Protein 3H9X (pdb70)

Solvent-accessible surface area: 24892 Å² total

Organism: Pseudomonas syringae pv. tomato (strain ATCC BAA-871 / DC3000) (NCBI:txid223283)

Structure (mmCIF, N/CA/C/O backbone):
data_3H9X
#
_entry.id   3H9X
#
_cell.length_a   44.302
_cell.length_b   48.546
_cell.length_c   68.047
_cell.angle_alpha   87.070
_cell.angle_beta   92.400
_cell.angle_gamma   93.570
#
_symmetry.space_group_name_H-M   'P 1'
#
loop_
_entity.id
_entity.type
_entity.pdbx_description
1 polymer 'uncharacterized protein PSPTO_3016'
2 water water
#
loop_
_atom_site.group_PDB
_atom_site.id
_atom_site.type_symbol
_atom_site.label_atom_id
_atom_site.label_alt_id
_atom_site.label_comp_id
_atom_site.label_asym_id
_atom_site.label_entity_id
_atom_site.label_seq_id
_atom_site.pdbx_PDB_ins_code
_atom_site.Cartn_x
_atom_site.Cartn_y
_atom_site.Cartn_z
_atom_site.occupancy
_atom_site.B_iso_or_equiv
_atom_site.auth_seq_id
_atom_site.auth_comp_id
_atom_site.auth_asym_id
_atom_site.auth_atom_id
_atom_site.pdbx_PDB_model_num
ATOM 9 N N . ASN A 1 2 ? 15.916 50.660 63.520 1.00 58.21 2 ASN A N 1
ATOM 10 C CA . ASN A 1 2 ? 14.778 49.823 63.149 1.00 56.89 2 ASN A CA 1
ATOM 11 C C . ASN A 1 2 ? 13.641 50.614 62.541 1.00 53.09 2 ASN A C 1
ATOM 12 O O . ASN A 1 2 ? 13.654 51.842 62.553 1.00 51.05 2 ASN A O 1
ATOM 17 N N . ARG A 1 3 ? 12.655 49.874 62.039 1.00 46.04 3 ARG A N 1
ATOM 18 C CA . ARG A 1 3 ? 11.464 50.417 61.404 1.00 42.30 3 ARG A CA 1
ATOM 19 C C . ARG A 1 3 ? 10.851 51.579 62.182 1.00 46.09 3 ARG A C 1
ATOM 20 O O . ARG A 1 3 ? 10.543 52.622 61.608 1.00 46.04 3 ARG A O 1
ATOM 28 N N . GLN A 1 4 ? 10.677 51.393 63.487 1.00 53.41 4 GLN A N 1
ATOM 29 C CA . GLN A 1 4 ? 10.096 52.415 64.363 1.00 50.27 4 GLN A CA 1
ATOM 30 C C . GLN A 1 4 ? 10.927 53.698 64.412 1.00 48.27 4 GLN A C 1
ATOM 31 O O . GLN A 1 4 ? 10.432 54.769 64.092 1.00 41.40 4 GLN A O 1
ATOM 37 N N . GLN A 1 5 ? 12.189 53.577 64.820 1.00 47.86 5 GLN A N 1
ATOM 38 C CA . GLN A 1 5 ? 13.082 54.729 64.937 1.00 46.39 5 GLN A CA 1
ATOM 39 C C . GLN A 1 5 ? 13.190 55.517 63.647 1.00 49.67 5 GLN A C 1
ATOM 40 O O . GLN A 1 5 ? 13.417 56.731 63.664 1.00 50.45 5 GLN A O 1
ATOM 46 N N . PHE A 1 6 ? 13.041 54.815 62.528 1.00 49.55 6 PHE A N 1
ATOM 47 C CA . PHE A 1 6 ? 13.108 55.434 61.219 1.00 34.01 6 PHE A CA 1
ATOM 48 C C . PHE A 1 6 ? 11.903 56.317 60.947 1.00 36.44 6 PHE A C 1
ATOM 49 O O . PHE A 1 6 ? 12.076 57.501 60.708 1.00 44.72 6 PHE A O 1
ATOM 57 N N . ILE A 1 7 ? 10.687 55.766 60.991 1.00 39.58 7 ILE A N 1
ATOM 58 C CA . ILE A 1 7 ? 9.501 56.587 60.709 1.00 47.52 7 ILE A CA 1
ATOM 59 C C . ILE A 1 7 ? 9.421 57.790 61.650 1.00 50.70 7 ILE A C 1
ATOM 60 O O . ILE A 1 7 ? 8.858 58.833 61.302 1.00 57.17 7 ILE A O 1
ATOM 65 N N . ASP A 1 8 ? 9.989 57.646 62.841 1.00 52.25 8 ASP A N 1
ATOM 66 C CA . ASP A 1 8 ? 9.984 58.733 63.805 1.00 54.06 8 ASP A CA 1
ATOM 67 C C . ASP A 1 8 ? 10.974 59.803 63.365 1.00 54.67 8 ASP A C 1
ATOM 68 O O . ASP A 1 8 ? 10.647 60.990 63.351 1.00 59.50 8 ASP A O 1
ATOM 73 N N . TYR A 1 9 ? 12.183 59.400 62.993 1.00 45.45 9 TYR A N 1
ATOM 74 C CA . TYR A 1 9 ? 13.161 60.386 62.564 1.00 45.08 9 TYR A CA 1
ATOM 75 C C . TYR A 1 9 ? 12.628 61.233 61.406 1.00 45.96 9 TYR A C 1
ATOM 76 O O . TYR A 1 9 ? 12.833 62.439 61.375 1.00 41.57 9 TYR A O 1
ATOM 85 N N . ALA A 1 10 ? 11.927 60.600 60.472 1.00 47.98 10 ALA A N 1
ATOM 86 C CA . ALA A 1 10 ? 11.372 61.301 59.317 1.00 55.08 10 ALA A CA 1
ATOM 87 C C . ALA A 1 10 ? 10.325 62.324 59.726 1.00 57.24 10 ALA A C 1
ATOM 88 O O . ALA A 1 10 ? 10.283 63.428 59.182 1.00 57.31 10 ALA A O 1
ATOM 90 N N . GLN A 1 11 ? 9.476 61.943 60.678 1.00 60.68 11 GLN A N 1
ATOM 91 C CA . GLN A 1 11 ? 8.412 62.808 61.181 1.00 63.27 11 GLN A CA 1
ATOM 92 C C . GLN A 1 11 ? 8.976 64.066 61.853 1.00 69.20 11 GLN A C 1
ATOM 93 O O . GLN A 1 11 ? 8.424 65.161 61.710 1.00 71.66 11 GLN A O 1
ATOM 99 N N . LYS A 1 12 ? 10.084 63.914 62.572 1.00 66.89 12 LYS A N 1
ATOM 100 C CA . LYS A 1 12 ? 10.687 65.049 63.253 1.00 63.83 12 LYS A CA 1
ATOM 101 C C . LYS A 1 12 ? 11.606 65.879 62.359 1.00 62.63 12 LYS A C 1
ATOM 102 O O . LYS A 1 12 ? 11.436 67.087 62.254 1.00 61.79 12 LYS A O 1
ATOM 108 N N . LYS A 1 13 ? 12.573 65.232 61.717 1.00 63.45 13 LYS A N 1
ATOM 109 C CA . LYS A 1 13 ? 13.520 65.940 60.863 1.00 63.62 13 LYS A CA 1
ATOM 110 C C . LYS A 1 13 ? 12.955 66.455 59.562 1.00 63.11 13 LYS A C 1
ATOM 111 O O . LYS A 1 13 ? 13.601 67.252 58.891 1.00 69.26 13 LYS A O 1
ATOM 117 N N . TYR A 1 14 ? 11.765 66.008 59.187 1.00 58.46 14 TYR A N 1
ATOM 118 C CA . TYR A 1 14 ? 11.193 66.460 57.927 1.00 49.63 14 TYR A CA 1
ATOM 119 C C . TYR A 1 14 ? 9.714 66.747 58.044 1.00 53.94 14 TYR A C 1
ATOM 120 O O . TYR A 1 14 ? 9.112 67.282 57.121 1.00 49.27 14 TYR A O 1
ATOM 129 N N . ASP A 1 15 ? 9.123 66.390 59.178 1.00 61.22 15 ASP A N 1
ATOM 130 C CA . ASP A 1 15 ? 7.701 66.631 59.382 1.00 67.90 15 ASP A CA 1
ATOM 131 C C . ASP A 1 15 ? 6.872 65.983 58.265 1.00 68.02 15 ASP A C 1
ATOM 132 O O . ASP A 1 15 ? 5.915 66.565 57.764 1.00 60.66 15 ASP A O 1
ATOM 137 N N . THR A 1 16 ? 7.250 64.764 57.896 1.00 74.69 16 THR A N 1
ATOM 138 C CA . THR A 1 16 ? 6.575 64.005 56.845 1.00 72.21 16 THR A CA 1
ATOM 139 C C . THR A 1 16 ? 5.774 62.855 57.443 1.00 71.21 16 THR A C 1
ATOM 140 O O . THR A 1 16 ? 6.270 62.139 58.315 1.00 75.78 16 THR A O 1
ATOM 144 N N . LYS A 1 17 ? 4.541 62.677 56.971 1.00 70.06 17 LYS A N 1
ATOM 145 C CA . LYS A 1 17 ? 3.690 61.587 57.449 1.00 66.39 17 LYS A CA 1
ATOM 146 C C . LYS A 1 17 ? 3.815 60.417 56.471 1.00 59.71 17 LYS A C 1
ATOM 147 O O . LYS A 1 17 ? 3.697 60.597 55.261 1.00 50.43 17 LYS A O 1
ATOM 153 N N . PRO A 1 18 ? 4.080 59.204 56.986 1.00 59.08 18 PRO A N 1
ATOM 154 C CA . PRO A 1 18 ? 4.223 58.023 56.131 1.00 54.83 18 PRO A CA 1
ATOM 155 C C . PRO A 1 18 ? 2.961 57.690 55.350 1.00 56.35 18 PRO A C 1
ATOM 156 O O . PRO A 1 18 ? 1.853 57.732 55.888 1.00 55.76 18 PRO A O 1
ATOM 160 N N . ASP A 1 19 ? 3.145 57.365 54.073 1.00 58.22 19 ASP A N 1
ATOM 161 C CA . ASP A 1 19 ? 2.042 57.013 53.190 1.00 57.23 19 ASP A CA 1
ATOM 162 C C . ASP A 1 19 ? 2.058 55.527 52.869 1.00 58.60 19 ASP A C 1
ATOM 163 O O . ASP A 1 19 ? 3.113 54.897 52.880 1.00 62.31 19 ASP A O 1
ATOM 168 N N . HIS A 1 20 ? 0.892 54.963 52.578 1.00 50.99 20 HIS A N 1
ATOM 169 C CA . HIS A 1 20 ? 0.806 53.542 52.274 1.00 45.69 20 HIS A CA 1
ATOM 170 C C . HIS A 1 20 ? -0.001 53.371 51.012 1.00 46.61 20 HIS A C 1
ATOM 171 O O . HIS A 1 20 ? -1.209 53.141 51.061 1.00 48.04 20 HIS A O 1
ATOM 178 N N . PRO A 1 21 ? 0.661 53.485 49.855 1.00 44.54 21 PRO A N 1
ATOM 179 C CA . PRO A 1 21 ? 0.032 53.354 48.543 1.00 40.97 21 PRO A CA 1
ATOM 180 C C . PRO A 1 21 ? -0.549 51.991 48.238 1.00 36.92 21 PRO A C 1
ATOM 181 O O . PRO A 1 21 ? -1.597 51.896 47.611 1.00 39.20 21 PRO A O 1
ATOM 185 N N . TRP A 1 22 ? 0.151 50.944 48.665 1.00 40.62 22 TRP A N 1
ATOM 186 C CA . TRP A 1 22 ? -0.259 49.561 48.416 1.00 45.10 22 TRP A CA 1
ATOM 187 C C . TRP A 1 22 ? -1.207 48.996 49.451 1.00 47.51 22 TRP A C 1
ATOM 188 O O . TRP A 1 22 ? -0.877 48.895 50.625 1.00 54.32 22 TRP A O 1
ATOM 199 N N . GLU A 1 23 ? -2.384 48.605 48.995 1.00 53.68 23 GLU A N 1
ATOM 200 C CA . GLU A 1 23 ? -3.394 48.039 49.866 1.00 53.83 23 GLU A CA 1
ATOM 201 C C . GLU A 1 23 ? -2.962 46.646 50.283 1.00 53.37 23 GLU A C 1
ATOM 202 O O . GLU A 1 23 ? -3.137 46.242 51.428 1.00 56.40 23 GLU A O 1
ATOM 208 N N . LYS A 1 24 ? -2.389 45.922 49.330 1.00 54.95 24 LYS A N 1
ATOM 209 C CA . LYS A 1 24 ? -1.924 44.555 49.540 1.00 55.04 24 LYS A CA 1
ATOM 210 C C . LYS A 1 24 ? -0.791 44.467 50.557 1.00 49.11 24 LYS A C 1
ATOM 211 O O . LYS A 1 24 ? -0.642 43.454 51.239 1.00 42.43 24 LYS A O 1
ATOM 217 N N . PHE A 1 25 ? 0.003 45.530 50.656 1.00 41.38 25 PHE A N 1
ATOM 218 C CA . PHE A 1 25 ? 1.122 45.561 51.590 1.00 47.77 25 PHE A CA 1
ATOM 219 C C . PHE A 1 25 ? 1.020 46.712 52.584 1.00 47.29 25 PHE A C 1
ATOM 220 O O . PHE A 1 25 ? 1.543 47.796 52.337 1.00 49.62 25 PHE A O 1
ATOM 228 N N . PRO A 1 26 ? 0.356 46.483 53.731 1.00 40.64 26 PRO A N 1
ATOM 229 C CA . PRO A 1 26 ? 0.177 47.496 54.772 1.00 41.07 26 PRO A CA 1
ATOM 230 C C . PRO A 1 26 ? 1.490 48.045 55.314 1.00 46.35 26 PRO A C 1
ATOM 231 O O . PRO A 1 26 ? 1.543 49.171 55.791 1.00 42.18 26 PRO A O 1
ATOM 235 N N . ASP A 1 27 ? 2.543 47.240 55.242 1.00 49.15 27 ASP A N 1
ATOM 236 C CA . ASP A 1 27 ? 3.851 47.636 55.748 1.00 54.02 27 ASP A CA 1
ATOM 237 C C . ASP A 1 27 ? 4.623 48.583 54.885 1.00 51.76 27 ASP A C 1
ATOM 238 O O . ASP A 1 27 ? 5.263 49.510 55.389 1.00 56.81 27 ASP A O 1
ATOM 243 N N . TYR A 1 28 ? 4.609 48.329 53.585 1.00 45.48 28 TYR A N 1
ATOM 244 C CA . TYR A 1 28 ? 5.321 49.193 52.667 1.00 37.06 28 TYR A CA 1
ATOM 245 C C . TYR A 1 28 ? 4.839 50.621 52.898 1.00 33.51 28 TYR A C 1
ATOM 246 O O . TYR A 1 28 ? 3.644 50.882 52.880 1.00 38.14 28 TYR A O 1
ATOM 255 N N . ALA A 1 29 ? 5.772 51.537 53.138 1.00 33.89 29 ALA A N 1
ATOM 256 C CA . ALA A 1 29 ? 5.436 52.932 53.379 1.00 28.21 29 ALA A CA 1
ATOM 257 C C . ALA A 1 29 ? 6.388 53.832 52.614 1.00 32.15 29 ALA A C 1
ATOM 258 O O . ALA A 1 29 ? 7.592 53.607 52.625 1.00 39.90 29 ALA A O 1
ATOM 260 N N . VAL A 1 30 ? 5.854 54.847 51.938 1.00 33.62 30 VAL A N 1
ATOM 261 C CA . VAL A 1 30 ? 6.704 55.775 51.192 1.00 39.92 30 VAL A CA 1
ATOM 262 C C . VAL A 1 30 ? 6.750 57.137 51.878 1.00 38.07 30 VAL A C 1
ATOM 263 O O . VAL A 1 30 ? 5.842 57.501 52.619 1.00 34.91 30 VAL A O 1
ATOM 267 N N . PHE A 1 31 ? 7.833 57.868 51.653 1.00 43.00 31 PHE A N 1
ATOM 268 C CA . PHE A 1 31 ? 7.991 59.190 52.235 1.00 47.54 31 PHE A CA 1
ATOM 269 C C . PHE A 1 31 ? 8.264 60.157 51.101 1.00 49.05 31 PHE A C 1
ATOM 270 O O . PHE A 1 31 ? 9.256 60.013 50.385 1.00 51.86 31 PHE A O 1
ATOM 278 N N . ARG A 1 32 ? 7.382 61.133 50.920 1.00 50.57 32 ARG A N 1
ATOM 279 C CA . ARG A 1 32 ? 7.571 62.101 49.851 1.00 51.78 32 ARG A CA 1
ATOM 280 C C . ARG A 1 32 ? 7.387 63.534 50.319 1.00 47.87 32 ARG A C 1
ATOM 281 O O . ARG A 1 32 ? 7.040 63.786 51.473 1.00 40.83 32 ARG A O 1
ATOM 289 N N . HIS A 1 33 ? 7.651 64.468 49.410 1.00 53.39 33 HIS A N 1
ATOM 290 C CA . HIS A 1 33 ? 7.507 65.893 49.691 1.00 54.88 33 HIS A CA 1
ATOM 291 C C . HIS A 1 33 ? 6.071 66.308 49.423 1.00 59.48 33 HIS A C 1
ATOM 292 O O . HIS A 1 33 ? 5.394 65.714 48.582 1.00 59.09 33 HIS A O 1
ATOM 299 N N . SER A 1 34 ? 5.612 67.339 50.122 1.00 62.69 34 SER A N 1
ATOM 300 C CA . SER A 1 34 ? 4.253 67.817 49.942 1.00 64.29 34 SER A CA 1
ATOM 301 C C . SER A 1 34 ? 4.182 68.629 48.651 1.00 67.00 34 SER A C 1
ATOM 302 O O . SER A 1 34 ? 3.109 68.803 48.066 1.00 67.53 34 SER A O 1
ATOM 305 N N . ASP A 1 35 ? 5.350 69.098 48.214 1.00 68.90 35 ASP A N 1
ATOM 306 C CA . ASP A 1 35 ? 5.520 69.896 46.996 1.00 69.04 35 ASP A CA 1
ATOM 307 C C . ASP A 1 35 ? 5.231 69.083 45.738 1.00 67.84 35 ASP A C 1
ATOM 308 O O . ASP A 1 35 ? 4.108 69.067 45.238 1.00 67.36 35 ASP A O 1
ATOM 313 N N . ASN A 1 36 ? 6.267 68.412 45.239 1.00 63.62 36 ASN A N 1
ATOM 314 C CA . ASN A 1 36 ? 6.175 67.599 44.032 1.00 61.70 36 ASN A CA 1
ATOM 315 C C . ASN A 1 36 ? 5.732 66.153 44.235 1.00 58.64 36 ASN A C 1
ATOM 316 O O . ASN A 1 36 ? 5.664 65.381 43.278 1.00 59.63 36 ASN A O 1
ATOM 321 N N . ASP A 1 37 ? 5.437 65.777 45.470 1.00 61.26 37 ASP A N 1
ATOM 322 C CA . ASP A 1 37 ? 5.005 64.415 45.747 1.00 61.82 37 ASP A CA 1
ATOM 323 C C . ASP A 1 37 ? 6.072 63.390 45.330 1.00 58.10 37 ASP A C 1
ATOM 324 O O . ASP A 1 37 ? 5.754 62.240 45.010 1.00 55.40 37 ASP A O 1
ATOM 329 N N . LYS A 1 38 ? 7.337 63.801 45.334 1.00 46.81 38 LYS A N 1
ATOM 330 C CA . LYS A 1 38 ? 8.412 62.889 44.963 1.00 45.81 38 LYS A CA 1
ATOM 331 C C . LYS A 1 38 ? 8.885 62.054 46.151 1.00 45.73 38 LYS A C 1
ATOM 332 O O . LYS A 1 38 ? 9.170 62.583 47.231 1.00 46.30 38 LYS A O 1
ATOM 338 N N . TRP A 1 39 ? 8.956 60.742 45.936 1.00 40.55 39 TRP A N 1
ATOM 339 C CA . TRP A 1 39 ? 9.385 59.792 46.956 1.00 36.30 39 TRP A CA 1
ATOM 340 C C . TRP A 1 39 ? 10.861 59.973 47.213 1.00 36.45 39 TRP A C 1
ATOM 341 O O . TRP A 1 39 ? 11.632 60.108 46.269 1.00 41.41 39 TRP A O 1
ATOM 352 N N . TYR A 1 40 ? 11.260 59.967 48.481 1.00 30.34 40 TYR A N 1
ATOM 353 C CA . TYR A 1 40 ? 12.670 60.103 48.818 1.00 29.19 40 TYR A CA 1
ATOM 354 C C . TYR A 1 40 ? 13.079 58.995 49.784 1.00 24.17 40 TYR A C 1
ATOM 355 O O . TYR A 1 40 ? 14.225 58.907 50.190 1.00 26.00 40 TYR A O 1
ATOM 364 N N . ALA A 1 41 ? 12.117 58.138 50.110 1.00 28.57 41 ALA A N 1
ATOM 365 C CA . ALA A 1 41 ? 12.310 57.029 51.034 1.00 31.83 41 ALA A CA 1
ATOM 366 C C . ALA A 1 41 ? 11.200 55.976 50.874 1.00 33.98 41 ALA A C 1
ATOM 367 O O . ALA A 1 41 ? 10.011 56.310 50.870 1.00 20.54 41 ALA A O 1
ATOM 369 N N . LEU A 1 42 ? 11.601 54.710 50.743 1.00 38.04 42 LEU A N 1
ATOM 370 C CA . LEU A 1 42 ? 10.670 53.589 50.588 1.00 38.58 42 LEU A CA 1
ATOM 371 C C . LEU A 1 42 ? 10.948 52.541 51.672 1.00 43.44 42 LEU A C 1
ATOM 372 O O . LEU A 1 42 ? 11.957 51.829 51.629 1.00 50.11 42 LEU A O 1
ATOM 377 N N . LEU A 1 43 ? 10.041 52.449 52.634 1.00 38.67 43 LEU A N 1
ATOM 378 C CA . LEU A 1 43 ? 10.165 51.506 53.728 1.00 33.35 43 LEU A CA 1
ATOM 379 C C . LEU A 1 43 ? 9.417 50.244 53.344 1.00 33.94 43 LEU A C 1
ATOM 380 O O . LEU A 1 43 ? 8.268 50.319 52.928 1.00 34.18 43 LEU A O 1
ATOM 393 N N . ASP A 1 45 ? 9.016 45.709 54.191 1.00 41.38 45 ASP A N 1
ATOM 394 C CA . ASP A 1 45 ? 9.286 44.506 54.957 1.00 39.09 45 ASP A CA 1
ATOM 395 C C . ASP A 1 45 ? 9.331 43.409 53.898 1.00 40.04 45 ASP A C 1
ATOM 396 O O . ASP A 1 45 ? 8.294 43.061 53.340 1.00 41.33 45 ASP A O 1
ATOM 401 N N . ILE A 1 46 ? 10.513 42.867 53.618 1.00 38.70 46 ILE A N 1
ATOM 402 C CA . ILE A 1 46 ? 10.635 41.847 52.573 1.00 38.96 46 ILE A CA 1
ATOM 403 C C . ILE A 1 46 ? 11.373 40.575 52.971 1.00 39.40 46 ILE A C 1
ATOM 404 O O . ILE A 1 46 ? 12.057 40.531 53.997 1.00 38.13 46 ILE A O 1
ATOM 409 N N . PRO A 1 47 ? 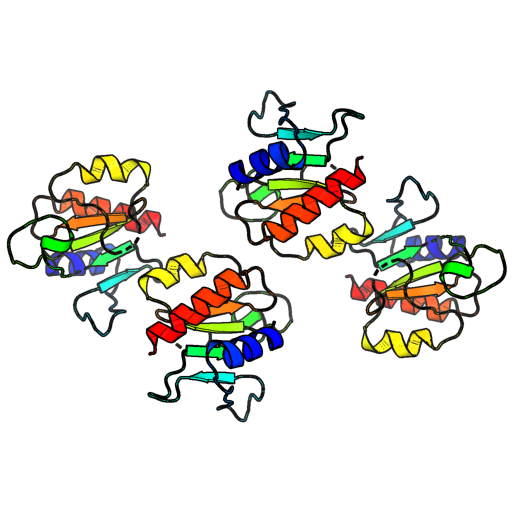11.230 39.510 52.158 1.00 40.00 47 PRO A N 1
ATOM 410 C CA . PRO A 1 47 ? 11.902 38.238 52.431 1.00 38.22 47 PRO A CA 1
ATOM 411 C C . PRO A 1 47 ? 13.414 38.441 52.237 1.00 42.94 47 PRO A C 1
ATOM 412 O O . PRO A 1 47 ? 13.847 38.929 51.199 1.00 50.12 47 PRO A O 1
ATOM 416 N N . ALA A 1 48 ? 14.210 38.077 53.235 1.00 43.69 48 ALA A N 1
ATOM 417 C CA . ALA A 1 48 ? 15.650 38.245 53.152 1.00 43.85 48 ALA A CA 1
ATOM 418 C C . ALA A 1 48 ? 16.211 37.843 51.783 1.00 51.55 48 ALA A C 1
ATOM 419 O O . ALA A 1 48 ? 17.062 38.549 51.219 1.00 60.08 48 ALA A O 1
ATOM 421 N N . GLU A 1 49 ? 15.712 36.728 51.243 1.00 55.59 49 GLU A N 1
ATOM 422 C CA . GLU A 1 49 ? 16.159 36.194 49.944 1.00 59.66 49 GLU A CA 1
ATOM 423 C C . GLU A 1 49 ? 16.131 37.211 48.785 1.00 59.79 49 GLU A C 1
ATOM 424 O O . GLU A 1 49 ? 17.096 37.298 48.030 1.00 60.47 49 GLU A O 1
ATOM 430 N N . LYS A 1 50 ? 15.035 37.965 48.654 1.00 54.35 50 LYS A N 1
ATOM 431 C CA . LYS A 1 50 ? 14.882 38.982 47.605 1.00 50.89 50 LYS A CA 1
ATOM 432 C C . LYS A 1 50 ? 16.087 39.941 47.424 1.00 51.11 50 LYS A C 1
ATOM 433 O O . LYS A 1 50 ? 16.206 40.590 46.370 1.00 40.67 50 LYS A O 1
ATOM 439 N N . ILE A 1 51 ? 16.955 40.069 48.436 1.00 50.56 51 ILE A N 1
ATOM 440 C CA . ILE A 1 51 ? 18.140 40.935 48.297 1.00 53.97 51 ILE A CA 1
ATOM 441 C C . ILE A 1 51 ? 19.446 40.200 48.582 1.00 58.16 51 ILE A C 1
ATOM 442 O O . ILE A 1 51 ? 20.429 40.802 49.051 1.00 63.46 51 ILE A O 1
ATOM 447 N N . GLY A 1 52 ? 19.453 38.899 48.309 1.00 54.86 52 GLY A N 1
ATOM 448 C CA . GLY A 1 52 ? 20.667 38.124 48.487 1.00 55.97 52 GLY A CA 1
ATOM 449 C C . GLY A 1 52 ? 20.971 37.545 49.852 1.00 51.81 52 GLY A C 1
ATOM 450 O O . GLY A 1 52 ? 21.645 36.515 49.955 1.00 48.53 52 GLY A O 1
ATOM 451 N N . ILE A 1 53 ? 20.521 38.189 50.915 1.00 54.60 53 ILE A N 1
ATOM 452 C CA . ILE A 1 53 ? 20.808 37.610 52.206 1.00 57.59 53 ILE A CA 1
ATOM 453 C C . ILE A 1 53 ? 19.934 36.349 52.337 1.00 61.95 53 ILE A C 1
ATOM 454 O O . ILE A 1 53 ? 18.739 36.345 51.993 1.00 62.10 53 ILE A O 1
ATOM 459 N N . ASN A 1 54 ? 20.570 35.267 52.789 1.00 68.32 54 ASN A N 1
ATOM 460 C CA . ASN A 1 54 ? 19.938 33.950 52.960 1.00 72.02 54 ASN A CA 1
ATOM 461 C C . ASN A 1 54 ? 19.068 33.814 54.231 1.00 74.19 54 ASN A C 1
ATOM 462 O O . ASN A 1 54 ? 18.588 34.818 54.765 1.00 84.46 54 ASN A O 1
ATOM 467 N N . GLY A 1 55 ? 18.864 32.585 54.714 1.00 69.63 55 GLY A N 1
ATOM 468 C CA . GLY A 1 55 ? 18.026 32.375 55.892 1.00 67.77 55 GLY A CA 1
ATOM 469 C C . GLY A 1 55 ? 16.558 32.620 55.554 1.00 69.17 55 GLY A C 1
ATOM 470 O O . GLY A 1 55 ? 16.230 33.650 54.952 1.00 70.58 55 GLY A O 1
ATOM 471 N N . ASP A 1 56 ? 15.667 31.692 55.916 1.00 67.12 56 ASP A N 1
ATOM 472 C CA . ASP A 1 56 ? 14.228 31.861 55.614 1.00 67.30 56 ASP A CA 1
ATOM 473 C C . ASP A 1 56 ? 13.633 32.851 56.631 1.00 60.93 56 ASP A C 1
ATOM 474 O O . ASP A 1 56 ? 12.809 32.499 57.487 1.00 56.11 56 ASP A O 1
ATOM 479 N N . LYS A 1 57 ? 14.065 34.101 56.506 1.00 55.47 57 LYS A N 1
ATOM 480 C CA . LYS A 1 57 ? 13.637 35.158 57.394 1.00 47.39 57 LYS A CA 1
ATOM 481 C C . LYS A 1 57 ? 13.250 36.417 56.626 1.00 41.25 57 LYS A C 1
ATOM 482 O O . LYS A 1 57 ? 13.644 36.577 55.479 1.00 40.41 57 LYS A O 1
ATOM 488 N N . ARG A 1 58 ? 12.484 37.307 57.259 1.00 39.70 58 ARG A N 1
ATOM 489 C CA . ARG A 1 58 ? 12.105 38.571 56.629 1.00 36.53 58 ARG A CA 1
ATOM 490 C C . ARG A 1 58 ? 13.110 39.644 57.116 1.00 35.50 58 ARG A C 1
ATOM 491 O O . ARG A 1 58 ? 13.849 39.431 58.095 1.00 24.09 58 ARG A O 1
ATOM 499 N N . VAL A 1 59 ? 13.116 40.794 56.436 1.00 36.05 59 VAL A N 1
ATOM 500 C CA . VAL A 1 59 ? 13.976 41.938 56.794 1.00 34.79 59 VAL A CA 1
ATOM 501 C C . VAL A 1 59 ? 13.254 43.281 56.521 1.00 37.42 59 VAL A C 1
ATOM 502 O O . VAL A 1 59 ? 12.364 43.359 55.668 1.00 36.41 59 VAL A O 1
ATOM 506 N N . ASP A 1 60 ? 13.610 44.326 57.259 1.00 35.85 60 ASP A N 1
ATOM 507 C CA . ASP A 1 60 ? 13.016 45.635 57.021 1.00 39.83 60 ASP A CA 1
ATOM 508 C C . ASP A 1 60 ? 14.093 46.483 56.379 1.00 39.30 60 ASP A C 1
ATOM 509 O O . ASP A 1 60 ? 15.175 46.640 56.940 1.00 37.68 60 ASP A O 1
ATOM 514 N N . VAL A 1 61 ? 13.789 47.028 55.204 1.00 32.02 61 VAL A N 1
ATOM 515 C CA . VAL A 1 61 ? 14.743 47.837 54.449 1.00 27.23 61 VAL A CA 1
ATOM 516 C C . VAL A 1 61 ? 14.136 49.172 54.007 1.00 29.40 61 VAL A C 1
ATOM 517 O O . VAL A 1 61 ? 12.922 49.318 53.953 1.00 26.42 61 VAL A O 1
ATOM 521 N N . ILE A 1 62 ? 14.989 50.152 53.727 1.00 28.59 62 ILE A N 1
ATOM 522 C CA . ILE A 1 62 ? 14.515 51.432 53.228 1.00 30.82 62 ILE A CA 1
ATOM 523 C C . ILE A 1 62 ? 15.281 51.719 51.953 1.00 31.53 62 ILE A C 1
ATOM 524 O O . ILE A 1 62 ? 16.481 51.442 51.852 1.00 25.27 62 ILE A O 1
ATOM 529 N N . ASP A 1 63 ? 14.572 52.259 50.968 1.00 35.31 63 ASP A N 1
ATOM 530 C CA . ASP A 1 63 ? 15.174 52.611 49.696 1.00 34.25 63 ASP A CA 1
ATOM 531 C C . ASP A 1 63 ? 15.353 54.106 49.681 1.00 29.29 63 ASP A C 1
ATOM 532 O O . ASP A 1 63 ? 14.436 54.858 50.018 1.00 32.85 63 ASP A O 1
ATOM 537 N N . LEU A 1 64 ? 16.556 54.516 49.298 1.00 22.25 64 LEU A N 1
ATOM 538 C CA . LEU A 1 64 ? 16.949 55.916 49.251 1.00 31.35 64 LEU A CA 1
ATOM 539 C C . LEU A 1 64 ? 17.536 56.255 47.893 1.00 30.30 64 LEU A C 1
ATOM 540 O O . LEU A 1 64 ? 18.129 55.404 47.246 1.00 33.98 64 LEU A O 1
ATOM 545 N N . LYS A 1 65 ? 17.373 57.495 47.452 1.00 39.73 65 LYS A N 1
ATOM 546 C CA . LYS A 1 65 ? 17.904 57.902 46.151 1.00 41.26 65 LYS A CA 1
ATOM 547 C C . LYS A 1 65 ? 19.294 58.490 46.314 1.00 38.41 65 LYS A C 1
ATOM 548 O O . LYS A 1 65 ? 19.556 59.250 47.240 1.00 36.67 65 LYS A O 1
ATOM 554 N N . VAL A 1 66 ? 20.196 58.131 45.418 1.00 39.31 66 VAL A N 1
ATOM 555 C CA . VAL A 1 66 ? 21.546 58.650 45.501 1.00 35.37 66 VAL A CA 1
ATOM 556 C C . VAL A 1 66 ? 22.010 59.044 44.117 1.00 40.87 66 VAL A C 1
ATOM 557 O O . VAL A 1 66 ? 21.306 58.819 43.130 1.00 44.60 66 VAL A O 1
ATOM 561 N N . GLN A 1 67 ? 23.183 59.658 44.045 1.00 44.37 67 GLN A N 1
ATOM 562 C CA . GLN A 1 67 ? 23.740 60.056 42.764 1.00 45.08 67 GLN A CA 1
ATOM 563 C C . GLN A 1 67 ? 24.330 58.820 42.093 1.00 45.84 67 GLN A C 1
ATOM 564 O O . GLN A 1 67 ? 25.105 58.078 42.695 1.00 44.18 67 GLN A O 1
ATOM 570 N N . PRO A 1 68 ? 23.970 58.590 40.825 1.00 48.65 68 PRO A N 1
ATOM 571 C CA . PRO A 1 68 ? 24.452 57.438 40.060 1.00 48.01 68 PRO A CA 1
ATOM 572 C C . PRO A 1 68 ? 25.950 57.101 40.181 1.00 51.77 68 PRO A C 1
ATOM 573 O O . PRO A 1 68 ? 26.329 55.936 40.050 1.00 55.04 68 PRO A O 1
ATOM 577 N N . GLU A 1 69 ? 26.810 58.088 40.433 1.00 54.31 69 GLU A N 1
ATOM 578 C CA . GLU A 1 69 ? 28.240 57.781 40.557 1.00 52.18 69 GLU A CA 1
ATOM 579 C C . GLU A 1 69 ? 28.606 57.257 41.947 1.00 48.60 69 GLU A C 1
ATOM 580 O O . GLU A 1 69 ? 29.753 56.892 42.195 1.00 47.20 69 GLU A O 1
ATOM 586 N N . LEU A 1 70 ? 27.629 57.214 42.851 1.00 48.36 70 LEU A N 1
ATOM 587 C CA . LEU A 1 70 ? 27.871 56.721 44.204 1.00 45.72 70 LEU A CA 1
ATOM 588 C C . LEU A 1 70 ? 27.254 55.350 44.462 1.00 43.96 70 LEU A C 1
ATOM 589 O O . LEU A 1 70 ? 27.588 54.692 45.443 1.00 40.90 70 LEU A O 1
ATOM 594 N N . VAL A 1 71 ? 26.360 54.916 43.579 1.00 45.68 71 VAL A N 1
ATOM 595 C CA . VAL A 1 71 ? 25.706 53.622 43.749 1.00 43.15 71 VAL A CA 1
ATOM 596 C C . VAL A 1 71 ? 26.695 52.465 43.800 1.00 42.45 71 VAL A C 1
ATOM 597 O O . VAL A 1 71 ? 26.530 51.533 44.589 1.00 42.77 71 VAL A O 1
ATOM 601 N N . GLY A 1 72 ? 27.716 52.528 42.952 1.00 45.92 72 GLY A N 1
ATOM 602 C CA . GLY A 1 72 ? 28.718 51.482 42.915 1.00 42.74 72 GLY A CA 1
ATOM 603 C C . GLY A 1 72 ? 29.504 51.367 44.207 1.00 48.74 72 GLY A C 1
ATOM 604 O O . GLY A 1 72 ? 29.689 50.261 44.717 1.00 52.08 72 GLY A O 1
ATOM 605 N N . SER A 1 73 ? 29.963 52.505 44.734 1.00 47.78 73 SER A N 1
ATOM 606 C CA . SER A 1 73 ? 30.741 52.560 45.976 1.00 47.39 73 SER A CA 1
ATOM 607 C C . SER A 1 73 ? 29.918 52.266 47.239 1.00 44.80 73 SER A C 1
ATOM 608 O O . SER A 1 73 ? 30.364 51.545 48.133 1.00 42.11 73 SER A O 1
ATOM 611 N N . LEU A 1 74 ? 28.721 52.835 47.316 1.00 45.94 74 LEU A N 1
ATOM 612 C CA . LEU A 1 74 ? 27.849 52.597 48.456 1.00 41.45 74 LEU A CA 1
ATOM 613 C C . LEU A 1 74 ? 27.534 51.112 48.568 1.00 44.55 74 LEU A C 1
ATOM 614 O O . LEU A 1 74 ? 27.720 50.526 49.625 1.00 49.45 74 LEU A O 1
ATOM 619 N N . ARG A 1 75 ? 27.065 50.506 47.476 1.00 40.72 75 ARG A N 1
ATOM 620 C CA . ARG A 1 75 ? 26.716 49.081 47.456 1.00 42.67 75 ARG A CA 1
ATOM 621 C C . ARG A 1 75 ? 27.808 48.165 47.962 1.00 44.72 75 ARG A C 1
ATOM 622 O O . ARG A 1 75 ? 27.540 47.015 48.286 1.00 49.66 75 ARG A O 1
ATOM 630 N N . LYS A 1 76 ? 29.033 48.681 48.019 1.00 50.75 76 LYS A N 1
ATOM 631 C CA . LYS A 1 76 ? 30.190 47.920 48.485 1.00 53.48 76 LYS A CA 1
ATOM 632 C C . LYS A 1 76 ? 30.225 47.884 50.011 1.00 56.08 76 LYS A C 1
ATOM 633 O O . LYS A 1 76 ? 30.881 47.026 50.610 1.00 50.68 76 LYS A O 1
ATOM 639 N N . LYS A 1 77 ? 29.528 48.821 50.645 1.00 57.32 77 LYS A N 1
ATOM 640 C CA . LYS A 1 77 ? 29.502 48.831 52.097 1.00 58.60 77 LYS A CA 1
ATOM 641 C C . LYS A 1 77 ? 28.626 47.692 52.594 1.00 58.96 77 LYS A C 1
ATOM 642 O O . LYS A 1 77 ? 27.783 47.162 51.855 1.00 48.29 77 LYS A O 1
ATOM 648 N N . PRO A 1 78 ? 28.853 47.270 53.846 1.00 58.43 78 PRO A N 1
ATOM 649 C CA . PRO A 1 78 ? 28.063 46.193 54.427 1.00 59.32 78 PRO A CA 1
ATOM 650 C C . PRO A 1 78 ? 26.747 46.784 54.894 1.00 58.67 78 PRO A C 1
ATOM 651 O O . PRO A 1 78 ? 26.723 47.830 55.552 1.00 60.32 78 PRO A O 1
ATOM 655 N N . GLY A 1 79 ? 25.653 46.123 54.527 1.00 56.79 79 GLY A N 1
ATOM 656 C CA . GLY A 1 79 ? 24.335 46.599 54.920 1.00 61.06 79 GLY A CA 1
ATOM 657 C C . GLY A 1 79 ? 23.591 47.336 53.817 1.00 52.69 79 GLY A C 1
ATOM 658 O O . GLY A 1 79 ? 22.396 47.613 53.951 1.00 49.80 79 GLY A O 1
ATOM 659 N N . ILE A 1 80 ? 24.305 47.657 52.739 1.00 47.19 80 ILE A N 1
ATOM 660 C CA . ILE A 1 80 ? 23.743 48.357 51.592 1.00 38.58 80 ILE A CA 1
ATOM 661 C C . ILE A 1 80 ? 23.730 47.367 50.439 1.00 39.64 80 ILE A C 1
ATOM 662 O O . ILE A 1 80 ? 24.742 46.743 50.134 1.00 40.07 80 ILE A O 1
ATOM 667 N N . TYR A 1 81 ? 22.562 47.214 49.823 1.00 41.25 81 TYR A N 1
ATOM 668 C CA . TYR A 1 81 ? 22.375 46.291 48.713 1.00 41.73 81 TYR A CA 1
ATOM 669 C C . TYR A 1 81 ? 21.806 47.040 47.509 1.00 42.55 81 TYR A C 1
ATOM 670 O O . TYR A 1 81 ? 21.500 48.223 47.603 1.00 41.68 81 TYR A O 1
ATOM 679 N N . PRO A 1 82 ? 21.685 46.359 46.356 1.00 43.04 82 PRO A N 1
ATOM 680 C CA . PRO A 1 82 ? 21.144 46.946 45.126 1.00 45.78 82 PRO A CA 1
ATOM 681 C C . PRO A 1 82 ? 19.667 47.306 45.320 1.00 49.02 82 PRO A C 1
ATOM 682 O O . PRO A 1 82 ? 18.941 46.607 46.022 1.00 45.59 82 PRO A O 1
ATOM 686 N N . ALA A 1 83 ? 19.222 48.388 44.694 1.00 46.14 83 ALA A N 1
ATOM 687 C CA . ALA A 1 83 ? 17.838 48.819 44.838 1.00 47.95 83 ALA A CA 1
ATOM 688 C C . ALA A 1 83 ? 16.827 47.714 44.555 1.00 46.65 83 ALA A C 1
ATOM 689 O O . ALA A 1 83 ? 16.888 47.047 43.528 1.00 51.56 83 ALA A O 1
ATOM 691 N N . TYR A 1 84 ? 15.892 47.539 45.480 1.00 39.46 84 TYR A N 1
ATOM 692 C CA . TYR A 1 84 ? 14.850 46.541 45.343 1.00 35.76 84 TYR A CA 1
ATOM 693 C C . TYR A 1 84 ? 13.542 47.245 45.001 1.00 37.66 84 TYR A C 1
ATOM 694 O O . TYR A 1 84 ? 13.107 48.129 45.732 1.00 35.68 84 TYR A O 1
ATOM 703 N N . HIS A 1 85 ? 12.919 46.833 43.899 1.00 38.43 85 HIS A N 1
ATOM 704 C CA . HIS A 1 85 ? 11.662 47.410 43.414 1.00 43.53 85 HIS A CA 1
ATOM 705 C C . HIS A 1 85 ? 11.812 48.856 42.946 1.00 44.02 85 HIS A C 1
ATOM 706 O O . HIS A 1 85 ? 10.820 49.550 42.721 1.00 45.94 85 HIS A O 1
ATOM 721 N N . ASN A 1 87 ? 14.670 51.687 40.633 1.00 38.86 87 ASN A N 1
ATOM 722 C CA . ASN A 1 87 ? 15.712 51.749 39.614 1.00 42.90 87 ASN A CA 1
ATOM 723 C C . ASN A 1 87 ? 17.095 51.579 40.228 1.00 42.79 87 ASN A C 1
ATOM 724 O O . ASN A 1 87 ? 17.513 52.372 41.076 1.00 45.97 87 ASN A O 1
ATOM 729 N N . LYS A 1 88 ? 17.825 50.565 39.780 1.00 39.88 88 LYS A N 1
ATOM 730 C CA . LYS A 1 88 ? 19.130 50.296 40.362 1.00 41.82 88 LYS A CA 1
ATOM 731 C C . LYS A 1 88 ? 20.245 51.330 40.138 1.00 44.35 88 LYS A C 1
ATOM 732 O O . LYS A 1 88 ? 21.193 51.402 40.928 1.00 45.63 88 LYS A O 1
ATOM 738 N N . GLU A 1 89 ? 20.139 52.136 39.085 1.00 39.79 89 GLU A N 1
ATOM 739 C CA . GLU A 1 89 ? 21.167 53.134 38.810 1.00 45.84 89 GLU A CA 1
ATOM 740 C C . GLU A 1 89 ? 20.974 54.420 39.609 1.00 44.28 89 GLU A C 1
ATOM 741 O O . GLU A 1 89 ? 21.862 55.275 39.664 1.00 46.39 89 GLU A O 1
ATOM 747 N N . HIS A 1 90 ? 19.812 54.553 40.240 1.00 42.67 90 HIS A N 1
ATOM 748 C CA . HIS A 1 90 ? 19.512 55.743 41.024 1.00 38.54 90 HIS A CA 1
ATOM 749 C C . HIS A 1 90 ? 19.124 55.465 42.473 1.00 40.25 90 HIS A C 1
ATOM 750 O O . HIS A 1 90 ? 19.174 56.377 43.319 1.00 37.87 90 HIS A O 1
ATOM 757 N N . TRP A 1 91 ? 18.740 54.221 42.763 1.00 31.10 91 TRP A N 1
ATOM 758 C CA . TRP A 1 91 ? 18.338 53.879 44.120 1.00 34.97 91 TRP A CA 1
ATOM 759 C C . TRP A 1 91 ? 19.240 52.864 44.806 1.00 36.25 91 TRP A C 1
ATOM 760 O O . TRP A 1 91 ? 19.988 52.125 44.166 1.00 34.64 91 TRP A O 1
ATOM 771 N N . ILE A 1 92 ? 19.148 52.868 46.133 1.00 31.68 92 ILE A N 1
ATOM 772 C CA . ILE A 1 92 ? 19.925 52.034 47.033 1.00 25.90 92 ILE A CA 1
ATOM 773 C C . ILE A 1 92 ? 18.988 51.450 48.063 1.00 28.66 92 ILE A C 1
ATOM 774 O O . ILE A 1 92 ? 18.015 52.088 48.441 1.00 24.26 92 ILE A O 1
ATOM 779 N N . THR A 1 93 ? 19.267 50.231 48.507 1.00 30.27 93 THR A N 1
ATOM 780 C CA . THR A 1 93 ? 18.423 49.593 49.515 1.00 34.61 93 THR A CA 1
ATOM 781 C C . THR A 1 93 ? 19.265 49.410 50.768 1.00 31.59 93 THR A C 1
ATOM 782 O O . THR A 1 93 ? 20.250 48.685 50.744 1.00 32.96 93 THR A O 1
ATOM 786 N N . VAL A 1 94 ? 18.891 50.078 51.855 1.00 32.69 94 VAL A N 1
ATOM 787 C CA . VAL A 1 94 ? 19.642 49.957 53.102 1.00 33.87 94 VAL A CA 1
ATOM 788 C C . VAL A 1 94 ? 18.900 49.032 54.052 1.00 29.27 94 VAL A C 1
ATOM 789 O O . VAL A 1 94 ? 17.704 49.178 54.297 1.00 32.92 94 VAL A O 1
ATOM 793 N N . LEU A 1 95 ? 19.631 48.069 54.585 1.00 34.58 95 LEU A N 1
ATOM 794 C CA . LEU A 1 95 ? 19.048 47.106 55.493 1.00 38.71 95 LEU A CA 1
ATOM 795 C C . LEU A 1 95 ? 18.947 47.658 56.923 1.00 40.57 95 LEU A C 1
ATOM 796 O O . LEU A 1 95 ? 19.963 48.027 57.517 1.00 35.87 95 LEU A O 1
ATOM 801 N N . LEU A 1 96 ? 17.714 47.741 57.445 1.00 39.51 96 LEU A N 1
ATOM 802 C CA . LEU A 1 96 ? 17.459 48.229 58.804 1.00 37.17 96 LEU A CA 1
ATOM 803 C C . LEU A 1 96 ? 17.722 47.105 59.789 1.00 37.03 96 LEU A C 1
ATOM 804 O O . LEU A 1 96 ? 17.541 45.937 59.459 1.00 36.37 96 LEU A O 1
ATOM 809 N N . ASN A 1 97 ? 18.111 47.472 61.007 1.00 40.89 97 ASN A N 1
ATOM 810 C CA . ASN A 1 97 ? 18.454 46.511 62.053 1.00 45.18 97 ASN A CA 1
ATOM 811 C C . ASN A 1 97 ? 19.684 45.823 61.486 1.00 44.15 97 ASN A C 1
ATOM 812 O O . ASN A 1 97 ? 19.906 44.629 61.707 1.00 40.08 97 ASN A O 1
ATOM 817 N N . GLY A 1 98 ? 20.472 46.604 60.745 1.00 41.59 98 GLY A N 1
ATOM 818 C CA . GLY A 1 98 ? 21.679 46.097 60.114 1.00 41.55 98 GLY A CA 1
ATOM 819 C C . GLY A 1 98 ? 22.967 46.783 60.538 1.00 46.55 98 GLY A C 1
ATOM 820 O O . GLY A 1 98 ? 22.962 47.627 61.429 1.00 47.90 98 GLY A O 1
ATOM 821 N N . PRO A 1 99 ? 24.101 46.434 59.907 1.00 49.70 99 PRO A N 1
ATOM 822 C CA . PRO A 1 99 ? 25.425 46.999 60.201 1.00 49.35 99 PRO A CA 1
ATOM 823 C C . PRO A 1 99 ? 25.651 48.475 59.882 1.00 47.75 99 PRO A C 1
ATOM 824 O O . PRO A 1 99 ? 26.655 49.060 60.301 1.00 40.29 99 PRO A O 1
ATOM 828 N N . LEU A 1 100 ? 24.738 49.074 59.130 1.00 48.69 100 LEU A N 1
ATOM 829 C CA . LEU A 1 100 ? 24.899 50.472 58.756 1.00 47.17 100 LEU A CA 1
ATOM 830 C C . LEU A 1 100 ? 24.534 51.369 59.945 1.00 47.21 100 LEU A C 1
ATOM 831 O O . LEU A 1 100 ? 23.510 51.164 60.611 1.00 42.92 100 LEU A O 1
ATOM 836 N N . GLY A 1 101 ? 25.392 52.349 60.217 1.00 44.19 101 GLY A N 1
ATOM 837 C CA . GLY A 1 101 ? 25.157 53.236 61.338 1.00 50.13 101 GLY A CA 1
ATOM 838 C C . GLY A 1 101 ? 24.044 54.249 61.143 1.00 57.31 101 GLY A C 1
ATOM 839 O O . GLY A 1 101 ? 23.870 54.805 60.039 1.00 60.32 101 GLY A O 1
ATOM 840 N N . ALA A 1 102 ? 23.282 54.490 62.216 1.00 54.64 102 ALA A N 1
ATOM 841 C CA . ALA A 1 102 ? 22.191 55.466 62.185 1.00 52.63 102 ALA A CA 1
ATOM 842 C C . ALA A 1 102 ? 22.717 56.808 61.663 1.00 58.24 102 ALA A C 1
ATOM 843 O O . ALA A 1 102 ? 22.027 57.484 60.893 1.00 61.61 102 ALA A O 1
ATOM 845 N N . LYS A 1 103 ? 23.935 57.201 62.055 1.00 58.41 103 LYS A N 1
ATOM 846 C CA . LYS A 1 103 ? 24.465 58.481 61.571 1.00 53.11 103 LYS A CA 1
ATOM 847 C C . LYS A 1 103 ? 24.604 58.446 60.056 1.00 50.89 103 LYS A C 1
ATOM 848 O O . LYS A 1 103 ? 24.104 59.340 59.368 1.00 57.14 103 LYS A O 1
ATOM 854 N N . GLU A 1 104 ? 25.286 57.416 59.546 1.00 45.81 104 GLU A N 1
ATOM 855 C CA . GLU A 1 104 ? 25.494 57.247 58.101 1.00 45.32 104 GLU A CA 1
ATOM 856 C C . GLU A 1 104 ? 24.137 57.150 57.396 1.00 48.37 104 GLU A C 1
ATOM 857 O O . GLU A 1 104 ? 23.971 57.638 56.281 1.00 45.56 104 GLU A O 1
ATOM 863 N N . ILE A 1 105 ? 23.169 56.516 58.054 1.00 46.36 105 ILE A N 1
ATOM 864 C CA . ILE A 1 105 ? 21.840 56.409 57.487 1.00 42.44 105 ILE A CA 1
ATOM 865 C C . ILE A 1 105 ? 21.156 57.777 57.456 1.00 48.77 105 ILE A C 1
ATOM 866 O O . ILE A 1 105 ? 20.521 58.120 56.466 1.00 56.70 105 ILE A O 1
ATOM 871 N N . HIS A 1 106 ? 21.269 58.560 58.528 1.00 54.20 106 HIS A N 1
ATOM 872 C CA . HIS A 1 106 ? 20.625 59.881 58.561 1.00 52.70 106 HIS A CA 1
ATOM 873 C C . HIS A 1 106 ? 21.084 60.766 57.423 1.00 56.07 106 HIS A C 1
ATOM 874 O O . HIS A 1 106 ? 20.278 61.493 56.839 1.00 57.46 106 HIS A O 1
ATOM 881 N N . SER A 1 107 ? 22.378 60.709 57.113 1.00 54.68 107 SER A N 1
ATOM 882 C CA . SER A 1 107 ? 22.929 61.521 56.038 1.00 50.77 107 SER A CA 1
ATOM 883 C C . SER A 1 107 ? 22.389 61.049 54.691 1.00 49.07 107 SER A C 1
ATOM 884 O O . SER A 1 107 ? 22.057 61.876 53.833 1.00 53.06 107 SER A O 1
ATOM 887 N N . LEU A 1 108 ? 22.288 59.729 54.510 1.00 43.56 108 LEU A N 1
ATOM 888 C CA . LEU A 1 108 ? 21.755 59.150 53.270 1.00 41.34 108 LEU A CA 1
ATOM 889 C C . LEU A 1 108 ? 20.280 59.560 53.110 1.00 39.04 108 LEU A C 1
ATOM 890 O O . LEU A 1 108 ? 19.834 59.894 52.003 1.00 32.76 108 LEU A O 1
ATOM 895 N N . ILE A 1 109 ? 19.538 59.547 54.223 1.00 38.76 109 ILE A N 1
ATOM 896 C CA . ILE A 1 109 ? 18.136 59.976 54.226 1.00 43.58 109 ILE A CA 1
ATOM 897 C C . ILE A 1 109 ? 18.109 61.447 53.751 1.00 44.96 109 ILE A C 1
ATOM 898 O O . ILE A 1 109 ? 17.198 61.847 53.031 1.00 44.40 109 ILE A O 1
ATOM 903 N N . GLU A 1 110 ? 19.094 62.243 54.181 1.00 46.82 110 GLU A N 1
ATOM 904 C CA . GLU A 1 110 ? 19.182 63.654 53.800 1.00 46.88 110 GLU A CA 1
ATOM 905 C C . GLU A 1 110 ? 19.505 63.788 52.318 1.00 45.00 110 GLU A C 1
ATOM 906 O O . GLU A 1 110 ? 18.870 64.554 51.599 1.00 45.29 110 GLU A O 1
ATOM 912 N N . ASP A 1 111 ? 20.496 63.036 51.864 1.00 40.95 111 ASP A N 1
ATOM 913 C CA . ASP A 1 111 ? 20.886 63.065 50.467 1.00 43.60 111 ASP A CA 1
ATOM 914 C C . ASP A 1 111 ? 19.706 62.748 49.541 1.00 47.47 111 ASP A C 1
ATOM 915 O O . ASP A 1 111 ? 19.508 63.431 48.540 1.00 53.14 111 ASP A O 1
ATOM 920 N N . SER A 1 112 ? 18.924 61.719 49.876 1.00 43.07 112 SER A N 1
ATOM 921 C CA . SER A 1 112 ? 17.756 61.318 49.079 1.00 28.54 112 SER A CA 1
ATOM 922 C C . SER A 1 112 ? 16.703 62.419 49.116 1.00 36.54 112 SER A C 1
ATOM 923 O O . SER A 1 112 ? 16.003 62.654 48.131 1.00 43.59 112 SER A O 1
ATOM 926 N N . PHE A 1 113 ? 16.599 63.095 50.258 1.00 38.96 113 PHE A N 1
ATOM 927 C CA . PHE A 1 113 ? 15.643 64.187 50.442 1.00 42.60 113 PHE A CA 1
ATOM 928 C C . PHE A 1 113 ? 15.988 65.363 49.515 1.00 44.42 113 PHE A C 1
ATOM 929 O O . PHE A 1 113 ? 15.132 65.838 48.779 1.00 46.76 113 PHE A O 1
ATOM 937 N N . GLN A 1 114 ? 17.243 65.817 49.560 1.00 40.99 114 GLN A N 1
ATOM 938 C CA . GLN A 1 114 ? 17.717 66.916 48.725 1.00 41.13 114 GLN A CA 1
ATOM 939 C C . GLN A 1 114 ? 17.744 66.576 47.242 1.00 41.38 114 GLN A C 1
ATOM 940 O O . GLN A 1 114 ? 17.601 67.450 46.406 1.00 47.43 114 GLN A O 1
ATOM 946 N N . LEU A 1 115 ? 17.958 65.308 46.922 1.00 45.70 115 LEU A N 1
ATOM 947 C CA . LEU A 1 115 ? 18.030 64.852 45.535 1.00 41.67 115 LEU A CA 1
ATOM 948 C C . LEU A 1 115 ? 16.650 64.878 44.884 1.00 42.20 115 LEU A C 1
ATOM 949 O O . LEU A 1 115 ? 16.522 64.817 43.661 1.00 39.47 115 LEU A O 1
ATOM 954 N N . THR A 1 116 ? 15.624 64.982 45.720 1.00 40.44 116 THR A N 1
ATOM 955 C CA . THR A 1 116 ? 14.242 64.977 45.259 1.00 45.49 116 THR A CA 1
ATOM 956 C C . THR A 1 116 ? 13.459 66.219 45.673 1.00 47.47 116 THR A C 1
ATOM 957 O O . THR A 1 116 ? 12.233 66.247 45.591 1.00 47.09 116 THR A O 1
ATOM 961 N N . ARG A 1 117 ? 14.190 67.239 46.111 1.00 53.39 117 ARG A N 1
ATOM 962 C CA . ARG A 1 117 ? 13.620 68.510 46.566 1.00 65.37 117 ARG A CA 1
ATOM 963 C C . ARG A 1 117 ? 12.936 69.237 45.399 1.00 68.29 117 ARG A C 1
ATOM 964 O O . ARG A 1 117 ? 13.202 68.854 44.240 1.00 66.28 117 ARG A O 1
ATOM 980 N N . ASN B 1 2 ? 39.941 51.564 61.916 1.00 52.54 2 ASN B N 1
ATOM 981 C CA . ASN B 1 2 ? 41.081 50.906 61.295 1.00 50.81 2 ASN B CA 1
ATOM 982 C C . ASN B 1 2 ? 42.226 50.673 62.267 1.00 50.74 2 ASN B C 1
ATOM 983 O O . ASN B 1 2 ? 42.209 51.158 63.401 1.00 45.51 2 ASN B O 1
ATOM 988 N N . ARG B 1 3 ? 43.229 49.947 61.782 1.00 45.48 3 ARG B N 1
ATOM 989 C CA . ARG B 1 3 ? 44.421 49.599 62.544 1.00 42.87 3 ARG B CA 1
ATOM 990 C C . ARG B 1 3 ? 45.013 50.782 63.303 1.00 42.23 3 ARG B C 1
ATOM 991 O O . ARG B 1 3 ? 45.324 50.673 64.485 1.00 41.59 3 ARG B O 1
ATOM 999 N N . GLN B 1 4 ? 45.169 51.908 62.616 1.00 48.45 4 GLN B N 1
ATOM 1000 C CA . GLN B 1 4 ? 45.732 53.118 63.215 1.00 49.78 4 GLN B CA 1
ATOM 1001 C C . GLN B 1 4 ? 44.899 53.653 64.378 1.00 47.33 4 GLN B C 1
ATOM 1002 O O . GLN B 1 4 ? 45.392 53.783 65.495 1.00 40.15 4 GLN B O 1
ATOM 1008 N N . GLN B 1 5 ? 43.634 53.966 64.107 1.00 45.60 5 GLN B N 1
ATOM 1009 C CA . GLN B 1 5 ? 42.733 54.515 65.122 1.00 43.48 5 GLN B CA 1
ATOM 1010 C C . GLN B 1 5 ? 42.647 53.643 66.352 1.00 44.84 5 GLN B C 1
ATOM 1011 O O . GLN B 1 5 ? 42.436 54.136 67.465 1.00 49.32 5 GLN B O 1
ATOM 1017 N N . PHE B 1 6 ? 42.800 52.340 66.140 1.00 44.93 6 PHE B N 1
ATOM 1018 C CA . PHE B 1 6 ? 42.750 51.376 67.223 1.00 39.02 6 PHE B CA 1
ATOM 1019 C C . PHE B 1 6 ? 43.955 51.489 68.154 1.00 43.10 6 PHE B C 1
ATOM 1020 O O . PHE B 1 6 ? 43.781 51.740 69.347 1.00 45.39 6 PHE B O 1
ATOM 1028 N N . ILE B 1 7 ? 45.173 51.319 67.633 1.00 41.21 7 ILE B N 1
ATOM 1029 C CA . ILE B 1 7 ? 46.351 51.398 68.506 1.00 52.94 7 ILE B CA 1
ATOM 1030 C C . ILE B 1 7 ? 46.408 52.740 69.237 1.00 55.38 7 ILE B C 1
ATOM 1031 O O . ILE B 1 7 ? 46.964 52.837 70.333 1.00 60.45 7 ILE B O 1
ATOM 1036 N N . ASP B 1 8 ? 45.826 53.766 68.628 1.00 53.65 8 ASP B N 1
ATOM 1037 C CA . ASP B 1 8 ? 45.802 55.080 69.236 1.00 56.92 8 ASP B CA 1
ATOM 1038 C C . ASP B 1 8 ? 44.813 55.085 70.395 1.00 54.26 8 ASP B C 1
ATOM 1039 O O . ASP B 1 8 ? 45.126 55.555 71.484 1.00 63.50 8 ASP B O 1
ATOM 1044 N N . TYR B 1 9 ? 43.617 54.563 70.174 1.00 46.18 9 TYR B N 1
ATOM 1045 C CA . TYR B 1 9 ? 42.644 54.548 71.249 1.00 46.85 9 TYR B CA 1
ATOM 1046 C C . TYR B 1 9 ? 43.184 53.822 72.482 1.00 49.87 9 TYR B C 1
ATOM 1047 O O . TYR B 1 9 ? 42.970 54.263 73.604 1.00 57.12 9 TYR B O 1
ATOM 1056 N N . ALA B 1 10 ? 43.904 52.727 72.271 1.00 50.48 10 ALA B N 1
ATOM 1057 C CA . ALA B 1 10 ? 44.464 51.954 73.376 1.00 53.32 10 ALA B CA 1
ATOM 1058 C C . ALA B 1 10 ? 45.503 52.740 74.162 1.00 57.55 10 ALA B C 1
ATOM 1059 O O . ALA B 1 10 ? 45.564 52.657 75.386 1.00 56.08 10 ALA B O 1
ATOM 1061 N N . GLN B 1 11 ? 46.326 53.491 73.442 1.00 65.99 11 GLN B N 1
ATOM 1062 C CA . GLN B 1 11 ? 47.379 54.310 74.041 1.00 68.20 11 GLN B CA 1
ATOM 1063 C C . GLN B 1 11 ? 46.799 55.412 74.927 1.00 71.81 11 GLN B C 1
ATOM 1064 O O . GLN B 1 11 ? 47.351 55.727 75.981 1.00 73.11 11 GLN B O 1
ATOM 1070 N N . LYS B 1 12 ? 45.680 55.988 74.503 1.00 67.29 12 LYS B N 1
ATOM 1071 C CA . LYS B 1 12 ? 45.058 57.059 75.268 1.00 68.51 12 LYS B CA 1
ATOM 1072 C C . LYS B 1 12 ? 44.145 56.558 76.380 1.00 68.68 12 LYS B C 1
ATOM 1073 O O . LYS B 1 12 ? 44.300 56.957 77.532 1.00 69.00 12 LYS B O 1
ATOM 1079 N N . LYS B 1 13 ? 43.195 55.690 76.038 1.00 65.35 13 LYS B N 1
ATOM 1080 C CA . LYS B 1 13 ? 42.251 55.164 77.024 1.00 59.21 13 LYS B CA 1
ATOM 1081 C C . LYS B 1 13 ? 42.821 54.173 78.016 1.00 57.38 13 LYS B C 1
ATOM 1082 O O . LYS B 1 13 ? 42.173 53.864 79.010 1.00 53.77 13 LYS B O 1
ATOM 1088 N N . TYR B 1 14 ? 44.021 53.670 77.759 1.00 55.61 14 TYR B N 1
ATOM 1089 C CA . TYR B 1 14 ? 44.615 52.701 78.666 1.00 51.49 14 TYR B CA 1
ATOM 1090 C C . TYR B 1 14 ? 46.090 52.956 78.895 1.00 55.21 14 TYR B C 1
ATOM 1091 O O . TYR B 1 14 ? 46.690 52.352 79.772 1.00 51.15 14 TYR B O 1
ATOM 1100 N N . ASP B 1 15 ? 46.678 53.845 78.103 1.00 65.17 15 ASP B N 1
ATOM 1101 C CA . ASP B 1 15 ? 48.094 54.162 78.247 1.00 72.08 15 ASP B CA 1
ATOM 1102 C C . ASP B 1 15 ? 48.936 52.894 78.083 1.00 70.75 15 ASP B C 1
ATOM 1103 O O . ASP B 1 15 ? 49.896 52.665 78.820 1.00 67.15 15 ASP B O 1
ATOM 1108 N N . THR B 1 16 ? 48.565 52.079 77.100 1.00 74.28 16 THR B N 1
ATOM 1109 C CA . THR B 1 16 ? 49.258 50.826 76.810 1.00 72.23 16 THR B CA 1
ATOM 1110 C C . THR B 1 16 ? 50.060 50.932 75.517 1.00 69.41 16 THR B C 1
ATOM 1111 O O . THR B 1 16 ? 49.556 51.432 74.508 1.00 54.48 16 THR B O 1
ATOM 1115 N N . LYS B 1 17 ? 51.303 50.459 75.551 1.00 71.88 17 LYS B N 1
ATOM 1116 C CA . LYS B 1 17 ? 52.161 50.472 74.366 1.00 72.36 17 LYS B CA 1
ATOM 1117 C C . LYS B 1 17 ? 52.051 49.104 73.674 1.00 65.04 17 LYS B C 1
ATOM 1118 O O . LYS B 1 17 ? 52.169 48.057 74.318 1.00 64.74 17 LYS B O 1
ATOM 1124 N N . PRO B 1 18 ? 51.796 49.099 72.356 1.00 56.07 18 PRO B N 1
ATOM 1125 C CA . PRO B 1 18 ? 51.667 47.849 71.612 1.00 51.96 18 PRO B CA 1
ATOM 1126 C C . PRO B 1 18 ? 52.935 47.018 71.623 1.00 56.68 18 PRO B C 1
ATOM 1127 O O . PRO B 1 18 ? 54.031 47.549 71.463 1.00 58.12 18 PRO B O 1
ATOM 1131 N N . ASP B 1 19 ? 52.772 45.710 71.816 1.00 61.52 19 ASP B N 1
ATOM 1132 C CA . ASP B 1 19 ? 53.896 44.778 71.846 1.00 60.04 19 ASP B CA 1
ATOM 1133 C C . ASP B 1 19 ? 53.896 43.900 70.610 1.00 58.11 19 ASP B C 1
ATOM 1134 O O . ASP B 1 19 ? 52.844 43.641 70.030 1.00 54.69 19 ASP B O 1
ATOM 1139 N N . HIS B 1 20 ? 55.072 43.429 70.215 1.00 51.14 20 HIS B N 1
ATOM 1140 C CA . HIS B 1 20 ? 55.177 42.587 69.033 1.00 48.79 20 HIS B CA 1
ATOM 1141 C C . HIS B 1 20 ? 56.001 41.364 69.364 1.00 50.46 20 HIS B C 1
ATOM 1142 O O . HIS B 1 20 ? 57.212 41.330 69.113 1.00 48.71 20 HIS B O 1
ATOM 1149 N N . PRO B 1 21 ? 55.353 40.339 69.933 1.00 45.55 21 PRO B N 1
ATOM 1150 C CA . PRO B 1 21 ? 55.989 39.083 70.323 1.00 40.57 21 PRO B CA 1
ATOM 1151 C C . PRO B 1 21 ? 56.583 38.280 69.188 1.00 39.64 21 PRO B C 1
ATOM 1152 O O . PRO B 1 21 ? 57.640 37.682 69.347 1.00 39.16 21 PRO B O 1
ATOM 1156 N N . TRP B 1 22 ? 55.884 38.256 68.054 1.00 41.62 22 TRP B N 1
ATOM 1157 C CA . TRP B 1 22 ? 56.306 37.490 66.879 1.00 43.56 22 TRP B CA 1
ATOM 1158 C C . TRP B 1 22 ? 57.246 38.231 65.951 1.00 45.94 22 TRP B C 1
ATOM 1159 O O . TRP B 1 22 ? 56.899 39.261 65.395 1.00 48.96 22 TRP B O 1
ATOM 1170 N N . GLU B 1 23 ? 58.432 37.676 65.772 1.00 46.72 23 GLU B N 1
ATOM 1171 C CA . GLU B 1 23 ? 59.436 38.265 64.916 1.00 45.82 23 GLU B CA 1
ATOM 1172 C C . GLU B 1 23 ? 59.019 38.087 63.471 1.00 46.31 23 GLU B C 1
ATOM 1173 O O . GLU B 1 23 ? 59.198 38.974 62.641 1.00 46.96 23 GLU B O 1
ATOM 1179 N N . LYS B 1 24 ? 58.457 36.922 63.187 1.00 46.48 24 LYS B N 1
ATOM 1180 C CA . LYS B 1 24 ? 58.001 36.567 61.851 1.00 55.08 24 LYS B CA 1
ATOM 1181 C C . LYS B 1 24 ? 56.858 37.454 61.362 1.00 48.12 24 LYS B C 1
ATOM 1182 O O . LYS B 1 24 ? 56.723 37.688 60.161 1.00 39.77 24 LYS B O 1
ATOM 1188 N N . PHE B 1 25 ? 56.044 37.944 62.293 1.00 41.49 25 PHE B N 1
ATOM 1189 C CA . PHE B 1 25 ? 54.917 38.805 61.951 1.00 45.47 25 PHE B CA 1
ATOM 1190 C C . PHE B 1 25 ? 54.997 40.176 62.620 1.00 43.51 25 PHE B C 1
ATOM 1191 O O . PHE B 1 25 ? 54.460 40.363 63.709 1.00 44.47 25 PHE B O 1
ATOM 1199 N N . PRO B 1 26 ? 55.656 41.153 61.965 1.00 34.02 26 PRO B N 1
ATOM 1200 C CA . PRO B 1 26 ? 55.814 42.512 62.486 1.00 33.86 26 PRO B CA 1
ATOM 1201 C C . PRO B 1 26 ? 54.491 43.200 62.764 1.00 38.80 26 PRO B C 1
ATOM 1202 O O . PRO B 1 26 ? 54.423 44.081 63.607 1.00 36.12 26 PRO B O 1
ATOM 1206 N N . ASP B 1 27 ? 53.446 42.798 62.048 1.00 43.84 27 ASP B N 1
ATOM 1207 C CA . ASP B 1 27 ? 52.130 43.399 62.213 1.00 49.60 27 ASP B CA 1
ATOM 1208 C C . ASP B 1 27 ? 51.370 42.972 63.425 1.00 51.77 27 ASP B C 1
ATOM 1209 O O . ASP B 1 27 ? 50.736 43.795 64.088 1.00 59.20 27 ASP B O 1
ATOM 1214 N N . TYR B 1 28 ? 51.398 41.678 63.703 1.00 44.22 28 TYR B N 1
ATOM 1215 C CA . TYR B 1 28 ? 50.684 41.173 64.860 1.00 41.52 28 TYR B CA 1
ATOM 1216 C C . TYR B 1 28 ? 51.153 41.958 66.081 1.00 33.68 28 TYR B C 1
ATOM 1217 O O . TYR B 1 28 ? 52.340 42.072 66.323 1.00 38.59 28 TYR B O 1
ATOM 1226 N N . ALA B 1 29 ? 50.213 42.521 66.825 1.00 33.10 29 ALA B N 1
ATOM 1227 C CA . ALA B 1 29 ? 50.528 43.294 68.015 1.00 30.49 29 ALA B CA 1
ATOM 1228 C C . ALA B 1 29 ? 49.574 42.932 69.149 1.00 37.99 29 ALA B C 1
ATOM 1229 O O . ALA B 1 29 ? 48.360 42.842 68.945 1.00 41.21 29 ALA B O 1
ATOM 1231 N N . VAL B 1 30 ? 50.116 42.710 70.344 1.00 42.96 30 VAL B N 1
ATOM 1232 C CA . VAL B 1 30 ? 49.265 42.380 71.486 1.00 46.50 30 VAL B CA 1
ATOM 1233 C C . VAL B 1 30 ? 49.213 43.553 72.474 1.00 47.86 30 VAL B C 1
ATOM 1234 O O . VAL B 1 30 ? 50.125 44.392 72.531 1.00 42.96 30 VAL B O 1
ATOM 1238 N N . PHE B 1 31 ? 48.123 43.623 73.232 1.00 46.86 31 PHE B N 1
ATOM 1239 C CA . PHE B 1 31 ? 47.946 44.673 74.226 1.00 47.11 31 PHE B CA 1
ATOM 1240 C C . PHE B 1 31 ? 47.681 44.000 75.556 1.00 50.28 31 PHE B C 1
ATOM 1241 O O . PHE B 1 31 ? 46.706 43.261 75.703 1.00 52.27 31 PHE B O 1
ATOM 1249 N N . ARG B 1 32 ? 48.557 44.239 76.524 1.00 48.95 32 ARG B N 1
ATOM 1250 C CA . ARG B 1 32 ? 48.379 43.632 77.829 1.00 53.15 32 ARG B CA 1
ATOM 1251 C C . ARG B 1 32 ? 48.542 44.630 78.952 1.00 47.02 32 ARG B C 1
ATOM 1252 O O . ARG B 1 32 ? 48.867 45.788 78.713 1.00 38.13 32 ARG B O 1
ATOM 1260 N N . HIS B 1 33 ? 48.289 44.162 80.173 1.00 50.35 33 HIS B N 1
ATOM 1261 C CA . HIS B 1 33 ? 48.415 44.978 81.373 1.00 56.77 33 HIS B CA 1
ATOM 1262 C C . HIS B 1 33 ? 49.852 44.904 81.856 1.00 66.76 33 HIS B C 1
ATOM 1263 O O . HIS B 1 33 ? 50.545 43.902 81.627 1.00 66.43 33 HIS B O 1
ATOM 1270 N N . SER B 1 34 ? 50.300 45.958 82.531 1.00 70.69 34 SER B N 1
ATOM 1271 C CA . SER B 1 34 ? 51.663 46.001 83.048 1.00 70.80 34 SER B CA 1
ATOM 1272 C C . SER B 1 34 ? 51.746 45.135 84.316 1.00 71.18 34 SER B C 1
ATOM 1273 O O . SER B 1 34 ? 52.828 44.689 84.715 1.00 63.32 34 SER B O 1
ATOM 1276 N N . ASP B 1 35 ? 50.577 44.896 84.913 1.00 71.20 35 ASP B N 1
ATOM 1277 C CA . ASP B 1 35 ? 50.416 44.096 86.120 1.00 69.92 35 ASP B CA 1
ATOM 1278 C C . ASP B 1 35 ? 50.725 42.625 85.868 1.00 70.84 35 ASP B C 1
ATOM 1279 O O . ASP B 1 35 ? 51.857 42.177 86.051 1.00 69.14 35 ASP B O 1
ATOM 1284 N N . ASN B 1 36 ? 49.702 41.886 85.441 1.00 67.33 36 ASN B N 1
ATOM 1285 C CA . ASN B 1 36 ? 49.814 40.451 85.174 1.00 66.23 36 ASN B CA 1
ATOM 1286 C C . ASN B 1 36 ? 50.269 40.074 83.766 1.00 63.22 36 ASN B C 1
ATOM 1287 O O . ASN B 1 36 ? 50.355 38.886 83.439 1.00 58.44 36 ASN B O 1
ATOM 1292 N N . ASP B 1 37 ? 50.551 41.071 82.934 1.00 60.94 37 ASP B N 1
ATOM 1293 C CA . ASP B 1 37 ? 50.989 40.808 81.575 1.00 60.31 37 ASP B CA 1
ATOM 1294 C C . ASP B 1 37 ? 49.929 40.008 80.798 1.00 57.77 37 ASP B C 1
ATOM 1295 O O . ASP B 1 37 ? 50.258 39.267 79.868 1.00 61.22 37 ASP B O 1
ATOM 1300 N N . LYS B 1 38 ? 48.660 40.150 81.173 1.00 49.81 38 LYS B N 1
ATOM 1301 C CA . LYS B 1 38 ? 47.596 39.427 80.478 1.00 46.05 38 LYS B CA 1
ATOM 1302 C C . LYS B 1 38 ? 47.111 40.180 79.245 1.00 45.07 38 LYS B C 1
ATOM 1303 O O . LYS B 1 38 ? 46.789 41.362 79.310 1.00 46.51 38 LYS B O 1
ATOM 1309 N N . TRP B 1 39 ? 47.077 39.476 78.120 1.00 40.89 39 TRP B N 1
ATOM 1310 C CA . TRP B 1 39 ? 46.634 40.035 76.850 1.00 33.87 39 TRP B CA 1
ATOM 1311 C C . TRP B 1 39 ? 45.147 40.322 76.912 1.00 41.16 39 TRP B C 1
ATOM 1312 O O . TRP B 1 39 ? 44.382 39.493 77.412 1.00 50.68 39 TRP B O 1
ATOM 1323 N N . TYR B 1 40 ? 44.729 41.478 76.403 1.00 34.70 40 TYR B N 1
ATOM 1324 C CA . TYR B 1 40 ? 43.313 41.817 76.396 1.00 30.94 40 TYR B CA 1
ATOM 1325 C C . TYR B 1 40 ? 42.895 42.266 74.995 1.00 27.75 40 TYR B C 1
ATOM 1326 O O . TYR B 1 40 ? 41.742 42.586 74.755 1.00 28.79 40 TYR B O 1
ATOM 1335 N N . ALA B 1 41 ? 43.855 42.240 74.076 1.00 28.98 41 ALA B N 1
ATOM 1336 C CA . ALA B 1 41 ? 43.649 42.647 72.694 1.00 30.87 41 ALA B CA 1
ATOM 1337 C C . ALA B 1 41 ? 44.767 42.101 71.788 1.00 31.91 41 ALA B C 1
ATOM 1338 O O . ALA B 1 41 ? 45.950 42.247 72.094 1.00 28.72 41 ALA B O 1
ATOM 1340 N N . LEU B 1 42 ? 44.380 41.477 70.674 1.00 39.75 42 LEU B N 1
ATOM 1341 C CA . LEU B 1 42 ? 45.325 40.905 69.707 1.00 33.10 42 LEU B CA 1
ATOM 1342 C C . LEU B 1 42 ? 45.047 41.491 68.321 1.00 35.87 42 LEU B C 1
ATOM 1343 O O . LEU B 1 42 ? 44.044 41.171 67.685 1.00 39.40 42 LEU B O 1
ATOM 1348 N N . LEU B 1 43 ? 45.949 42.346 67.860 1.00 35.18 43 LEU B N 1
ATOM 1349 C CA . LEU B 1 43 ? 45.824 42.985 66.565 1.00 24.71 43 LEU B CA 1
ATOM 1350 C C . LEU B 1 43 ? 46.574 42.150 65.542 1.00 33.36 43 LEU B C 1
ATOM 1351 O O . LEU B 1 43 ? 47.731 41.818 65.753 1.00 28.68 43 LEU B O 1
ATOM 1364 N N . ASP B 1 45 ? 46.997 41.132 61.053 1.00 40.08 45 ASP B N 1
ATOM 1365 C CA . ASP B 1 45 ? 46.730 41.362 59.645 1.00 41.16 45 ASP B CA 1
ATOM 1366 C C . ASP B 1 45 ? 46.703 39.954 59.055 1.00 38.57 45 ASP B C 1
ATOM 1367 O O . ASP B 1 45 ? 47.744 39.318 58.968 1.00 43.35 45 ASP B O 1
ATOM 1372 N N . ILE B 1 46 ? 45.531 39.468 58.657 1.00 33.82 46 ILE B N 1
ATOM 1373 C CA . ILE B 1 46 ? 45.423 38.114 58.133 1.00 32.93 46 ILE B CA 1
ATOM 1374 C C . ILE B 1 46 ? 44.689 37.971 56.808 1.00 37.82 46 ILE B C 1
ATOM 1375 O O . ILE B 1 46 ? 43.982 38.871 56.368 1.00 39.53 46 ILE B O 1
ATOM 1380 N N . PRO B 1 47 ? 44.859 36.817 56.144 1.00 41.20 47 PRO B N 1
ATOM 1381 C CA . PRO B 1 47 ? 44.187 36.567 54.867 1.00 38.55 47 PRO B CA 1
ATOM 1382 C C . PRO B 1 47 ? 42.679 36.448 55.134 1.00 41.89 47 PRO B C 1
ATOM 1383 O O . PRO B 1 47 ? 42.255 35.686 55.997 1.00 49.27 47 PRO B O 1
ATOM 1387 N N . ALA B 1 48 ? 41.871 37.200 54.401 1.00 43.80 48 ALA B N 1
ATOM 1388 C CA . ALA B 1 48 ? 40.432 37.161 54.600 1.00 45.59 48 ALA B CA 1
ATOM 1389 C C . ALA B 1 48 ? 39.888 35.732 54.766 1.00 51.74 48 ALA B C 1
ATOM 1390 O O . ALA B 1 48 ? 39.030 35.481 55.626 1.00 54.81 48 ALA B O 1
ATOM 1392 N N . GLU B 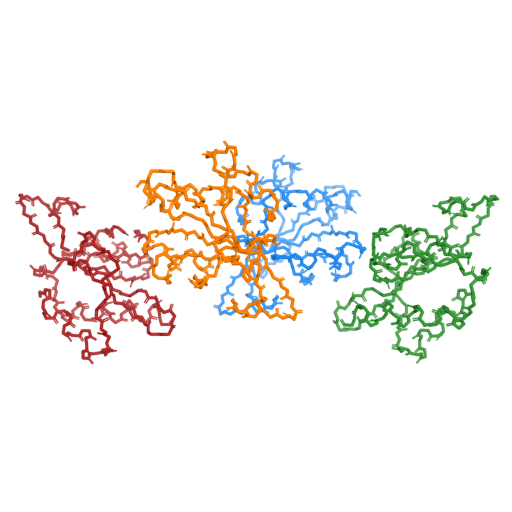1 49 ? 40.399 34.802 53.955 1.00 56.66 49 GLU B N 1
ATOM 1393 C CA . GLU B 1 49 ? 39.966 33.396 53.974 1.00 57.98 49 GLU B CA 1
ATOM 1394 C C . GLU B 1 49 ? 40.004 32.735 55.374 1.00 57.28 49 GLU B C 1
ATOM 1395 O O . GLU B 1 49 ? 39.037 32.076 55.766 1.00 57.91 49 GLU B O 1
ATOM 1401 N N . LYS B 1 50 ? 41.103 32.913 56.113 1.00 46.65 50 LYS B N 1
ATOM 1402 C CA . LYS B 1 50 ? 41.255 32.348 57.460 1.00 45.94 50 LYS B CA 1
ATOM 1403 C C . LYS B 1 50 ? 40.042 32.526 58.413 1.00 48.86 50 LYS B C 1
ATOM 1404 O O . LYS B 1 50 ? 39.933 31.808 59.419 1.00 39.43 50 LYS B O 1
ATOM 1410 N N . ILE B 1 51 ? 39.154 33.490 58.135 1.00 53.73 51 ILE B N 1
ATOM 1411 C CA . ILE B 1 51 ? 37.970 33.695 58.987 1.00 52.78 51 ILE B CA 1
ATOM 1412 C C . ILE B 1 51 ? 36.665 33.636 58.207 1.00 55.06 51 ILE B C 1
ATOM 1413 O O . ILE B 1 51 ? 35.664 34.253 58.596 1.00 59.99 51 ILE B O 1
ATOM 1418 N N . GLY B 1 52 ? 36.681 32.902 57.099 1.00 54.62 52 GLY B N 1
ATOM 1419 C CA . GLY B 1 52 ? 35.473 32.740 56.310 1.00 56.15 52 GLY B CA 1
ATOM 1420 C C . GLY B 1 52 ? 35.145 33.768 55.244 1.00 53.26 52 GLY B C 1
ATOM 1421 O O . GLY B 1 52 ? 34.459 33.445 54.260 1.00 51.27 52 GLY B O 1
ATOM 1422 N N . ILE B 1 53 ? 35.584 35.007 55.417 1.00 55.28 53 ILE B N 1
ATOM 1423 C CA . ILE B 1 53 ? 35.288 35.968 54.373 1.00 55.40 53 ILE B CA 1
ATOM 1424 C C . ILE B 1 53 ? 36.165 35.611 53.162 1.00 58.45 53 ILE B C 1
ATOM 1425 O O . ILE B 1 53 ? 37.358 35.316 53.297 1.00 58.63 53 ILE B O 1
ATOM 1430 N N . ASN B 1 54 ? 35.531 35.587 51.991 1.00 67.52 54 ASN B N 1
ATOM 1431 C CA . ASN B 1 54 ? 36.171 35.234 50.715 1.00 73.18 54 ASN B CA 1
ATOM 1432 C C . ASN B 1 54 ? 37.027 36.362 50.100 1.00 75.09 54 ASN B C 1
ATOM 1433 O O . ASN B 1 54 ? 37.505 37.245 50.827 1.00 79.57 54 ASN B O 1
ATOM 1438 N N . GLY B 1 55 ? 37.221 36.339 48.776 1.00 71.49 55 GLY B N 1
ATOM 1439 C CA . GLY B 1 55 ? 38.050 37.355 48.125 1.00 68.43 55 GLY B CA 1
ATOM 1440 C C . GLY B 1 55 ? 39.521 37.158 48.480 1.00 67.21 55 GLY B C 1
ATOM 1441 O O . GLY B 1 55 ? 39.847 36.990 49.659 1.00 68.07 55 GLY B O 1
ATOM 1442 N N . ASP B 1 56 ? 40.415 37.157 47.485 1.00 66.36 56 ASP B N 1
ATOM 1443 C CA . ASP B 1 56 ? 41.857 36.948 47.755 1.00 65.15 56 ASP B CA 1
ATOM 1444 C C . ASP B 1 56 ? 42.442 38.267 48.276 1.00 61.63 56 ASP B C 1
ATOM 1445 O O . ASP B 1 56 ? 43.270 38.924 47.626 1.00 63.46 56 ASP B O 1
ATOM 1450 N N . LYS B 1 57 ? 41.999 38.632 49.471 1.00 53.06 57 LYS B N 1
ATOM 1451 C CA . LYS B 1 57 ? 42.407 39.869 50.091 1.00 47.44 57 LYS B CA 1
ATOM 1452 C C . LYS B 1 57 ? 42.801 39.669 51.542 1.00 43.42 57 LYS B C 1
ATOM 1453 O O . LYS B 1 57 ? 42.436 38.660 52.140 1.00 42.75 57 LYS B O 1
ATOM 1459 N N . ARG B 1 58 ? 43.537 40.626 52.113 1.00 41.45 58 ARG B N 1
ATOM 1460 C CA . ARG B 1 58 ? 43.923 40.545 53.531 1.00 37.83 58 ARG B CA 1
ATOM 1461 C C . ARG B 1 58 ? 42.910 41.405 54.327 1.00 35.19 58 ARG B C 1
ATOM 1462 O O . ARG B 1 58 ? 42.171 42.212 53.745 1.00 26.35 58 ARG B O 1
ATOM 1470 N N . VAL B 1 59 ? 42.896 41.226 55.650 1.00 33.76 59 VAL B N 1
ATOM 1471 C CA . VAL B 1 59 ? 42.029 41.981 56.571 1.00 33.87 59 VAL B CA 1
ATOM 1472 C C . VAL B 1 59 ? 42.733 42.259 57.922 1.00 36.19 59 VAL B C 1
ATOM 1473 O O . VAL B 1 59 ? 43.602 41.510 58.344 1.00 31.20 59 VAL B O 1
ATOM 1477 N N . ASP B 1 60 ? 42.377 43.351 58.588 1.00 38.70 60 ASP B N 1
ATOM 1478 C CA . ASP B 1 60 ? 42.960 43.655 59.889 1.00 40.23 60 ASP B CA 1
ATOM 1479 C C . ASP B 1 60 ? 41.870 43.382 60.910 1.00 40.86 60 ASP B C 1
ATOM 1480 O O . ASP B 1 60 ? 40.775 43.939 60.830 1.00 39.39 60 ASP B O 1
ATOM 1485 N N . VAL B 1 61 ? 42.175 42.518 61.869 1.00 32.23 61 VAL B N 1
ATOM 1486 C CA . VAL B 1 61 ? 41.225 42.132 62.902 1.00 27.92 61 VAL B CA 1
ATOM 1487 C C . VAL B 1 61 ? 41.830 42.254 64.311 1.00 29.46 61 VAL B C 1
ATOM 1488 O O . VAL B 1 61 ? 43.049 42.272 64.489 1.00 30.45 61 VAL B O 1
ATOM 1492 N N . ILE B 1 62 ? 40.974 42.379 65.315 1.00 26.48 62 ILE B N 1
ATOM 1493 C CA . ILE B 1 62 ? 41.456 42.425 66.686 1.00 30.98 62 ILE B CA 1
ATOM 1494 C C . ILE B 1 62 ? 40.715 41.356 67.456 1.00 27.44 62 ILE B C 1
ATOM 1495 O O . ILE B 1 62 ? 39.523 41.138 67.247 1.00 24.04 62 ILE B O 1
ATOM 1500 N N . ASP B 1 63 ? 41.436 40.682 68.340 1.00 28.52 63 ASP B N 1
ATOM 1501 C CA . ASP B 1 63 ? 40.852 39.647 69.160 1.00 34.83 63 ASP B CA 1
ATOM 1502 C C . ASP B 1 63 ? 40.663 40.209 70.541 1.00 33.77 63 ASP B C 1
ATOM 1503 O O . ASP B 1 63 ? 41.574 40.814 71.107 1.00 39.18 63 ASP B O 1
ATOM 1508 N N . LEU B 1 64 ? 39.457 40.011 71.059 1.00 26.21 64 LEU B N 1
ATOM 1509 C CA . LEU B 1 64 ? 39.054 40.508 72.367 1.00 35.63 64 LEU B CA 1
ATOM 1510 C C . LEU B 1 64 ? 38.484 39.377 73.220 1.00 32.67 64 LEU B C 1
ATOM 1511 O O . LEU B 1 64 ? 37.908 38.434 72.692 1.00 40.96 64 LEU B O 1
ATOM 1516 N N . LYS B 1 65 ? 38.643 39.464 74.536 1.00 37.16 65 LYS B N 1
ATOM 1517 C CA . LYS B 1 65 ? 38.126 38.421 75.420 1.00 37.04 65 LYS B CA 1
ATOM 1518 C C . LYS B 1 65 ? 36.731 38.785 75.903 1.00 36.94 65 LYS B C 1
ATOM 1519 O O . LYS B 1 65 ? 36.457 39.935 76.247 1.00 40.00 65 LYS B O 1
ATOM 1525 N N . VAL B 1 66 ? 35.840 37.806 75.920 1.00 31.52 66 VAL B N 1
ATOM 1526 C CA . VAL B 1 66 ? 34.485 38.063 76.365 1.00 25.57 66 VAL B CA 1
ATOM 1527 C C . VAL B 1 66 ? 34.037 36.937 77.268 1.00 33.05 66 VAL B C 1
ATOM 1528 O O . VAL B 1 66 ? 34.751 35.959 77.458 1.00 41.64 66 VAL B O 1
ATOM 1532 N N . GLN B 1 67 ? 32.862 37.091 77.854 1.00 38.94 67 GLN B N 1
ATOM 1533 C CA . GLN B 1 67 ? 32.324 36.065 78.722 1.00 40.01 67 GLN B CA 1
ATOM 1534 C C . GLN B 1 67 ? 31.744 34.962 77.847 1.00 41.40 67 GLN B C 1
ATOM 1535 O O . GLN B 1 67 ? 30.967 35.218 76.931 1.00 35.49 67 GLN B O 1
ATOM 1541 N N . PRO B 1 68 ? 32.113 33.709 78.132 1.00 44.18 68 PRO B N 1
ATOM 1542 C CA . PRO B 1 68 ? 31.648 32.546 77.378 1.00 39.60 68 PRO B CA 1
ATOM 1543 C C . PRO B 1 68 ? 30.153 32.504 77.021 1.00 42.58 68 PRO B C 1
ATOM 1544 O O . PRO B 1 68 ? 29.785 31.932 76.000 1.00 46.47 68 PRO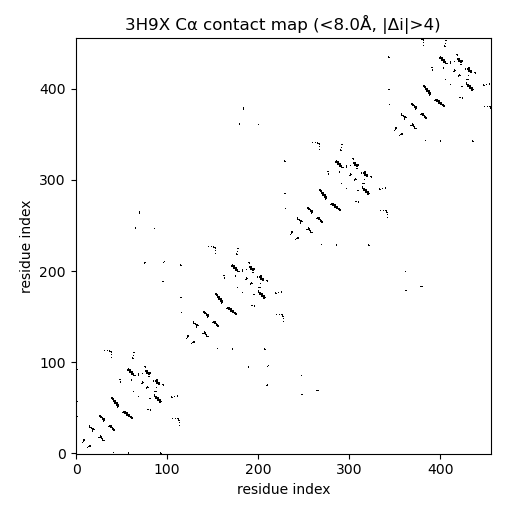 B O 1
ATOM 1548 N N . GLU B 1 69 ? 29.284 33.101 77.832 1.00 47.25 69 GLU B N 1
ATOM 1549 C CA . GLU B 1 69 ? 27.858 33.080 77.500 1.00 47.97 69 GLU B CA 1
ATOM 1550 C C . GLU B 1 69 ? 27.476 34.148 76.467 1.00 48.99 69 GLU B C 1
ATOM 1551 O O . GLU B 1 69 ? 26.325 34.215 76.032 1.00 50.96 69 GLU B O 1
ATOM 1557 N N . LEU B 1 70 ? 28.442 34.979 76.074 1.00 51.66 70 LEU B N 1
ATOM 1558 C CA . LEU B 1 70 ? 28.191 36.026 75.082 1.00 50.71 70 LEU B CA 1
ATOM 1559 C C . LEU B 1 70 ? 28.820 35.734 73.720 1.00 47.75 70 LEU B C 1
ATOM 1560 O O . LEU B 1 70 ? 28.489 36.378 72.730 1.00 47.08 70 LEU B O 1
ATOM 1565 N N . VAL B 1 71 ? 29.721 34.759 73.669 1.00 48.63 71 VAL B N 1
ATOM 1566 C CA . VAL B 1 71 ? 30.383 34.419 72.417 1.00 46.93 71 VAL B CA 1
ATOM 1567 C C . VAL B 1 71 ? 29.397 33.999 71.340 1.00 46.78 71 VAL B C 1
ATOM 1568 O O . VAL B 1 71 ? 29.552 34.362 70.171 1.00 47.32 71 VAL B O 1
ATOM 1572 N N . GLY B 1 72 ? 28.385 33.232 71.736 1.00 47.15 72 GLY B N 1
ATOM 1573 C CA . GLY B 1 72 ? 27.390 32.770 70.786 1.00 46.48 72 GLY B CA 1
ATOM 1574 C C . GLY B 1 72 ? 26.588 33.899 70.159 1.00 49.62 72 GLY B C 1
ATOM 1575 O O . GLY B 1 72 ? 26.401 33.925 68.939 1.00 50.70 72 GLY B O 1
ATOM 1576 N N . SER B 1 73 ? 26.121 34.829 70.994 1.00 48.08 73 SER B N 1
ATOM 1577 C CA . SER B 1 73 ? 25.326 35.980 70.553 1.00 46.35 73 SER B CA 1
ATOM 1578 C C . SER B 1 73 ? 26.140 37.035 69.793 1.00 43.41 73 SER B C 1
ATOM 1579 O O . SER B 1 73 ? 25.690 37.582 68.781 1.00 42.63 73 SER B O 1
ATOM 1582 N N . LEU B 1 74 ? 27.335 37.329 70.286 1.00 44.40 74 LEU B N 1
ATOM 1583 C CA . LEU B 1 74 ? 28.193 38.301 69.626 1.00 43.60 74 LEU B CA 1
ATOM 1584 C C . LEU B 1 74 ? 28.516 37.829 68.212 1.00 44.51 74 LEU B C 1
ATOM 1585 O O . LEU B 1 74 ? 28.317 38.568 67.255 1.00 47.24 74 LEU B O 1
ATOM 1590 N N . ARG B 1 75 ? 29.004 36.596 68.083 1.00 41.44 75 ARG B N 1
ATOM 1591 C CA . ARG B 1 75 ? 29.361 36.035 66.779 1.00 41.32 75 ARG B CA 1
ATOM 1592 C C . ARG B 1 75 ? 28.256 36.136 65.731 1.00 44.72 75 ARG B C 1
ATOM 1593 O O . ARG B 1 75 ? 28.518 36.007 64.539 1.00 49.58 75 ARG B O 1
ATOM 1601 N N . LYS B 1 76 ? 27.027 36.357 66.187 1.00 47.92 76 LYS B N 1
ATOM 1602 C CA . LYS B 1 76 ? 25.873 36.468 65.308 1.00 50.78 76 LYS B CA 1
ATOM 1603 C C . LYS B 1 76 ? 25.820 37.851 64.674 1.00 52.26 76 LYS B C 1
ATOM 1604 O O . LYS B 1 76 ? 25.156 38.057 63.654 1.00 46.33 76 LYS B O 1
ATOM 1610 N N . LYS B 1 77 ? 26.504 38.811 65.281 1.00 57.84 77 LYS B N 1
ATOM 1611 C CA . LYS B 1 77 ? 26.509 40.153 64.721 1.00 58.79 77 LYS B CA 1
ATOM 1612 C C . LYS B 1 77 ? 27.388 40.180 63.484 1.00 60.70 77 LYS B C 1
ATOM 1613 O O . LYS B 1 77 ? 28.243 39.305 63.282 1.00 49.68 77 LYS B O 1
ATOM 1619 N N . PRO B 1 78 ? 27.149 41.166 62.610 1.00 64.06 78 PRO B N 1
ATOM 1620 C CA . PRO B 1 78 ? 27.944 41.295 61.394 1.00 61.65 78 PRO B CA 1
ATOM 1621 C C . PRO B 1 78 ? 29.254 41.975 61.753 1.00 58.32 78 PRO B C 1
ATOM 1622 O O . PRO B 1 78 ? 29.269 42.996 62.450 1.00 54.27 78 PRO B O 1
ATOM 1626 N N . GLY B 1 79 ? 30.353 41.383 61.296 1.00 58.53 79 GLY B N 1
ATOM 1627 C CA . GLY B 1 79 ? 31.666 41.939 61.576 1.00 60.97 79 GLY B CA 1
ATOM 1628 C C . GLY B 1 79 ? 32.422 41.215 62.675 1.00 54.13 79 GLY B C 1
ATOM 1629 O O . GLY B 1 79 ? 33.619 41.427 62.863 1.00 51.54 79 GLY B O 1
ATOM 1630 N N . ILE B 1 80 ? 31.711 40.365 63.407 1.00 53.41 80 ILE B N 1
ATOM 1631 C CA . ILE B 1 80 ? 32.288 39.588 64.497 1.00 44.20 80 ILE B CA 1
ATOM 1632 C C . ILE B 1 80 ? 32.318 38.136 64.043 1.00 48.44 80 ILE B C 1
ATOM 1633 O O . ILE B 1 80 ? 31.301 37.596 63.602 1.00 47.42 80 ILE B O 1
ATOM 1638 N N . TYR B 1 81 ? 33.497 37.523 64.138 1.00 42.08 81 TYR B N 1
ATOM 1639 C CA . TYR B 1 81 ? 33.703 36.144 63.728 1.00 36.52 81 TYR B CA 1
ATOM 1640 C C . TYR B 1 81 ? 34.275 35.342 64.896 1.00 42.87 81 TYR B C 1
ATOM 1641 O O . TYR B 1 81 ? 34.549 35.896 65.959 1.00 40.43 81 TYR B O 1
ATOM 1650 N N . PRO B 1 82 ? 34.426 34.012 64.720 1.00 50.06 82 PRO B N 1
ATOM 1651 C CA . PRO B 1 82 ? 34.976 33.118 65.748 1.00 49.19 82 PRO B CA 1
ATOM 1652 C C . PRO B 1 82 ? 36.449 33.456 66.006 1.00 48.24 82 PRO B C 1
ATOM 1653 O O . PRO B 1 82 ? 37.170 33.828 65.086 1.00 48.95 82 PRO B O 1
ATOM 1657 N N . ALA B 1 83 ? 36.894 33.316 67.248 1.00 41.94 83 ALA B N 1
ATOM 1658 C CA . ALA B 1 83 ? 38.270 33.639 67.584 1.00 40.43 83 ALA B CA 1
ATOM 1659 C C . ALA B 1 83 ? 39.281 32.964 66.676 1.00 43.95 83 ALA B C 1
ATOM 1660 O O . ALA B 1 83 ? 39.226 31.759 66.457 1.00 48.53 83 ALA B O 1
ATOM 1662 N N . TYR B 1 84 ? 40.211 33.755 66.155 1.00 40.42 84 TYR B N 1
ATOM 1663 C CA . TYR B 1 84 ? 41.258 33.246 65.291 1.00 38.28 84 TYR B CA 1
ATOM 1664 C C . TYR B 1 84 ? 42.560 33.232 66.082 1.00 42.03 84 TYR B C 1
ATOM 1665 O O . TYR B 1 84 ? 42.960 34.254 66.627 1.00 37.73 84 TYR B O 1
ATOM 1674 N N . HIS B 1 85 ? 43.219 32.074 66.119 1.00 43.44 85 HIS B N 1
ATOM 1675 C CA . HIS B 1 85 ? 44.477 31.874 66.853 1.00 46.41 85 HIS B CA 1
ATOM 1676 C C . HIS B 1 85 ? 44.324 32.000 68.368 1.00 47.83 85 HIS B C 1
ATOM 1677 O O . HIS B 1 85 ? 45.318 32.059 69.090 1.00 53.85 85 HIS B O 1
ATOM 1692 N N . ASN B 1 87 ? 41.469 30.958 71.885 1.00 38.85 87 ASN B N 1
ATOM 1693 C CA . ASN B 1 87 ? 40.438 30.027 72.328 1.00 38.05 87 ASN B CA 1
ATOM 1694 C C . ASN B 1 87 ? 39.043 30.512 71.930 1.00 42.03 87 ASN B C 1
ATOM 1695 O O . ASN B 1 87 ? 38.606 31.588 72.336 1.00 44.08 87 ASN B O 1
ATOM 1700 N N . LYS B 1 88 ? 38.328 29.701 71.161 1.00 42.56 88 LYS B N 1
ATOM 1701 C CA . LYS B 1 88 ? 37.015 30.099 70.695 1.00 37.18 88 LYS B CA 1
ATOM 1702 C C . LYS B 1 88 ? 35.893 30.275 71.737 1.00 43.88 88 LYS B C 1
ATOM 1703 O O . LYS B 1 88 ? 34.931 31.018 71.499 1.00 44.62 88 LYS B O 1
ATOM 1709 N N . GLU B 1 89 ? 35.998 29.617 72.886 1.00 39.71 89 GLU B N 1
ATOM 1710 C CA . GLU B 1 89 ? 34.968 29.742 73.915 1.00 37.32 89 GLU B CA 1
ATOM 1711 C C . GLU B 1 89 ? 35.164 30.981 74.787 1.00 39.78 89 GLU B C 1
ATOM 1712 O O . GLU B 1 89 ? 34.280 31.351 75.555 1.00 38.91 89 GLU B O 1
ATOM 1718 N N . HIS B 1 90 ? 36.315 31.634 74.654 1.00 33.91 90 HIS B N 1
ATOM 1719 C CA . HIS B 1 90 ? 36.591 32.827 75.440 1.00 31.41 90 HIS B CA 1
ATOM 1720 C C . HIS B 1 90 ? 36.959 34.056 74.624 1.00 32.59 90 HIS B C 1
ATOM 1721 O O . HIS B 1 90 ? 36.894 35.181 75.135 1.00 34.73 90 HIS B O 1
ATOM 1728 N N . TRP B 1 91 ? 37.348 33.849 73.368 1.00 26.21 91 TRP B N 1
ATOM 1729 C CA . TRP B 1 91 ? 37.731 34.972 72.526 1.00 25.27 91 TRP B CA 1
ATOM 1730 C C . TRP B 1 91 ? 36.821 35.192 71.324 1.00 27.87 91 TRP B C 1
ATOM 1731 O O . TRP B 1 91 ? 36.061 34.316 70.909 1.00 29.32 91 TRP B O 1
ATOM 1742 N N . ILE B 1 92 ? 36.917 36.402 70.791 1.00 30.69 92 ILE B N 1
ATOM 1743 C CA . ILE B 1 92 ? 36.132 36.883 69.668 1.00 21.83 92 ILE B CA 1
ATOM 1744 C C . ILE B 1 92 ? 37.068 37.611 68.723 1.00 24.66 92 ILE B C 1
ATOM 1745 O O . ILE B 1 92 ? 38.037 38.219 69.162 1.00 26.83 92 ILE B O 1
ATOM 1750 N N . THR B 1 93 ? 36.793 37.539 67.426 1.00 27.74 93 THR B N 1
ATOM 1751 C CA . THR B 1 93 ? 37.621 38.238 66.446 1.00 35.94 93 THR B CA 1
ATOM 1752 C C . THR B 1 93 ? 36.757 39.307 65.789 1.00 35.10 93 THR B C 1
ATOM 1753 O O . THR B 1 93 ? 35.763 38.983 65.147 1.00 33.98 93 THR B O 1
ATOM 1757 N N . VAL B 1 94 ? 37.115 40.576 65.968 1.00 35.37 94 VAL B N 1
ATOM 1758 C CA . VAL B 1 94 ? 36.340 41.659 65.373 1.00 26.54 94 VAL B CA 1
ATOM 1759 C C . VAL B 1 94 ? 37.085 42.175 64.163 1.00 26.17 94 VAL B C 1
ATOM 1760 O O . VAL B 1 94 ? 38.287 42.444 64.209 1.00 30.29 94 VAL B O 1
ATOM 1764 N N . LEU B 1 95 ? 36.355 42.299 63.067 1.00 31.15 95 LEU B N 1
ATOM 1765 C CA . LEU B 1 95 ? 36.941 42.757 61.824 1.00 35.55 95 LEU B CA 1
ATOM 1766 C C . LEU B 1 95 ? 37.021 44.286 61.769 1.00 35.19 95 LEU B C 1
ATOM 1767 O O . LEU B 1 95 ? 36.003 44.958 61.874 1.00 37.51 95 LEU B O 1
ATOM 1772 N N . LEU B 1 96 ? 38.241 44.814 61.636 1.00 31.24 96 LEU B N 1
ATOM 1773 C CA . LEU B 1 96 ? 38.474 46.255 61.551 1.00 33.40 96 LEU B CA 1
ATOM 1774 C C . LEU B 1 96 ? 38.218 46.711 60.132 1.00 35.97 96 LEU B C 1
ATOM 1775 O O . LEU B 1 96 ? 38.435 45.954 59.193 1.00 34.99 96 LEU B O 1
ATOM 1780 N N . ASN B 1 97 ? 37.810 47.971 59.985 1.00 44.11 97 ASN B N 1
ATOM 1781 C CA . ASN B 1 97 ? 37.458 48.554 58.687 1.00 46.36 97 ASN B CA 1
ATOM 1782 C C . ASN B 1 97 ? 36.228 47.755 58.264 1.00 47.44 97 ASN B C 1
ATOM 1783 O O . ASN B 1 97 ? 36.005 47.499 57.077 1.00 34.32 97 ASN B O 1
ATOM 1788 N N . GLY B 1 98 ? 35.439 47.369 59.270 1.00 48.54 98 GLY B N 1
ATOM 1789 C CA . GLY B 1 98 ? 34.241 46.579 59.041 1.00 47.72 98 GLY B CA 1
ATOM 1790 C C . GLY B 1 98 ? 32.947 47.211 59.517 1.00 49.23 98 GLY B C 1
ATOM 1791 O O . GLY B 1 98 ? 32.937 48.363 59.951 1.00 53.56 98 GLY B O 1
ATOM 1792 N N . PRO B 1 99 ? 31.830 46.470 59.446 1.00 53.26 99 PRO B N 1
ATOM 1793 C CA . PRO B 1 99 ? 30.498 46.935 59.861 1.00 53.09 99 PRO B CA 1
ATOM 1794 C C . PRO B 1 99 ? 30.266 47.214 61.345 1.00 46.90 99 PRO B C 1
ATOM 1795 O O . PRO B 1 99 ? 29.252 47.808 61.713 1.00 43.17 99 PRO B O 1
ATOM 1799 N N . LEU B 1 100 ? 31.183 46.776 62.194 1.00 47.25 100 LEU B N 1
ATOM 1800 C CA . LEU B 1 100 ? 31.021 46.979 63.627 1.00 46.10 100 LEU B CA 1
ATOM 1801 C C . LEU B 1 100 ? 31.364 48.427 63.985 1.00 46.29 100 LEU B C 1
ATOM 1802 O O . LEU B 1 100 ? 32.376 48.981 63.532 1.00 39.65 100 LEU B O 1
ATOM 1807 N N . GLY B 1 101 ? 30.500 49.046 64.784 1.00 45.31 101 GLY B N 1
ATOM 1808 C CA . GLY B 1 101 ? 30.717 50.432 65.152 1.00 52.25 101 GLY B CA 1
ATOM 1809 C C . GLY B 1 101 ? 31.817 50.685 66.161 1.00 55.21 101 GLY B C 1
ATOM 1810 O O . GLY B 1 101 ? 31.993 49.913 67.117 1.00 58.17 101 GLY B O 1
ATOM 1811 N N . ALA B 1 102 ? 32.561 51.772 65.948 1.00 56.27 102 ALA B N 1
ATOM 1812 C CA . ALA B 1 102 ? 33.646 52.152 66.861 1.00 60.59 102 ALA B CA 1
ATOM 1813 C C . ALA B 1 102 ? 33.132 52.204 68.311 1.00 60.85 102 ALA B C 1
ATOM 1814 O O . ALA B 1 102 ? 33.843 51.798 69.237 1.00 65.77 102 ALA B O 1
ATOM 1816 N N . LYS B 1 103 ? 31.904 52.688 68.522 1.00 59.34 103 LYS B N 1
ATOM 1817 C CA . LYS B 1 103 ? 31.371 52.740 69.889 1.00 58.08 103 LYS B CA 1
ATOM 1818 C C . LYS B 1 103 ? 31.257 51.321 70.444 1.00 57.73 103 LYS B C 1
ATOM 1819 O O . LYS B 1 103 ? 31.779 51.033 71.528 1.00 58.50 103 LYS B O 1
ATOM 1825 N N . GLU B 1 104 ? 30.573 50.445 69.698 1.00 55.14 104 GLU B N 1
ATOM 1826 C CA . GLU B 1 104 ? 30.390 49.047 70.105 1.00 53.08 104 GLU B CA 1
ATOM 1827 C C . GLU B 1 104 ? 31.766 48.393 70.303 1.00 55.21 104 GLU B C 1
ATOM 1828 O O . GLU B 1 104 ? 31.952 47.575 71.206 1.00 54.08 104 GLU B O 1
ATOM 1834 N N . ILE B 1 105 ? 32.727 48.757 69.458 1.00 49.04 105 ILE B N 1
ATOM 1835 C CA . ILE B 1 105 ? 34.058 48.212 69.582 1.00 39.26 105 ILE B CA 1
ATOM 1836 C C . ILE B 1 105 ? 34.731 48.727 70.839 1.00 43.39 105 ILE B C 1
ATOM 1837 O O . ILE B 1 105 ? 35.390 47.964 71.535 1.00 52.86 105 ILE B O 1
ATOM 1842 N N . HIS B 1 106 ? 34.574 50.012 71.149 1.00 48.40 106 HIS B N 1
ATOM 1843 C CA . HIS B 1 106 ? 35.215 50.575 72.347 1.00 52.07 106 HIS B CA 1
ATOM 1844 C C . HIS B 1 106 ? 34.773 49.876 73.609 1.00 55.80 106 HIS B C 1
ATOM 1845 O O . HIS B 1 106 ? 35.582 49.650 74.505 1.00 61.17 106 HIS B O 1
ATOM 1852 N N . SER B 1 107 ? 33.487 49.542 73.676 1.00 49.11 107 SER B N 1
ATOM 1853 C CA . SER B 1 107 ? 32.951 48.862 74.840 1.00 46.32 107 SER B CA 1
ATOM 1854 C C . SER B 1 107 ? 33.521 47.447 74.941 1.00 43.09 107 SER B C 1
ATOM 1855 O O . SER B 1 107 ? 33.872 46.992 76.030 1.00 46.06 107 SER B O 1
ATOM 1858 N N . LEU B 1 108 ? 33.622 46.761 73.806 1.00 40.58 108 LEU B N 1
ATOM 1859 C CA . LEU B 1 108 ? 34.175 45.404 73.763 1.00 40.82 108 LEU B CA 1
ATOM 1860 C C . LEU B 1 108 ? 35.645 45.436 74.198 1.00 36.36 108 LEU B C 1
ATOM 1861 O O . LEU B 1 108 ? 36.101 44.542 74.918 1.00 34.61 108 LEU B O 1
ATOM 1866 N N . ILE B 1 109 ? 36.372 46.471 73.765 1.00 32.39 109 ILE B N 1
ATOM 1867 C CA . ILE B 1 109 ? 37.775 46.653 74.155 1.00 39.50 109 ILE B CA 1
ATOM 1868 C C . ILE B 1 109 ? 37.796 46.786 75.693 1.00 46.71 109 ILE B C 1
ATOM 1869 O O . ILE B 1 109 ? 38.698 46.278 76.350 1.00 53.05 109 ILE B O 1
ATOM 1874 N N . GLU B 1 110 ? 36.804 47.486 76.252 1.00 50.62 110 GLU B N 1
ATOM 1875 C CA . GLU B 1 110 ? 36.705 47.691 77.702 1.00 50.55 110 GLU B CA 1
ATOM 1876 C C . GLU B 1 110 ? 36.401 46.372 78.409 1.00 50.81 110 GLU B C 1
ATOM 1877 O O . GLU B 1 110 ? 37.044 46.014 79.397 1.00 48.85 110 GLU B O 1
ATOM 1883 N N . ASP B 1 111 ? 35.423 45.647 77.889 1.00 47.94 111 ASP B N 1
ATOM 1884 C CA . ASP B 1 111 ? 35.051 44.369 78.464 1.00 48.32 111 ASP B CA 1
ATOM 1885 C C . ASP B 1 111 ? 36.249 43.419 78.528 1.00 54.87 111 ASP B C 1
ATOM 1886 O O . ASP B 1 111 ? 36.468 42.776 79.553 1.00 57.65 111 ASP B O 1
ATOM 1891 N N . SER B 1 112 ? 37.024 43.340 77.446 1.00 45.88 112 SER B N 1
ATOM 1892 C CA . SER B 1 112 ? 38.200 42.465 77.396 1.00 44.84 112 SER B CA 1
ATOM 1893 C C . SER B 1 112 ? 39.247 42.941 78.408 1.00 50.26 112 SER B C 1
ATOM 1894 O O . SER B 1 112 ? 39.943 42.132 79.033 1.00 49.36 112 SER B O 1
ATOM 1897 N N . PHE B 1 113 ? 39.339 44.258 78.576 1.00 48.20 113 PHE B N 1
ATOM 1898 C CA . PHE B 1 113 ? 40.289 44.855 79.514 1.00 49.05 113 PHE B CA 1
ATOM 1899 C C . PHE B 1 113 ? 39.954 44.448 80.953 1.00 47.32 113 PHE B C 1
ATOM 1900 O O . PHE B 1 113 ? 40.814 43.960 81.671 1.00 44.16 113 PHE B O 1
ATOM 1908 N N . GLN B 1 1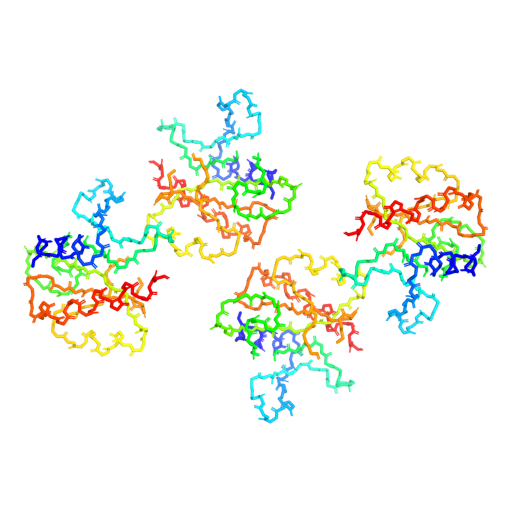14 ? 38.699 44.656 81.355 1.00 45.56 114 GLN B N 1
ATOM 1909 C CA . GLN B 1 114 ? 38.232 44.322 82.701 1.00 46.74 114 GLN B CA 1
ATOM 1910 C C . GLN B 1 114 ? 38.221 42.820 82.970 1.00 46.94 114 GLN B C 1
ATOM 1911 O O . GLN B 1 114 ? 38.372 42.392 84.107 1.00 45.71 114 GLN B O 1
ATOM 1917 N N . LEU B 1 115 ? 38.016 42.028 81.923 1.00 50.04 115 LEU B N 1
ATOM 1918 C CA . LEU B 1 115 ? 37.960 40.574 82.037 1.00 41.92 115 LEU B CA 1
ATOM 1919 C C . LEU B 1 115 ? 39.359 40.005 82.299 1.00 44.06 115 LEU B C 1
ATOM 1920 O O . LEU B 1 115 ? 39.509 38.844 82.696 1.00 46.43 115 LEU B O 1
ATOM 1925 N N . THR B 1 116 ? 40.375 40.834 82.084 1.00 39.63 116 THR B N 1
ATOM 1926 C CA . THR B 1 116 ? 41.755 40.427 82.266 1.00 42.60 116 THR B CA 1
ATOM 1927 C C . THR B 1 116 ? 42.528 41.307 83.259 1.00 47.19 116 THR B C 1
ATOM 1928 O O . THR B 1 116 ? 43.757 41.240 83.339 1.00 41.72 116 THR B O 1
ATOM 1932 N N . ARG B 1 117 ? 41.788 42.115 84.018 1.00 56.99 117 ARG B N 1
ATOM 1933 C CA . ARG B 1 117 ? 42.337 43.038 85.020 1.00 63.67 117 ARG B CA 1
ATOM 1934 C C . ARG B 1 117 ? 43.019 42.256 86.148 1.00 68.97 117 ARG B C 1
ATOM 1935 O O . ARG B 1 117 ? 42.771 41.036 86.237 1.00 65.82 117 ARG B O 1
ATOM 1951 N N . ASN C 1 2 ? 37.996 60.467 18.994 1.00 55.85 2 ASN C N 1
ATOM 1952 C CA . ASN C 1 2 ? 36.865 61.314 19.361 1.00 54.10 2 ASN C CA 1
ATOM 1953 C C . ASN C 1 2 ? 35.722 60.534 19.978 1.00 53.40 2 ASN C C 1
ATOM 1954 O O . ASN C 1 2 ? 35.724 59.297 19.977 1.00 53.66 2 ASN C O 1
ATOM 1959 N N . ARG C 1 3 ? 34.744 61.287 20.478 1.00 42.87 3 ARG C N 1
ATOM 1960 C CA . ARG C 1 3 ? 33.553 60.754 21.123 1.00 38.70 3 ARG C CA 1
ATOM 1961 C C . ARG C 1 3 ? 32.929 59.588 20.357 1.00 45.49 3 ARG C C 1
ATOM 1962 O O . ARG C 1 3 ? 32.614 58.554 20.938 1.00 47.49 3 ARG C O 1
ATOM 1970 N N . GLN C 1 4 ? 32.756 59.758 19.051 1.00 54.65 4 GLN C N 1
ATOM 1971 C CA . GLN C 1 4 ? 32.163 58.727 18.196 1.00 55.71 4 GLN C CA 1
ATOM 1972 C C . GLN C 1 4 ? 32.982 57.440 18.167 1.00 49.12 4 GLN C C 1
ATOM 1973 O O . GLN C 1 4 ? 32.485 56.385 18.519 1.00 45.70 4 GLN C O 1
ATOM 1979 N N . GLN C 1 5 ? 34.237 57.540 17.741 1.00 48.96 5 GLN C N 1
ATOM 1980 C CA . GLN C 1 5 ? 35.118 56.381 17.633 1.00 48.48 5 GLN C CA 1
ATOM 1981 C C . GLN C 1 5 ? 35.220 55.606 18.929 1.00 51.93 5 GLN C C 1
ATOM 1982 O O . GLN C 1 5 ? 35.420 54.386 18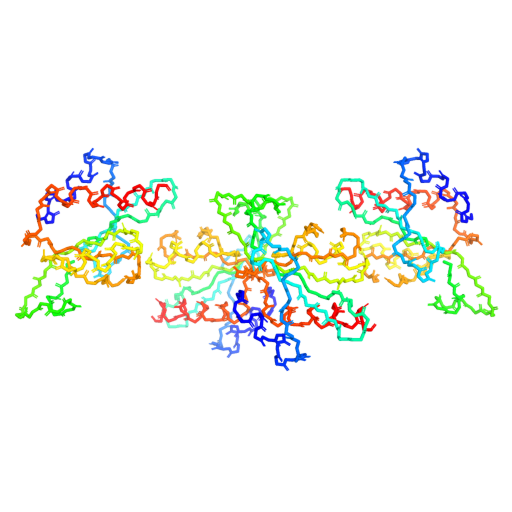.930 1.00 47.81 5 GLN C O 1
ATOM 1988 N N . PHE C 1 6 ? 35.091 56.329 20.035 1.00 54.17 6 PHE C N 1
ATOM 1989 C CA . PHE C 1 6 ? 35.153 55.728 21.354 1.00 45.89 6 PHE C CA 1
ATOM 1990 C C . PHE C 1 6 ? 33.947 54.850 21.663 1.00 45.29 6 PHE C C 1
ATOM 1991 O O . PHE C 1 6 ? 34.111 53.669 21.959 1.00 43.99 6 PHE C O 1
ATOM 1999 N N . ILE C 1 7 ? 32.737 55.409 21.600 1.00 44.81 7 ILE C N 1
ATOM 2000 C CA . ILE C 1 7 ? 31.546 54.605 21.903 1.00 54.75 7 ILE C CA 1
ATOM 2001 C C . ILE C 1 7 ? 31.447 53.390 20.972 1.00 57.04 7 ILE C C 1
ATOM 2002 O O . ILE C 1 7 ? 30.877 52.359 21.334 1.00 59.98 7 ILE C O 1
ATOM 2007 N N . ASP C 1 8 ? 32.010 53.516 19.778 1.00 56.57 8 ASP C N 1
ATOM 2008 C CA . ASP C 1 8 ? 32.002 52.424 18.825 1.00 56.07 8 ASP C CA 1
ATOM 2009 C C . ASP C 1 8 ? 32.985 51.353 19.269 1.00 53.70 8 ASP C C 1
ATOM 2010 O O . ASP C 1 8 ? 32.656 50.176 19.281 1.00 55.83 8 ASP C O 1
ATOM 2015 N N . TYR C 1 9 ? 34.195 51.750 19.637 1.00 48.69 9 TYR C N 1
ATOM 2016 C CA . TYR C 1 9 ? 35.165 50.761 20.072 1.00 49.71 9 TYR C CA 1
ATOM 2017 C C . TYR C 1 9 ? 34.633 49.938 21.245 1.00 51.71 9 TYR C C 1
ATOM 2018 O O . TYR C 1 9 ? 34.830 48.725 21.292 1.00 55.08 9 TYR C O 1
ATOM 2027 N N . ALA C 1 10 ? 33.941 50.590 22.175 1.00 52.18 10 ALA C N 1
ATOM 2028 C CA . ALA C 1 10 ? 33.384 49.901 23.343 1.00 55.36 10 ALA C CA 1
ATOM 2029 C C . ALA C 1 10 ? 32.327 48.874 22.955 1.00 56.41 10 ALA C C 1
ATOM 2030 O O . ALA C 1 10 ? 32.275 47.780 23.513 1.00 52.74 10 ALA C O 1
ATOM 2032 N N . GLN C 1 11 ? 31.483 49.246 21.998 1.00 62.88 11 GLN C N 1
ATOM 2033 C CA . GLN C 1 11 ? 30.416 48.384 21.506 1.00 62.93 11 GLN C CA 1
ATOM 2034 C C . GLN C 1 11 ? 30.973 47.117 20.850 1.00 66.53 11 GLN C C 1
ATOM 2035 O O . GLN C 1 11 ? 30.418 46.028 21.009 1.00 67.81 11 GLN C O 1
ATOM 2041 N N . LYS C 1 12 ? 32.078 47.253 20.127 1.00 60.37 12 LYS C N 1
ATOM 2042 C CA . LYS C 1 12 ? 32.669 46.107 19.452 1.00 62.31 12 LYS C CA 1
ATOM 2043 C C . LYS C 1 12 ? 33.590 45.289 20.346 1.00 63.08 12 LYS C C 1
ATOM 2044 O O . LYS C 1 12 ? 33.427 44.079 20.454 1.00 63.73 12 LYS C O 1
ATOM 2050 N N . LYS C 1 13 ? 34.558 45.942 20.983 1.00 59.11 13 LYS C N 1
ATOM 2051 C CA . LYS C 1 13 ? 35.506 45.239 21.841 1.00 56.30 13 LYS C CA 1
ATOM 2052 C C . LYS C 1 13 ? 34.946 44.748 23.155 1.00 57.50 13 LYS C C 1
ATOM 2053 O O . LYS C 1 13 ? 35.595 43.960 23.835 1.00 63.06 13 LYS C O 1
ATOM 2059 N N . TYR C 1 14 ? 33.759 45.205 23.531 1.00 52.77 14 TYR C N 1
ATOM 2060 C CA . TYR C 1 14 ? 33.191 44.771 24.797 1.00 49.17 14 TYR C CA 1
ATOM 2061 C C . TYR C 1 14 ? 31.712 44.478 24.688 1.00 55.70 14 TYR C C 1
ATOM 2062 O O . TYR C 1 14 ? 31.121 43.932 25.616 1.00 51.79 14 TYR C O 1
ATOM 2071 N N . ASP C 1 15 ? 31.110 44.838 23.558 1.00 62.92 15 ASP C N 1
ATOM 2072 C CA . ASP C 1 15 ? 29.685 44.599 23.357 1.00 66.78 15 ASP C CA 1
ATOM 2073 C C . ASP C 1 15 ? 28.866 45.268 24.471 1.00 67.13 15 ASP C C 1
ATOM 2074 O O . ASP C 1 15 ? 27.905 44.698 24.986 1.00 57.95 15 ASP C O 1
ATOM 2079 N N . THR C 1 16 ? 29.260 46.490 24.823 1.00 67.87 16 THR C N 1
ATOM 2080 C CA . THR C 1 16 ? 28.601 47.271 25.863 1.00 65.25 16 THR C CA 1
ATOM 2081 C C . THR C 1 16 ? 27.805 48.420 25.263 1.00 64.77 16 THR C C 1
ATOM 2082 O O . THR C 1 16 ? 28.304 49.133 24.395 1.00 65.03 16 THR C O 1
ATOM 2086 N N . LYS C 1 17 ? 26.571 48.598 25.727 1.00 68.49 17 LYS C N 1
ATOM 2087 C CA . LYS C 1 17 ? 25.725 49.693 25.245 1.00 70.35 17 LYS C CA 1
ATOM 2088 C C . LYS C 1 17 ? 25.859 50.881 26.208 1.00 63.65 17 LYS C C 1
ATOM 2089 O O . LYS C 1 17 ? 25.738 50.724 27.426 1.00 60.40 17 LYS C O 1
ATOM 2095 N N . PRO C 1 18 ? 26.132 52.082 25.674 1.00 57.32 18 PRO C N 1
ATOM 2096 C CA . PRO C 1 18 ? 26.282 53.271 26.511 1.00 56.50 18 PRO C CA 1
ATOM 2097 C C . PRO C 1 18 ? 25.024 53.623 27.294 1.00 60.19 18 PRO C C 1
ATOM 2098 O O . PRO C 1 18 ? 23.915 53.591 26.758 1.00 56.91 18 PRO C O 1
ATOM 2102 N N . ASP C 1 19 ? 25.218 53.963 28.567 1.00 60.69 19 ASP C N 1
ATOM 2103 C CA . ASP C 1 19 ? 24.127 54.338 29.456 1.00 59.77 19 ASP C CA 1
ATOM 2104 C C . ASP C 1 19 ? 24.157 55.832 29.765 1.00 61.28 19 ASP C C 1
ATOM 2105 O O . ASP C 1 19 ? 25.220 56.455 29.762 1.00 63.84 19 ASP C O 1
ATOM 2110 N N . HIS C 1 20 ? 22.992 56.407 30.041 1.00 52.84 20 HIS C N 1
ATOM 2111 C CA . HIS C 1 20 ? 22.911 57.827 30.337 1.00 45.38 20 HIS C CA 1
ATOM 2112 C C . HIS C 1 20 ? 22.114 58.016 31.605 1.00 47.75 20 HIS C C 1
ATOM 2113 O O . HIS C 1 20 ? 20.904 58.252 31.565 1.00 44.84 20 HIS C O 1
ATOM 2120 N N . PRO C 1 21 ? 22.785 57.915 32.757 1.00 46.51 21 PRO C N 1
ATOM 2121 C CA . PRO C 1 21 ? 22.161 58.067 34.070 1.00 41.60 21 PRO C CA 1
ATOM 2122 C C . PRO C 1 21 ? 21.597 59.444 34.354 1.00 41.62 21 PRO C C 1
ATOM 2123 O O . PRO C 1 21 ? 20.550 59.565 34.990 1.00 48.27 21 PRO C O 1
ATOM 2127 N N . TRP C 1 22 ? 22.301 60.474 33.894 1.00 39.55 22 TRP C N 1
ATOM 2128 C CA . TRP C 1 22 ? 21.906 61.857 34.131 1.00 42.11 22 TRP C CA 1
ATOM 2129 C C . TRP C 1 22 ? 20.961 62.423 33.099 1.00 50.86 22 TRP C C 1
ATOM 2130 O O . TRP C 1 22 ? 21.292 62.520 31.926 1.00 57.71 22 TRP C O 1
ATOM 2141 N N . GLU C 1 23 ? 19.786 62.817 33.559 1.00 53.09 23 GLU C N 1
ATOM 2142 C CA . GLU C 1 23 ? 18.776 63.381 32.693 1.00 53.59 23 GLU C CA 1
ATOM 2143 C C . GLU C 1 23 ? 19.219 64.769 32.257 1.00 52.47 23 GLU C C 1
ATOM 2144 O O . GLU C 1 23 ? 19.049 65.162 31.101 1.00 55.94 23 GLU C O 1
ATOM 2150 N N . LYS C 1 24 ? 19.802 65.499 33.202 1.00 50.92 24 LYS C N 1
ATOM 2151 C CA . LYS C 1 24 ? 20.271 66.859 32.975 1.00 52.85 24 LYS C CA 1
ATOM 2152 C C . LYS C 1 24 ? 21.396 66.933 31.952 1.00 48.38 24 LYS C C 1
ATOM 2153 O O . LYS C 1 24 ? 21.537 67.936 31.258 1.00 37.00 24 LYS C O 1
ATOM 2159 N N . PHE C 1 25 ? 22.185 65.865 31.861 1.00 44.68 25 PHE C N 1
ATOM 2160 C CA . PHE C 1 25 ? 23.304 65.814 30.923 1.00 47.53 25 PHE C CA 1
ATOM 2161 C C . PHE C 1 25 ? 23.193 64.654 29.944 1.00 46.45 25 PHE C C 1
ATOM 2162 O O . PHE C 1 25 ? 23.718 63.571 30.201 1.00 44.57 25 PHE C O 1
ATOM 2170 N N . PRO C 1 26 ? 22.522 64.878 28.796 1.00 41.95 26 PRO C N 1
ATOM 2171 C CA . PRO C 1 26 ? 22.334 63.852 27.768 1.00 38.97 26 PRO C CA 1
ATOM 2172 C C . PRO C 1 26 ? 23.640 63.285 27.230 1.00 42.18 26 PRO C C 1
ATOM 2173 O O . PRO C 1 26 ? 23.685 62.145 26.782 1.00 45.30 26 PRO C O 1
ATOM 2177 N N . ASP C 1 27 ? 24.696 64.089 27.270 1.00 44.57 27 ASP C N 1
ATOM 2178 C CA . ASP C 1 27 ? 25.993 63.665 26.761 1.00 52.52 27 ASP C CA 1
ATOM 2179 C C . ASP C 1 27 ? 26.763 62.721 27.634 1.00 53.76 27 ASP C C 1
ATOM 2180 O O . ASP C 1 27 ? 27.388 61.784 27.136 1.00 62.76 27 ASP C O 1
ATOM 2185 N N . TYR C 1 28 ? 26.757 62.991 28.932 1.00 44.43 28 TYR C N 1
ATOM 2186 C CA . TYR C 1 28 ? 27.463 62.135 29.858 1.00 39.21 28 TYR C CA 1
ATOM 2187 C C . TYR C 1 28 ? 26.971 60.707 29.639 1.00 35.07 28 TYR C C 1
ATOM 2188 O O . TYR C 1 28 ? 25.772 60.452 29.645 1.00 39.19 28 TYR C O 1
ATOM 2197 N N . ALA C 1 29 ? 27.901 59.786 29.416 1.00 32.31 29 ALA C N 1
ATOM 2198 C CA . ALA C 1 29 ? 27.560 58.388 29.195 1.00 30.45 29 ALA C CA 1
ATOM 2199 C C . ALA C 1 29 ? 28.507 57.490 29.972 1.00 33.78 29 ALA C C 1
ATOM 2200 O O . ALA C 1 29 ? 29.719 57.709 29.965 1.00 37.52 29 ALA C O 1
ATOM 2202 N N . VAL C 1 30 ? 27.962 56.486 30.656 1.00 34.10 30 VAL C N 1
ATOM 2203 C CA . VAL C 1 30 ? 28.808 55.565 31.413 1.00 41.59 30 VAL C CA 1
ATOM 2204 C C . VAL C 1 30 ? 28.840 54.196 30.746 1.00 38.17 30 VAL C C 1
ATOM 2205 O O . VAL C 1 30 ? 27.923 53.833 30.022 1.00 35.48 30 VAL C O 1
ATOM 2209 N N . PHE C 1 31 ? 29.918 53.460 30.973 1.00 39.65 31 PHE C N 1
ATOM 2210 C CA . PHE C 1 31 ? 30.060 52.127 30.414 1.00 47.33 31 PHE C CA 1
ATOM 2211 C C . PHE C 1 31 ? 30.333 51.171 31.556 1.00 49.43 31 PHE C C 1
ATOM 2212 O O . PHE C 1 31 ? 31.324 51.319 32.270 1.00 52.29 31 PHE C O 1
ATOM 2220 N N . ARG C 1 32 ? 29.445 50.201 31.745 1.00 53.12 32 ARG C N 1
ATOM 2221 C CA . ARG C 1 32 ? 29.629 49.246 32.821 1.00 54.05 32 ARG C CA 1
ATOM 2222 C C . ARG C 1 32 ? 29.443 47.815 32.372 1.00 47.72 32 ARG C C 1
ATOM 2223 O O . ARG C 1 32 ? 29.111 47.554 31.220 1.00 39.65 32 ARG C O 1
ATOM 2231 N N . HIS C 1 33 ? 29.687 46.893 33.300 1.00 53.08 33 HIS C N 1
ATOM 2232 C CA . HIS C 1 33 ? 29.540 45.466 33.037 1.00 58.32 33 HIS C CA 1
ATOM 2233 C C . HIS C 1 33 ? 28.103 45.076 33.322 1.00 59.80 33 HIS C C 1
ATOM 2234 O O . HIS C 1 33 ? 27.441 45.698 34.153 1.00 60.31 33 HIS C O 1
ATOM 2241 N N . SER C 1 34 ? 27.625 44.039 32.642 1.00 63.60 34 SER C N 1
ATOM 2242 C CA . SER C 1 34 ? 26.263 43.571 32.838 1.00 66.38 34 SER C CA 1
ATOM 2243 C C . SER C 1 34 ? 26.195 42.762 34.134 1.00 64.34 34 SER C C 1
ATOM 2244 O O . SER C 1 34 ? 25.124 42.592 34.718 1.00 65.78 34 SER C O 1
ATOM 2247 N N . ASP C 1 35 ? 27.363 42.290 34.571 1.00 65.25 35 ASP C N 1
ATOM 2248 C CA . ASP C 1 35 ? 27.537 41.505 35.791 1.00 67.39 35 ASP C CA 1
ATOM 2249 C C . ASP C 1 35 ? 27.264 42.336 37.039 1.00 70.16 35 ASP C C 1
ATOM 2250 O O . ASP C 1 35 ? 26.144 42.370 37.547 1.00 70.87 35 ASP C O 1
ATOM 2255 N N . ASN C 1 36 ? 28.306 43.010 37.519 1.00 69.89 36 ASN C N 1
ATOM 2256 C CA . ASN C 1 36 ? 28.227 43.840 38.723 1.00 69.68 36 ASN C CA 1
ATOM 2257 C C . ASN C 1 36 ? 27.782 45.286 38.509 1.00 64.07 36 ASN C C 1
ATOM 2258 O O . ASN C 1 36 ? 27.709 46.062 39.469 1.00 63.40 36 ASN C O 1
ATOM 2263 N N . ASP C 1 37 ? 27.499 45.651 37.265 1.00 59.02 37 ASP C N 1
ATOM 2264 C CA . ASP C 1 37 ? 27.069 47.008 36.967 1.00 63.67 37 ASP C CA 1
ATOM 2265 C C . ASP C 1 37 ? 28.144 48.035 37.367 1.00 58.43 37 ASP C C 1
ATOM 2266 O O . ASP C 1 37 ? 27.833 49.190 37.688 1.00 55.70 37 ASP C O 1
ATOM 2271 N N . LYS C 1 38 ? 29.408 47.618 37.357 1.00 54.97 38 LYS C N 1
ATOM 2272 C CA . LYS C 1 38 ? 30.496 48.525 37.724 1.00 51.33 38 LYS C CA 1
ATOM 2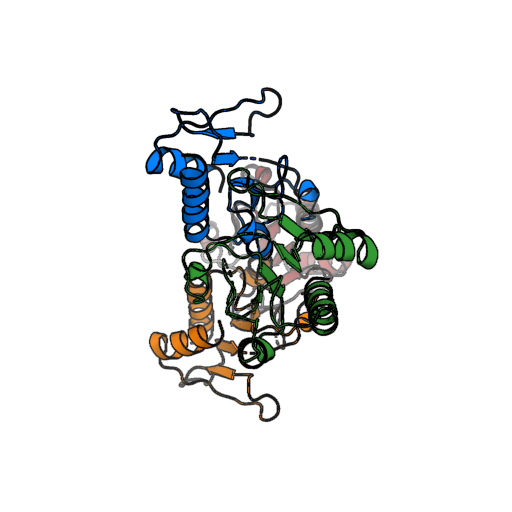273 C C . LYS C 1 38 ? 30.975 49.338 36.529 1.00 47.30 38 LYS C C 1
ATOM 2274 O O . LYS C 1 38 ? 31.277 48.787 35.463 1.00 46.00 38 LYS C O 1
ATOM 2280 N N . TRP C 1 39 ? 31.026 50.654 36.715 1.00 42.14 39 TRP C N 1
ATOM 2281 C CA . TRP C 1 39 ? 31.465 51.580 35.674 1.00 37.35 39 TRP C CA 1
ATOM 2282 C C . TRP C 1 39 ? 32.945 51.389 35.420 1.00 37.95 39 TRP C C 1
ATOM 2283 O O . TRP C 1 39 ? 33.719 51.268 36.370 1.00 45.37 39 TRP C O 1
ATOM 2294 N N . TYR C 1 40 ? 33.344 51.373 34.153 1.00 27.40 40 TYR C N 1
ATOM 2295 C CA . TYR C 1 40 ? 34.753 51.217 33.819 1.00 27.96 40 TYR C CA 1
ATOM 2296 C C . TYR C 1 40 ? 35.165 52.312 32.827 1.00 27.52 40 TYR C C 1
ATOM 2297 O O . TYR C 1 40 ? 36.313 52.393 32.408 1.00 33.35 40 TYR C O 1
ATOM 2306 N N . ALA C 1 41 ? 34.209 53.174 32.495 1.00 32.97 41 ALA C N 1
ATOM 2307 C CA . ALA C 1 41 ? 34.412 54.268 31.558 1.00 33.31 41 ALA C CA 1
ATOM 2308 C C . ALA C 1 41 ? 33.306 55.331 31.712 1.00 34.52 41 ALA C C 1
ATOM 2309 O O . ALA C 1 41 ? 32.114 55.005 31.720 1.00 22.00 41 ALA C O 1
ATOM 2311 N N . LEU C 1 42 ? 33.713 56.598 31.831 1.00 40.29 42 LEU C N 1
ATOM 2312 C CA . LEU C 1 42 ? 32.790 57.729 31.978 1.00 36.40 42 LEU C CA 1
ATOM 2313 C C . LEU C 1 42 ? 33.064 58.757 30.872 1.00 40.05 42 LEU C C 1
ATOM 2314 O O . LEU C 1 42 ? 34.074 59.459 30.885 1.00 43.62 42 LEU C O 1
ATOM 2319 N N . LEU C 1 43 ? 32.150 58.842 29.920 1.00 35.71 43 LEU C N 1
ATOM 2320 C CA . LEU C 1 43 ? 32.275 59.768 28.812 1.00 34.52 43 LEU C CA 1
ATOM 2321 C C . LEU C 1 43 ? 31.548 61.051 29.175 1.00 42.57 43 LEU C C 1
ATOM 2322 O O . LEU C 1 43 ? 30.395 61.002 29.585 1.00 40.55 43 LEU C O 1
ATOM 2335 N N . ASP C 1 45 ? 31.189 65.585 28.292 1.00 46.13 45 ASP C N 1
ATOM 2336 C CA . ASP C 1 45 ? 31.452 66.774 27.510 1.00 44.09 45 ASP C CA 1
ATOM 2337 C C . ASP C 1 45 ? 31.504 67.875 28.562 1.00 43.79 45 ASP C C 1
ATOM 2338 O O . ASP C 1 45 ? 30.474 68.231 29.124 1.00 43.95 45 ASP C O 1
ATOM 2343 N N . ILE C 1 46 ? 32.691 68.409 28.834 1.00 42.21 46 ILE C N 1
ATOM 2344 C CA . ILE C 1 46 ? 32.826 69.439 29.860 1.00 38.21 46 ILE C CA 1
ATOM 2345 C C . ILE C 1 46 ? 33.572 70.700 29.434 1.00 40.61 46 ILE C C 1
ATOM 2346 O O . ILE C 1 46 ? 34.249 70.723 28.404 1.00 34.61 46 ILE C O 1
ATOM 2351 N N . PRO C 1 47 ? 33.443 71.781 30.227 1.00 40.72 47 PRO C N 1
ATOM 2352 C CA . PRO C 1 47 ? 34.126 73.043 29.923 1.00 38.97 47 PRO C CA 1
ATOM 2353 C C . PRO C 1 47 ? 35.637 72.828 30.117 1.00 42.48 47 PRO C C 1
ATOM 2354 O O . PRO C 1 47 ? 36.067 72.340 31.157 1.00 50.40 47 PRO C O 1
ATOM 2358 N N . ALA C 1 48 ? 36.435 73.184 29.118 1.00 45.64 48 ALA C N 1
ATOM 2359 C CA . ALA C 1 48 ? 37.873 72.999 29.199 1.00 44.50 48 ALA C CA 1
ATOM 2360 C C . ALA C 1 48 ? 38.447 73.415 30.556 1.00 48.05 48 ALA C C 1
ATOM 2361 O O . ALA C 1 48 ? 39.296 72.718 31.105 1.00 58.77 48 ALA C O 1
ATOM 2363 N N . GLU C 1 49 ? 37.961 74.533 31.097 1.00 53.16 49 GLU C N 1
ATOM 2364 C CA . GLU C 1 49 ? 38.428 75.082 32.378 1.00 56.37 49 GLU C CA 1
ATOM 2365 C C . GLU C 1 49 ? 38.391 74.074 33.548 1.00 58.58 49 GLU C C 1
ATOM 2366 O O . GLU C 1 49 ? 39.363 73.966 34.301 1.00 59.22 49 GLU C O 1
ATOM 2372 N N . LYS C 1 50 ? 37.279 73.348 33.696 1.00 50.84 50 LYS C N 1
ATOM 2373 C CA . LYS C 1 50 ? 37.122 72.349 34.760 1.00 52.06 50 LYS C CA 1
ATOM 2374 C C . LYS C 1 50 ? 38.325 71.379 34.955 1.00 55.43 50 LYS C C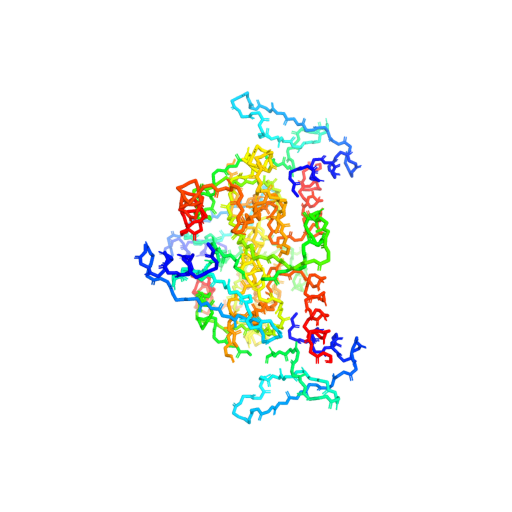 1
ATOM 2375 O O . LYS C 1 50 ? 38.440 70.749 36.031 1.00 52.61 50 LYS C O 1
ATOM 2381 N N . ILE C 1 51 ? 39.189 71.218 33.937 1.00 49.36 51 ILE C N 1
ATOM 2382 C CA . ILE C 1 51 ? 40.368 70.349 34.079 1.00 50.12 51 ILE C CA 1
ATOM 2383 C C . ILE C 1 51 ? 41.675 71.069 33.776 1.00 51.99 51 ILE C C 1
ATOM 2384 O O . ILE C 1 51 ? 42.649 70.456 33.323 1.00 52.10 51 ILE C O 1
ATOM 2389 N N . GLY C 1 52 ? 41.691 72.374 34.022 1.00 52.13 52 GLY C N 1
ATOM 2390 C CA . GLY C 1 52 ? 42.907 73.139 33.828 1.00 55.53 52 GLY C CA 1
ATOM 2391 C C . GLY C 1 52 ? 43.207 73.701 32.455 1.00 53.27 52 GLY C C 1
ATOM 2392 O O . GLY C 1 52 ? 43.877 74.737 32.334 1.00 48.31 52 GLY C O 1
ATOM 2393 N N . ILE C 1 53 ? 42.756 73.039 31.404 1.00 54.20 53 ILE C N 1
ATOM 2394 C CA . ILE C 1 53 ? 43.040 73.601 30.102 1.00 54.57 53 ILE C CA 1
ATOM 2395 C C . ILE C 1 53 ? 42.179 74.865 29.958 1.00 60.79 53 ILE C C 1
ATOM 2396 O O . ILE C 1 53 ? 40.985 74.881 30.299 1.00 60.39 53 ILE C O 1
ATOM 2401 N N . ASN C 1 54 ? 42.819 75.937 29.496 1.00 68.53 54 ASN C N 1
ATOM 2402 C CA . ASN C 1 54 ? 42.188 77.255 29.320 1.00 75.91 54 ASN C CA 1
ATOM 2403 C C . ASN C 1 54 ? 41.312 77.375 28.051 1.00 80.02 54 ASN C C 1
ATOM 2404 O O . ASN C 1 54 ? 40.830 76.358 27.530 1.00 85.86 54 ASN C O 1
ATOM 2409 N N . GLY C 1 55 ? 41.116 78.603 27.550 1.00 77.21 55 GLY C N 1
ATOM 2410 C CA . GLY C 1 55 ? 40.273 78.809 26.374 1.00 75.07 55 GLY C CA 1
ATOM 2411 C C . GLY C 1 55 ? 38.800 78.573 26.715 1.00 74.80 55 GLY C C 1
ATOM 2412 O O . GLY C 1 55 ? 38.453 77.547 27.316 1.00 77.42 55 GLY C O 1
ATOM 2413 N N . ASP C 1 56 ? 37.920 79.507 26.343 1.00 73.41 56 ASP C N 1
ATOM 2414 C CA . ASP C 1 56 ? 36.483 79.360 26.650 1.00 71.86 56 ASP C CA 1
ATOM 2415 C C . ASP C 1 56 ? 35.871 78.361 25.665 1.00 63.80 56 ASP C C 1
ATOM 2416 O O . ASP C 1 56 ? 35.018 78.705 24.837 1.00 65.90 56 ASP C O 1
ATOM 2421 N N . LYS C 1 57 ? 36.316 77.115 25.789 1.00 56.43 57 LYS C N 1
ATOM 2422 C CA . LYS C 1 57 ? 35.872 76.047 24.917 1.00 49.05 57 LYS C CA 1
ATOM 2423 C C . LYS C 1 57 ? 35.480 74.801 25.703 1.00 43.09 57 LYS C C 1
ATOM 2424 O O . LYS C 1 57 ? 35.877 74.656 26.854 1.00 42.41 57 LYS C O 1
ATOM 2430 N N . ARG C 1 58 ? 34.709 73.903 25.086 1.00 40.61 58 ARG C N 1
ATOM 2431 C CA . ARG C 1 58 ? 34.311 72.656 25.749 1.00 34.62 58 ARG C CA 1
ATOM 2432 C C . ARG C 1 58 ? 35.300 71.569 25.272 1.00 33.52 58 ARG C C 1
ATOM 2433 O O . ARG C 1 58 ? 36.041 71.763 24.298 1.00 28.37 58 ARG C O 1
ATOM 2441 N N . VAL C 1 59 ? 35.298 70.428 25.959 1.00 33.71 59 VAL C N 1
ATOM 2442 C CA . VAL C 1 59 ? 36.150 69.270 25.615 1.00 33.85 59 VAL C CA 1
ATOM 2443 C C . VAL C 1 59 ? 35.429 67.933 25.907 1.00 37.15 59 VAL C C 1
ATOM 2444 O O . VAL C 1 59 ? 34.570 67.863 26.778 1.00 42.36 59 VAL C O 1
ATOM 2448 N N . ASP C 1 60 ? 35.757 66.882 25.169 1.00 35.71 60 ASP C N 1
ATOM 2449 C CA . ASP C 1 60 ? 35.154 65.578 25.435 1.00 44.45 60 ASP C CA 1
ATOM 2450 C C . ASP C 1 60 ? 36.233 64.727 26.079 1.00 46.15 60 ASP C C 1
ATOM 2451 O O . ASP C 1 60 ? 37.317 64.553 25.509 1.00 49.93 60 ASP C O 1
ATOM 2456 N N . VAL C 1 61 ? 35.932 64.199 27.262 1.00 37.33 61 VAL C N 1
ATOM 2457 C CA . VAL C 1 61 ? 36.884 63.398 28.018 1.00 28.90 61 VAL C CA 1
ATOM 2458 C C . VAL C 1 61 ? 36.274 62.069 28.482 1.00 32.60 61 VAL C C 1
ATOM 2459 O O . VAL C 1 61 ? 35.056 61.913 28.530 1.00 25.73 61 VAL C O 1
ATOM 2463 N N . ILE C 1 62 ? 37.127 61.097 28.785 1.00 33.85 62 ILE C N 1
ATOM 2464 C CA . ILE C 1 62 ? 36.644 59.825 29.298 1.00 31.80 62 ILE C CA 1
ATOM 2465 C C . ILE C 1 62 ? 37.417 59.558 30.565 1.00 30.08 62 ILE C C 1
ATOM 2466 O O . ILE C 1 62 ? 38.611 59.852 30.650 1.00 26.57 62 ILE C O 1
ATOM 2471 N N . ASP C 1 63 ? 36.716 59.020 31.557 1.00 37.76 63 ASP C N 1
ATOM 2472 C CA . ASP C 1 63 ? 37.315 58.680 32.834 1.00 34.63 63 ASP C CA 1
ATOM 2473 C C . ASP C 1 63 ? 37.482 57.185 32.869 1.00 32.89 63 ASP C C 1
ATOM 2474 O O . ASP C 1 63 ? 36.557 56.430 32.557 1.00 36.01 63 ASP C O 1
ATOM 2479 N N . LEU C 1 64 ? 38.687 56.776 33.235 1.00 26.51 64 LEU C N 1
ATOM 2480 C CA . LEU C 1 64 ? 39.066 55.375 33.301 1.00 36.40 64 LEU C CA 1
ATOM 2481 C C . LEU C 1 64 ? 39.652 55.048 34.671 1.00 36.47 64 LEU C C 1
ATOM 2482 O O . LEU C 1 64 ? 40.246 55.909 35.310 1.00 36.69 64 LEU C O 1
ATOM 2487 N N . LYS C 1 65 ? 39.487 53.810 35.126 1.00 41.23 65 LYS C N 1
ATOM 2488 C CA . LYS C 1 65 ? 40.013 53.409 36.432 1.00 42.41 65 LYS C CA 1
ATOM 2489 C C . LYS C 1 65 ? 41.395 52.807 36.274 1.00 34.82 65 LYS C C 1
ATOM 2490 O O . LYS C 1 65 ? 41.647 52.032 35.360 1.00 42.42 65 LYS C O 1
ATOM 2496 N N . VAL C 1 66 ? 42.305 53.180 37.156 1.00 38.96 66 VAL C N 1
ATOM 2497 C CA . VAL C 1 66 ? 43.652 52.646 37.075 1.00 39.18 66 VAL C CA 1
ATOM 2498 C C . VAL C 1 66 ? 44.122 52.270 38.465 1.00 40.22 66 VAL C C 1
ATOM 2499 O O . VAL C 1 66 ? 43.427 52.511 39.455 1.00 35.86 66 VAL C O 1
ATOM 2503 N N . GLN C 1 67 ? 45.295 51.654 38.540 1.00 44.60 67 GLN C N 1
ATOM 2504 C CA . GLN C 1 67 ? 45.852 51.263 39.826 1.00 41.55 67 GLN C CA 1
ATOM 2505 C C . GLN C 1 67 ? 46.456 52.500 40.467 1.00 38.80 67 GLN C C 1
ATOM 2506 O O . GLN C 1 67 ? 47.217 53.232 39.842 1.00 36.11 67 GLN C O 1
ATOM 2512 N N . PRO C 1 68 ? 46.119 52.744 41.735 1.00 41.36 68 PRO C N 1
ATOM 2513 C CA . PRO C 1 68 ? 46.607 53.898 42.485 1.00 40.42 68 PRO C CA 1
ATOM 2514 C C . PRO C 1 68 ? 48.103 54.219 42.357 1.00 43.13 68 PRO C C 1
ATOM 2515 O O . PRO C 1 68 ? 48.494 55.383 42.476 1.00 45.20 68 PRO C O 1
ATOM 2519 N N . GLU C 1 69 ? 48.953 53.223 42.112 1.00 46.04 69 GLU C N 1
ATOM 2520 C CA . GLU C 1 69 ? 50.385 53.516 41.977 1.00 43.17 69 GLU C CA 1
ATOM 2521 C C . GLU C 1 69 ? 50.750 54.023 40.579 1.00 45.27 69 GLU C C 1
ATOM 2522 O O . GLU C 1 69 ? 51.900 54.390 40.327 1.00 43.05 69 GLU C O 1
ATOM 2528 N N . LEU C 1 70 ? 49.770 54.056 39.672 1.00 50.04 70 LEU C N 1
ATOM 2529 C CA . LEU C 1 70 ? 50.006 54.543 38.311 1.00 46.55 70 LEU C CA 1
ATOM 2530 C C . LEU C 1 70 ? 49.393 55.922 38.050 1.00 41.32 70 LEU C C 1
ATOM 2531 O O . LEU C 1 70 ? 49.733 56.568 37.064 1.00 40.60 70 LEU C O 1
ATOM 2536 N N . VAL C 1 71 ? 48.506 56.375 38.934 1.00 41.08 71 VAL C N 1
ATOM 2537 C CA . VAL C 1 71 ? 47.865 57.663 38.752 1.00 35.67 71 VAL C CA 1
ATOM 2538 C C . VAL C 1 71 ? 48.859 58.803 38.677 1.00 39.52 71 VAL C C 1
ATOM 2539 O O . VAL C 1 71 ? 48.703 59.705 37.863 1.00 48.54 71 VAL C O 1
ATOM 2543 N N . GLY C 1 72 ? 49.882 58.755 39.522 1.00 44.58 72 GLY C N 1
ATOM 2544 C CA . GLY C 1 72 ? 50.893 59.798 39.531 1.00 42.91 72 GLY C CA 1
ATOM 2545 C C . GLY C 1 72 ? 51.687 59.890 38.238 1.00 48.75 72 GLY C C 1
ATOM 2546 O O . GLY C 1 72 ? 51.900 60.986 37.719 1.00 43.95 72 GLY C O 1
ATOM 2547 N N . SER C 1 73 ? 52.127 58.742 37.724 1.00 47.98 73 SER C N 1
ATOM 2548 C CA . SER C 1 73 ? 52.902 58.667 36.483 1.00 47.09 73 SER C CA 1
ATOM 2549 C C . SER C 1 73 ? 52.074 58.943 35.218 1.00 47.23 73 SER C C 1
ATOM 2550 O O . SER C 1 73 ? 52.532 59.636 34.305 1.00 45.67 73 SER C O 1
ATOM 2553 N N . LEU C 1 74 ? 50.862 58.399 35.162 1.00 45.77 74 LEU C N 1
ATOM 2554 C CA . LEU C 1 74 ? 49.988 58.621 34.018 1.00 42.91 74 LEU C CA 1
ATOM 2555 C C . LEU C 1 74 ? 49.680 60.104 33.884 1.00 42.32 74 LEU C C 1
ATOM 2556 O O . LEU C 1 74 ? 49.860 60.672 32.821 1.00 42.77 74 LEU C O 1
ATOM 2561 N N . ARG C 1 75 ? 49.225 60.725 34.969 1.00 39.79 75 ARG C N 1
ATOM 2562 C CA . ARG C 1 75 ? 48.887 62.148 34.970 1.00 43.91 75 ARG C CA 1
ATOM 2563 C C . ARG C 1 75 ? 49.985 63.050 34.444 1.00 44.68 75 ARG C C 1
ATOM 2564 O O . ARG C 1 75 ? 49.729 64.199 34.096 1.00 52.02 75 ARG C O 1
ATOM 2572 N N . LYS C 1 76 ? 51.207 62.531 34.407 1.00 49.83 76 LYS C N 1
ATOM 2573 C CA . LYS C 1 76 ? 52.363 63.281 33.919 1.00 55.25 76 LYS C CA 1
ATOM 2574 C C . LYS C 1 76 ? 52.385 63.299 32.388 1.00 57.65 76 LYS C C 1
ATOM 2575 O O . LYS C 1 76 ? 53.034 64.152 31.777 1.00 57.05 76 LYS C O 1
ATOM 2581 N N . LYS C 1 77 ? 51.690 62.351 31.767 1.00 59.69 77 LYS C N 1
ATOM 2582 C CA . LYS C 1 77 ? 51.651 62.318 30.316 1.00 59.27 77 LYS C CA 1
ATOM 2583 C C . LYS C 1 77 ? 50.777 63.449 29.805 1.00 60.42 77 LYS C C 1
ATOM 2584 O O . LYS C 1 77 ? 49.938 63.996 30.537 1.00 51.70 77 LYS C O 1
ATOM 2590 N N . PRO C 1 78 ? 51.005 63.850 28.546 1.00 60.40 78 PRO C N 1
ATOM 2591 C CA . PRO C 1 78 ? 50.214 64.919 27.954 1.00 60.75 78 PRO C CA 1
ATOM 2592 C C . PRO C 1 78 ? 48.888 64.332 27.497 1.00 60.55 78 PRO C C 1
ATOM 2593 O O . PRO C 1 78 ? 48.846 63.278 26.848 1.00 54.41 78 PRO C O 1
ATOM 2597 N N . GLY C 1 79 ? 47.804 65.009 27.865 1.00 57.35 79 GLY C N 1
ATOM 2598 C CA . GLY C 1 79 ? 46.477 64.549 27.486 1.00 58.40 79 GLY C CA 1
ATOM 2599 C C . GLY C 1 79 ? 45.733 63.855 28.613 1.00 52.15 79 GLY C C 1
ATOM 2600 O O . GLY C 1 79 ? 44.529 63.629 28.514 1.00 50.61 79 GLY C O 1
ATOM 2601 N N . ILE C 1 80 ? 46.459 63.515 29.676 1.00 48.73 80 ILE C N 1
ATOM 2602 C CA . ILE C 1 80 ? 45.897 62.846 30.842 1.00 44.07 80 ILE C CA 1
ATOM 2603 C C . ILE C 1 80 ? 45.899 63.854 31.977 1.00 44.49 80 ILE C C 1
ATOM 2604 O O . ILE C 1 80 ? 46.921 64.479 32.257 1.00 43.88 80 ILE C O 1
ATOM 2609 N N . TYR C 1 81 ? 44.739 64.016 32.609 1.00 42.63 81 TYR C N 1
ATOM 2610 C CA . TYR C 1 81 ? 44.559 64.959 33.706 1.00 43.31 81 TYR C CA 1
ATOM 2611 C C . TYR C 1 81 ? 43.975 64.227 34.913 1.00 46.42 81 TYR C C 1
ATOM 2612 O O . TYR C 1 81 ? 43.624 63.054 34.818 1.00 45.11 81 TYR C O 1
ATOM 2621 N N . PRO C 1 82 ? 43.885 64.911 36.068 1.00 48.38 82 PRO C N 1
ATOM 2622 C CA . PRO C 1 82 ? 43.338 64.347 37.304 1.00 46.82 82 PRO C CA 1
ATOM 2623 C C . PRO C 1 82 ? 41.860 63.989 37.114 1.00 51.64 82 PRO C C 1
ATOM 2624 O O . PRO C 1 82 ? 41.136 64.677 36.400 1.00 53.70 82 PRO C O 1
ATOM 2628 N N . ALA C 1 83 ? 41.408 62.923 37.758 1.00 46.07 83 ALA C N 1
ATOM 2629 C CA . ALA C 1 83 ? 40.021 62.508 37.622 1.00 43.00 83 ALA C CA 1
ATOM 2630 C C . ALA C 1 83 ? 39.030 63.629 37.893 1.00 43.70 83 ALA C C 1
ATOM 2631 O O . ALA C 1 83 ? 39.110 64.319 38.906 1.00 50.59 83 ALA C O 1
ATOM 2633 N N . TYR C 1 84 ? 38.086 63.794 36.975 1.00 39.61 84 TYR C N 1
ATOM 2634 C CA . TYR C 1 84 ? 37.053 64.806 37.107 1.00 38.76 84 TYR C CA 1
ATOM 2635 C C . TYR C 1 84 ? 35.740 64.118 37.462 1.00 39.84 84 TYR C C 1
ATOM 2636 O O . TYR C 1 84 ? 35.295 63.227 36.749 1.00 38.39 84 TYR C O 1
ATOM 2645 N N . HIS C 1 85 ? 35.125 64.550 38.559 1.00 40.37 85 HIS C N 1
ATOM 2646 C CA . HIS C 1 85 ? 33.867 63.985 39.062 1.00 47.37 85 HIS C CA 1
ATOM 2647 C C . HIS C 1 85 ? 34.006 62.549 39.562 1.00 44.61 85 HIS C C 1
ATOM 2648 O O . HIS C 1 85 ? 33.012 61.883 39.826 1.00 48.29 85 HIS C O 1
ATOM 2663 N N . ASN C 1 87 ? 36.861 59.717 41.878 1.00 30.68 87 ASN C N 1
ATOM 2664 C CA . ASN C 1 87 ? 37.905 59.670 42.888 1.00 37.19 87 ASN C CA 1
ATOM 2665 C C . ASN C 1 87 ? 39.279 59.827 42.262 1.00 41.34 87 ASN C C 1
ATOM 2666 O O . ASN C 1 87 ? 39.689 59.022 41.423 1.00 46.30 87 ASN C O 1
ATOM 2671 N N . LYS C 1 88 ? 40.017 60.839 42.693 1.00 40.34 88 LYS C N 1
ATOM 2672 C CA . LYS C 1 88 ? 41.329 61.086 42.106 1.00 45.14 88 LYS C CA 1
ATOM 2673 C C . LYS C 1 88 ? 42.445 60.044 42.340 1.00 47.84 88 LYS C C 1
ATOM 2674 O O . LYS C 1 88 ? 43.386 59.959 41.543 1.00 47.64 88 LYS C O 1
ATOM 2680 N N . GLU C 1 89 ? 42.342 59.249 43.405 1.00 42.25 89 GLU C N 1
ATOM 2681 C CA . GLU C 1 89 ? 43.358 58.247 43.698 1.00 41.09 89 GLU C CA 1
ATOM 2682 C C . GLU C 1 89 ? 43.140 56.955 42.921 1.00 43.48 89 GLU C C 1
ATOM 2683 O O . GLU C 1 89 ? 44.015 56.088 42.878 1.00 44.26 89 GLU C O 1
ATOM 2689 N N . HIS C 1 90 ? 41.976 56.828 42.296 1.00 39.98 90 HIS C N 1
ATOM 2690 C CA . HIS C 1 90 ? 41.669 55.627 41.524 1.00 38.26 90 HIS C CA 1
ATOM 2691 C C . HIS C 1 90 ? 41.282 55.886 40.068 1.00 39.05 90 HIS C C 1
ATOM 2692 O O . HIS C 1 90 ? 41.329 54.970 39.237 1.00 38.22 90 HIS C O 1
ATOM 2699 N N . TRP C 1 91 ? 40.899 57.123 39.762 1.00 33.01 91 TRP C N 1
ATOM 2700 C CA . TRP C 1 91 ? 40.499 57.449 38.406 1.00 32.53 91 TRP C CA 1
ATOM 2701 C C . TRP C 1 91 ? 41.414 58.443 37.707 1.00 30.60 91 TRP C C 1
ATOM 2702 O O . TRP C 1 91 ? 42.196 59.157 38.333 1.00 25.93 91 TRP C O 1
ATOM 2713 N N . ILE C 1 92 ? 41.285 58.457 36.385 1.00 31.36 92 ILE C N 1
ATOM 2714 C CA . ILE C 1 92 ? 42.068 59.275 35.477 1.00 23.72 92 ILE C CA 1
ATOM 2715 C C . ILE C 1 92 ? 41.127 59.854 34.452 1.00 24.25 92 ILE C C 1
ATOM 2716 O O . ILE C 1 92 ? 40.140 59.224 34.095 1.00 25.89 92 ILE C O 1
ATOM 2721 N N . THR C 1 93 ? 41.418 61.062 33.985 1.00 31.46 93 THR C N 1
ATOM 2722 C CA . THR C 1 93 ? 40.576 61.690 32.961 1.00 37.57 93 THR C CA 1
ATOM 2723 C C . THR C 1 93 ? 41.417 61.842 31.693 1.00 39.34 93 THR C C 1
ATOM 2724 O O . THR C 1 93 ? 42.416 62.559 31.697 1.00 41.14 93 THR C O 1
ATOM 2728 N N . VAL C 1 94 ? 41.032 61.159 30.616 1.00 39.33 94 VAL C N 1
ATOM 2729 C CA . VAL C 1 94 ? 41.784 61.254 29.371 1.00 32.31 94 VAL C CA 1
ATOM 2730 C C . VAL C 1 94 ? 41.036 62.168 28.420 1.00 31.98 94 VAL C C 1
ATOM 2731 O O . VAL C 1 94 ? 39.832 62.023 28.200 1.00 25.35 94 VAL C O 1
ATOM 2735 N N . LEU C 1 95 ? 41.768 63.121 27.860 1.00 36.79 95 LEU C N 1
ATOM 2736 C CA . LEU C 1 95 ? 41.184 64.082 26.946 1.00 35.45 95 LEU C CA 1
ATOM 2737 C C . LEU C 1 95 ? 41.071 63.514 25.526 1.00 38.53 95 LEU C C 1
ATOM 2738 O O . LEU C 1 95 ? 42.075 63.141 24.932 1.00 41.00 95 LEU C O 1
ATOM 2743 N N . LEU C 1 96 ? 39.839 63.428 25.012 1.00 36.77 96 LEU C N 1
ATOM 2744 C CA . LEU C 1 96 ? 39.576 62.929 23.662 1.00 33.75 96 LEU C CA 1
ATOM 2745 C C . LEU C 1 96 ? 39.836 64.038 22.659 1.00 37.80 96 LEU C C 1
ATOM 2746 O O . LEU C 1 96 ? 39.642 65.213 22.971 1.00 32.33 96 LEU C O 1
ATOM 2751 N N . ASN C 1 97 ? 40.219 63.652 21.442 1.00 39.12 97 ASN C N 1
ATOM 2752 C CA . ASN C 1 97 ? 40.568 64.595 20.379 1.00 36.67 97 ASN C CA 1
ATOM 2753 C C . ASN C 1 97 ? 41.806 65.278 20.934 1.00 39.75 97 ASN C C 1
ATOM 2754 O O . ASN C 1 97 ? 42.032 66.465 20.697 1.00 38.08 97 ASN C O 1
ATOM 2759 N N . GLY C 1 98 ? 42.595 64.501 21.683 1.00 36.07 98 GLY C N 1
ATOM 2760 C CA . GLY C 1 98 ? 43.806 65.005 22.308 1.00 40.11 98 GLY C CA 1
ATOM 2761 C C . GLY C 1 98 ? 45.085 64.301 21.894 1.00 44.69 98 GLY C C 1
ATOM 2762 O O . GLY C 1 98 ? 45.065 63.433 21.029 1.00 44.59 98 GLY C O 1
ATOM 2763 N N . PRO C 1 99 ? 46.225 64.665 22.504 1.00 50.10 99 PRO C N 1
ATOM 2764 C CA . PRO C 1 99 ? 47.545 64.084 22.212 1.00 51.98 99 PRO C CA 1
ATOM 2765 C C . PRO C 1 99 ? 47.767 62.612 22.550 1.00 46.65 99 PRO C C 1
ATOM 2766 O O . PRO C 1 99 ? 48.764 62.021 22.134 1.00 43.82 99 PRO C O 1
ATOM 2770 N N . LEU C 1 100 ? 46.855 62.025 23.311 1.00 43.45 100 LEU C N 1
ATOM 2771 C CA . LEU C 1 100 ? 47.005 60.631 23.706 1.00 43.62 100 LEU C CA 1
ATOM 2772 C C . LEU C 1 100 ? 46.635 59.723 22.530 1.00 45.41 100 LEU C C 1
ATOM 2773 O O . LEU C 1 100 ? 45.613 59.926 21.861 1.00 41.12 100 LEU C O 1
ATOM 2778 N N . GLY C 1 101 ? 47.483 58.738 22.264 1.00 40.16 101 GLY C N 1
ATOM 2779 C CA . GLY C 1 101 ? 47.221 57.841 21.157 1.00 52.23 101 GLY C CA 1
ATOM 2780 C C . GLY C 1 101 ? 46.092 56.838 21.365 1.00 59.71 101 GLY C C 1
ATOM 2781 O O . GLY C 1 101 ? 45.904 56.290 22.476 1.00 62.44 101 GLY C O 1
ATOM 2782 N N . ALA C 1 102 ? 45.333 56.592 20.294 1.00 55.62 102 ALA C N 1
ATOM 2783 C CA . ALA C 1 102 ? 44.237 55.620 20.348 1.00 56.00 102 ALA C CA 1
ATOM 2784 C C . ALA C 1 102 ? 44.756 54.278 20.881 1.00 54.82 102 ALA C C 1
ATOM 2785 O O . ALA C 1 102 ? 44.065 53.613 21.655 1.00 56.39 102 ALA C O 1
ATOM 2787 N N . LYS C 1 103 ? 45.967 53.874 20.482 1.00 53.12 103 LYS C N 1
ATOM 2788 C CA . LYS C 1 103 ? 46.488 52.597 20.982 1.00 53.45 103 LYS C CA 1
ATOM 2789 C C . LYS C 1 103 ? 46.634 52.655 22.505 1.00 52.72 103 LYS C C 1
ATOM 2790 O O . LYS C 1 103 ? 46.118 51.785 23.220 1.00 48.82 103 LYS C O 1
ATOM 2796 N N . GLU C 1 104 ? 47.335 53.683 22.993 1.00 53.76 104 GLU C N 1
ATOM 2797 C CA . GLU C 1 104 ? 47.553 53.867 24.438 1.00 56.43 104 GLU C CA 1
ATOM 2798 C C . GLU C 1 104 ? 46.190 53.964 25.149 1.00 58.83 104 GLU C C 1
ATOM 2799 O O . GLU C 1 104 ? 46.019 53.463 26.270 1.00 58.19 104 GLU C O 1
ATOM 2805 N N . ILE C 1 105 ? 45.223 54.602 24.487 1.00 52.76 105 ILE C N 1
ATOM 2806 C CA . ILE C 1 105 ? 43.899 54.735 25.056 1.00 46.57 105 ILE C CA 1
ATOM 2807 C C . ILE C 1 105 ? 43.202 53.384 25.110 1.00 51.18 105 ILE C C 1
ATOM 2808 O O . ILE C 1 105 ? 42.552 53.071 26.103 1.00 55.18 105 ILE C O 1
ATOM 2813 N N . HIS C 1 106 ? 43.327 52.581 24.054 1.00 54.09 106 HIS C N 1
ATOM 2814 C CA . HIS C 1 106 ? 42.673 51.266 24.035 1.00 55.63 106 HIS C CA 1
ATOM 2815 C C . HIS C 1 106 ? 43.123 50.395 25.187 1.00 55.28 106 HIS C C 1
ATOM 2816 O O . HIS C 1 106 ? 42.308 49.694 25.787 1.00 60.27 106 HIS C O 1
ATOM 2823 N N . SER C 1 107 ? 44.418 50.437 25.488 1.00 51.36 107 SER C N 1
ATOM 2824 C CA . SER C 1 107 ? 44.963 49.631 26.570 1.00 52.65 107 SER C CA 1
ATOM 2825 C C . SER C 1 107 ? 44.435 50.129 27.915 1.00 49.72 107 SER C C 1
ATOM 2826 O O . SER C 1 107 ? 44.089 49.322 28.786 1.00 49.78 107 SER C O 1
ATOM 2829 N N . LEU C 1 108 ? 44.355 51.452 28.077 1.00 42.70 108 LEU C N 1
ATOM 2830 C CA . LEU C 1 108 ? 43.831 52.047 29.312 1.00 43.78 108 LEU C CA 1
ATOM 2831 C C . LEU C 1 108 ? 42.355 51.643 29.481 1.00 41.87 108 LEU C C 1
ATOM 2832 O O . LEU C 1 108 ? 41.914 51.322 30.596 1.00 31.44 108 LEU C O 1
ATOM 2837 N N . ILE C 1 109 ? 41.607 51.648 28.371 1.00 42.32 109 ILE C N 1
ATOM 2838 C CA . ILE C 1 109 ? 40.203 51.229 28.380 1.00 41.09 109 ILE C CA 1
ATOM 2839 C C . ILE C 1 109 ? 40.170 49.772 28.884 1.00 39.82 109 ILE C C 1
ATOM 2840 O O . ILE C 1 109 ? 39.284 49.388 29.637 1.00 41.75 109 ILE C O 1
ATOM 2845 N N . GLU C 1 110 ? 41.140 48.969 28.448 1.00 41.90 110 GLU C N 1
ATOM 2846 C CA . GLU C 1 110 ? 41.225 47.562 28.846 1.00 48.90 110 GLU C CA 1
ATOM 2847 C C . GLU C 1 110 ? 41.550 47.445 30.328 1.00 48.20 110 GLU C C 1
ATOM 2848 O O . GLU C 1 110 ? 40.912 46.688 31.063 1.00 50.73 110 GLU C O 1
ATOM 2854 N N . ASP C 1 111 ? 42.542 48.203 30.768 1.00 44.96 111 ASP C N 1
ATOM 2855 C CA . ASP C 1 111 ? 42.932 48.183 32.163 1.00 45.77 111 ASP C CA 1
ATOM 2856 C C . ASP C 1 111 ? 41.759 48.519 33.098 1.00 48.26 111 ASP C C 1
ATOM 2857 O O . ASP C 1 111 ? 41.565 47.854 34.116 1.00 44.96 111 ASP C O 1
ATOM 2862 N N . SER C 1 112 ? 40.979 49.540 32.7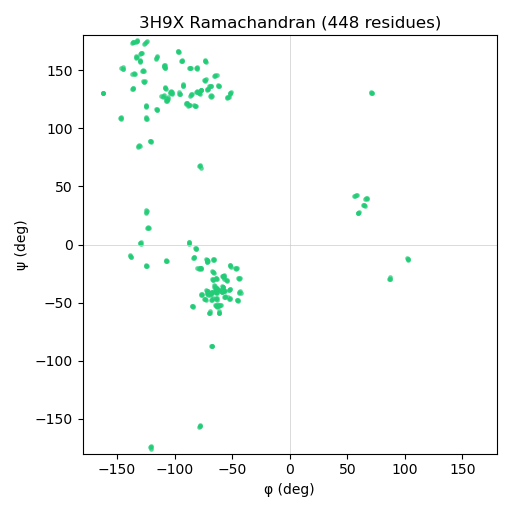43 1.00 42.05 112 SER C N 1
ATOM 2863 C CA . SER C 1 112 ? 39.822 49.963 33.536 1.00 35.43 112 SER C CA 1
ATOM 2864 C C . SER C 1 112 ? 38.768 48.862 33.529 1.00 42.54 112 SER C C 1
ATOM 2865 O O . SER C 1 112 ? 38.089 48.616 34.531 1.00 42.13 112 SER C O 1
ATOM 2868 N N . PHE C 1 113 ? 38.645 48.190 32.392 1.00 43.00 113 PHE C N 1
ATOM 2869 C CA . PHE C 1 113 ? 37.680 47.104 32.239 1.00 45.10 113 PHE C CA 1
ATOM 2870 C C . PHE C 1 113 ? 38.021 45.943 33.190 1.00 47.76 113 PHE C C 1
ATOM 2871 O O . PHE C 1 113 ? 37.167 45.492 33.946 1.00 48.26 113 PHE C O 1
ATOM 2879 N N . GLN C 1 114 ? 39.269 45.471 33.137 1.00 48.64 114 GLN C N 1
ATOM 2880 C CA . GLN C 1 114 ? 39.736 44.373 33.982 1.00 45.10 114 GLN C CA 1
ATOM 2881 C C . GLN C 1 114 ? 39.771 44.746 35.457 1.00 44.94 114 GLN C C 1
ATOM 2882 O O . GLN C 1 114 ? 39.605 43.896 36.308 1.00 52.71 114 GLN C O 1
ATOM 2888 N N . LEU C 1 115 ? 40.012 46.015 35.749 1.00 46.62 115 LEU C N 1
ATOM 2889 C CA . LEU C 1 115 ? 40.095 46.488 37.124 1.00 45.78 115 LEU C CA 1
ATOM 2890 C C . LEU C 1 115 ? 38.718 46.492 37.783 1.00 48.02 115 LEU C C 1
ATOM 2891 O O . LEU C 1 115 ? 38.596 46.607 39.009 1.00 47.93 115 LEU C O 1
ATOM 2896 N N . THR C 1 116 ? 37.684 46.359 36.960 1.00 45.37 116 THR C N 1
ATOM 2897 C CA . THR C 1 116 ? 36.306 46.382 37.441 1.00 48.81 116 THR C CA 1
ATOM 2898 C C . THR C 1 116 ? 35.506 45.133 37.054 1.00 56.00 116 THR C C 1
ATOM 2899 O O . THR C 1 116 ? 34.278 45.106 37.167 1.00 52.83 116 THR C O 1
ATOM 2903 N N . ARG C 1 117 ? 36.223 44.103 36.605 1.00 65.14 117 ARG C N 1
ATOM 2904 C CA . ARG C 1 117 ? 35.640 42.826 36.174 1.00 71.51 117 ARG C CA 1
ATOM 2905 C C . ARG C 1 117 ? 34.956 42.121 37.356 1.00 74.02 117 ARG C C 1
ATOM 2906 O O . ARG C 1 117 ? 35.222 42.538 38.502 1.00 69.39 117 ARG C O 1
ATOM 2922 N N . ASN D 1 2 ? 17.894 14.684 88.616 1.00 54.27 2 ASN D N 1
ATOM 2923 C CA . ASN D 1 2 ? 19.043 15.336 89.227 1.00 51.59 2 ASN D CA 1
ATOM 2924 C C . ASN D 1 2 ? 20.175 15.562 88.243 1.00 54.35 2 ASN D C 1
ATOM 2925 O O . ASN D 1 2 ? 20.141 15.069 87.106 1.00 52.43 2 ASN D O 1
ATOM 2930 N N . ARG D 1 3 ? 21.185 16.288 88.720 1.00 48.60 3 ARG D N 1
ATOM 2931 C CA . ARG D 1 3 ? 22.373 16.628 87.948 1.00 41.98 3 ARG D CA 1
ATOM 2932 C C . ARG D 1 3 ? 22.951 15.438 87.180 1.00 45.48 3 ARG D C 1
ATOM 2933 O O . ARG D 1 3 ? 23.243 15.541 85.990 1.00 53.65 3 ARG D O 1
ATOM 2941 N N . GLN D 1 4 ? 23.110 14.311 87.863 1.00 50.06 4 GLN D N 1
ATOM 2942 C CA . GLN D 1 4 ? 23.662 13.098 87.260 1.00 49.77 4 GLN D CA 1
ATOM 2943 C C . GLN D 1 4 ? 22.819 12.555 86.112 1.00 47.84 4 GLN D C 1
ATOM 2944 O O . GLN D 1 4 ? 23.311 12.402 84.999 1.00 39.22 4 GLN D O 1
ATOM 2950 N N . GLN D 1 5 ? 21.550 12.262 86.391 1.00 48.80 5 GLN D N 1
ATOM 2951 C CA . GLN D 1 5 ? 20.639 11.698 85.388 1.00 48.70 5 GLN D CA 1
ATOM 2952 C C . GLN D 1 5 ? 20.529 12.575 84.154 1.00 51.40 5 GLN D C 1
ATOM 2953 O O . GLN D 1 5 ? 20.284 12.078 83.046 1.00 49.89 5 GLN D O 1
ATOM 2959 N N . PHE D 1 6 ? 20.699 13.881 84.358 1.00 49.55 6 PHE D N 1
ATOM 2960 C CA . PHE D 1 6 ? 20.641 14.842 83.277 1.00 40.16 6 PHE D CA 1
ATOM 2961 C C . PHE D 1 6 ? 21.837 14.725 82.335 1.00 42.39 6 PHE D C 1
ATOM 2962 O O . PHE D 1 6 ? 21.652 14.480 81.145 1.00 45.15 6 PHE D O 1
ATOM 2970 N N . ILE D 1 7 ? 23.059 14.889 82.845 1.00 36.42 7 ILE D N 1
ATOM 2971 C CA . ILE D 1 7 ? 24.228 14.803 81.963 1.00 47.95 7 ILE D CA 1
ATOM 2972 C C . ILE D 1 7 ? 24.284 13.457 81.232 1.00 49.83 7 ILE D C 1
ATOM 2973 O O . ILE D 1 7 ? 24.843 13.353 80.135 1.00 53.84 7 ILE D O 1
ATOM 2978 N N . ASP D 1 8 ? 23.694 12.431 81.838 1.00 54.00 8 ASP D N 1
ATOM 2979 C CA . ASP D 1 8 ? 23.667 11.108 81.232 1.00 55.11 8 ASP D CA 1
ATOM 2980 C C . ASP D 1 8 ? 22.669 11.102 80.092 1.00 50.15 8 ASP D C 1
ATOM 2981 O O . ASP D 1 8 ? 22.973 10.626 79.006 1.00 54.33 8 ASP D O 1
ATOM 2986 N N . TYR D 1 9 ? 21.477 11.634 80.325 1.00 42.82 9 TYR D N 1
ATOM 2987 C CA . TYR D 1 9 ? 20.483 11.653 79.262 1.00 44.71 9 TYR D CA 1
ATOM 2988 C C . TYR D 1 9 ? 21.012 12.383 78.023 1.00 49.28 9 TYR D C 1
ATOM 2989 O O . TYR D 1 9 ? 20.785 11.941 76.901 1.00 53.22 9 TYR D O 1
ATOM 2998 N N . ALA D 1 10 ? 21.732 13.483 78.232 1.00 46.47 10 ALA D N 1
ATOM 2999 C CA . ALA D 1 10 ? 22.291 14.254 77.127 1.00 49.29 10 ALA D CA 1
ATOM 3000 C C . ALA D 1 10 ? 23.312 13.448 76.335 1.00 54.21 10 ALA D C 1
ATOM 3001 O O . ALA D 1 10 ? 23.341 13.505 75.108 1.00 56.01 10 ALA D O 1
ATOM 3003 N N . GLN D 1 11 ? 24.153 12.707 77.048 1.00 57.90 11 GLN D N 1
ATOM 3004 C CA . GLN D 1 11 ? 25.184 11.882 76.430 1.00 63.94 11 GLN D CA 1
ATOM 3005 C C . GLN D 1 11 ? 24.593 10.781 75.546 1.00 65.19 11 GLN D C 1
ATOM 3006 O O . GLN D 1 11 ? 25.133 10.471 74.484 1.00 63.13 11 GLN D O 1
ATOM 3012 N N . LYS D 1 12 ? 23.479 10.199 75.979 1.00 64.84 12 LYS D N 1
ATOM 3013 C CA . LYS D 1 12 ? 22.846 9.129 75.213 1.00 63.94 12 LYS D CA 1
ATOM 3014 C C . LYS D 1 12 ? 21.919 9.637 74.112 1.00 62.15 12 LYS D C 1
ATOM 3015 O O . LYS D 1 12 ? 22.054 9.243 72.959 1.00 62.22 12 LYS D O 1
ATOM 3021 N N . LYS D 1 13 ? 20.983 10.511 74.466 1.00 59.85 13 LYS D N 1
ATOM 3022 C CA . LYS D 1 13 ? 20.032 11.035 73.493 1.00 54.91 13 LYS D CA 1
ATOM 3023 C C . LYS D 1 13 ? 20.599 12.015 72.498 1.00 48.63 13 LYS D C 1
ATOM 3024 O O . LYS D 1 13 ? 19.946 12.327 71.510 1.00 52.11 13 LYS D O 1
ATOM 3030 N N . TYR D 1 14 ? 21.799 12.514 72.746 1.00 41.59 14 TYR D N 1
ATOM 3031 C CA . TYR D 1 14 ? 22.381 13.479 71.828 1.00 44.36 14 TYR D CA 1
ATOM 3032 C C . TYR D 1 14 ? 23.851 13.219 71.577 1.00 45.86 14 TYR D C 1
ATOM 3033 O O . TYR D 1 14 ? 24.440 13.812 70.689 1.00 43.84 14 TYR D O 1
ATOM 3042 N N . ASP D 1 15 ? 24.446 12.331 72.363 1.00 56.89 15 ASP D N 1
ATOM 3043 C CA . ASP D 1 15 ? 25.857 12.012 72.200 1.00 63.63 15 ASP D CA 1
ATOM 3044 C C . ASP D 1 15 ? 26.706 13.278 72.343 1.00 62.40 15 ASP D C 1
ATOM 3045 O O . ASP D 1 15 ? 27.653 13.499 71.593 1.00 48.56 15 ASP D O 1
ATOM 3050 N N . THR D 1 16 ? 26.355 14.099 73.325 1.00 69.10 16 THR D N 1
ATOM 3051 C CA . THR D 1 16 ? 27.056 15.351 73.600 1.00 69.18 16 THR D CA 1
ATOM 3052 C C . THR D 1 16 ? 27.871 15.240 74.887 1.00 67.73 16 THR D C 1
ATOM 3053 O O . THR D 1 16 ? 27.380 14.736 75.901 1.00 60.34 16 THR D O 1
ATOM 3057 N N . LYS D 1 17 ? 29.111 15.715 74.844 1.00 64.89 17 LYS D N 1
ATOM 3058 C CA . LYS D 1 17 ? 29.968 15.692 76.021 1.00 64.26 17 LYS D CA 1
ATOM 3059 C C . LYS D 1 17 ? 29.874 17.060 76.708 1.00 59.09 17 LYS D C 1
ATOM 3060 O O . LYS D 1 17 ? 29.981 18.105 76.058 1.00 60.32 17 LYS D O 1
ATOM 3066 N N . PRO D 1 18 ? 29.645 17.071 78.031 1.00 52.66 18 PRO D N 1
ATOM 3067 C CA . PRO D 1 18 ? 29.538 18.327 78.778 1.00 51.95 18 PRO D CA 1
ATOM 3068 C C . PRO D 1 18 ? 30.814 19.161 78.762 1.00 52.60 18 PRO D C 1
ATOM 3069 O O . PRO D 1 18 ? 31.913 18.638 78.931 1.00 46.86 18 PRO D O 1
ATOM 3073 N N . ASP D 1 19 ? 30.648 20.463 78.553 1.00 56.41 19 ASP D N 1
ATOM 3074 C CA . ASP D 1 19 ? 31.766 21.393 78.514 1.00 57.31 19 ASP D CA 1
ATOM 3075 C C . ASP D 1 19 ? 31.776 22.277 79.748 1.00 54.72 19 ASP D C 1
ATOM 3076 O O . ASP D 1 19 ? 30.730 22.549 80.332 1.00 51.33 19 ASP D O 1
ATOM 3081 N N . HIS D 1 20 ? 32.957 22.738 80.138 1.00 50.68 20 HIS D N 1
ATOM 3082 C CA . HIS D 1 20 ? 33.077 23.586 81.313 1.00 49.10 20 HIS D CA 1
ATOM 3083 C C . HIS D 1 20 ? 33.902 24.800 80.954 1.00 47.61 20 HIS D C 1
ATOM 3084 O O . HIS D 1 20 ? 35.116 24.822 81.157 1.00 47.61 20 HIS D O 1
ATOM 3091 N N . PRO D 1 21 ? 33.248 25.827 80.407 1.00 42.53 21 PRO D N 1
ATOM 3092 C CA . PRO D 1 21 ? 33.891 27.072 79.997 1.00 45.58 21 PRO D CA 1
ATOM 3093 C C . PRO D 1 21 ? 34.499 27.884 81.130 1.00 43.63 21 PRO D C 1
ATOM 3094 O O . PRO D 1 21 ? 35.557 28.483 80.962 1.00 42.78 21 PRO D O 1
ATOM 3098 N N . TRP D 1 22 ? 33.813 27.912 82.270 1.00 38.38 22 TRP D N 1
ATOM 3099 C CA . TRP D 1 22 ? 34.249 28.679 83.433 1.00 41.92 22 TRP D CA 1
ATOM 3100 C C . TRP D 1 22 ? 35.192 27.936 84.348 1.00 43.63 22 TRP D C 1
ATOM 3101 O O . TRP D 1 22 ? 34.849 26.905 84.908 1.00 46.98 22 TRP D O 1
ATOM 3112 N N . GLU D 1 23 ? 36.380 28.491 84.514 1.00 51.28 23 GLU D N 1
ATOM 3113 C CA . GLU D 1 23 ? 37.394 27.901 85.365 1.00 50.79 23 GLU D CA 1
ATOM 3114 C C . GLU D 1 23 ? 36.981 28.079 86.818 1.00 50.13 23 GLU D C 1
ATOM 3115 O O . GLU D 1 23 ? 37.144 27.180 87.641 1.00 46.77 23 GLU D O 1
ATOM 3121 N N . LYS D 1 24 ? 36.441 29.255 87.113 1.00 44.84 24 LYS D N 1
ATOM 3122 C CA . LYS D 1 24 ? 35.998 29.609 88.453 1.00 53.15 24 LYS D CA 1
ATOM 3123 C C . LYS D 1 24 ? 34.862 28.722 88.953 1.00 50.04 24 LYS D C 1
ATOM 3124 O O . LYS D 1 24 ? 34.738 28.484 90.153 1.00 42.38 24 LYS D O 1
ATOM 3130 N N . PHE D 1 25 ? 34.039 28.232 88.030 1.00 44.69 25 PHE D N 1
ATOM 3131 C CA . PHE D 1 25 ? 32.908 27.377 88.385 1.00 46.77 25 PHE D CA 1
ATOM 3132 C C . PHE D 1 25 ? 32.973 26.003 87.724 1.00 44.84 25 PHE D C 1
ATOM 3133 O O . PHE D 1 25 ? 32.423 25.807 86.639 1.00 52.60 25 PHE D O 1
ATOM 3141 N N . PRO D 1 26 ? 33.635 25.031 88.377 1.00 36.30 26 PRO D N 1
ATOM 3142 C CA . PRO D 1 26 ? 33.780 23.668 87.862 1.00 35.01 26 PRO D CA 1
ATOM 3143 C C . PRO D 1 26 ? 32.451 22.979 87.587 1.00 43.34 26 PRO D C 1
ATOM 3144 O O . PRO D 1 26 ? 32.371 22.104 86.744 1.00 45.42 26 PRO D O 1
ATOM 3148 N N . ASP D 1 27 ? 31.414 23.380 88.310 1.00 45.87 27 ASP D N 1
ATOM 3149 C CA . ASP D 1 27 ? 30.102 22.785 88.158 1.00 49.11 27 ASP D CA 1
ATOM 3150 C C . ASP D 1 27 ? 29.330 23.217 86.954 1.00 53.55 27 ASP D C 1
ATOM 3151 O O . ASP D 1 27 ? 28.687 22.403 86.295 1.00 58.67 27 ASP D O 1
ATOM 3156 N N . TYR D 1 28 ? 29.354 24.510 86.685 1.00 49.06 28 TYR D N 1
ATOM 3157 C CA . TYR D 1 28 ? 28.639 25.018 85.532 1.00 44.86 28 TYR D CA 1
ATOM 3158 C C . TYR D 1 28 ? 29.084 24.220 84.306 1.00 38.04 28 TYR D C 1
ATOM 3159 O O . TYR D 1 28 ? 30.274 24.092 84.050 1.00 45.88 28 TYR D O 1
ATOM 3168 N N . ALA D 1 29 ? 28.125 23.664 83.573 1.00 38.23 29 ALA D N 1
ATOM 3169 C CA . ALA D 1 29 ? 28.424 22.884 82.382 1.00 29.18 29 ALA D CA 1
ATOM 3170 C C . ALA D 1 29 ? 27.456 23.246 81.263 1.00 37.29 29 ALA D C 1
ATOM 3171 O O . ALA D 1 29 ? 26.250 23.349 81.491 1.00 35.43 29 ALA D O 1
ATOM 3173 N N . VAL D 1 30 ? 27.978 23.456 80.055 1.00 37.64 30 VAL D N 1
ATOM 3174 C CA . VAL D 1 30 ? 27.118 23.791 78.926 1.00 39.95 30 VAL D CA 1
ATOM 3175 C C . VAL D 1 30 ? 27.049 22.621 77.952 1.00 41.15 30 VAL D C 1
ATOM 3176 O O . VAL D 1 30 ? 27.940 21.781 77.907 1.00 31.55 30 VAL D O 1
ATOM 3180 N N . PHE D 1 31 ? 25.960 22.555 77.200 1.00 45.72 31 PHE D N 1
ATOM 3181 C CA . PHE D 1 31 ? 25.773 21.507 76.203 1.00 47.62 31 PHE D CA 1
ATOM 3182 C C . PHE D 1 31 ? 25.500 22.187 74.872 1.00 48.83 31 PHE D C 1
ATOM 3183 O O . PHE D 1 31 ? 24.536 22.945 74.741 1.00 45.13 31 PHE D O 1
ATOM 3191 N N . ARG D 1 32 ? 26.361 21.938 73.892 1.00 48.29 32 ARG D N 1
ATOM 3192 C CA . ARG D 1 32 ? 26.180 22.546 72.589 1.00 51.04 32 ARG D CA 1
ATOM 3193 C C . ARG D 1 32 ? 26.331 21.555 71.456 1.00 46.43 32 ARG D C 1
ATOM 3194 O O . ARG D 1 32 ? 26.664 20.396 71.680 1.00 43.17 32 ARG D O 1
ATOM 3202 N N . HIS D 1 33 ? 26.056 22.026 70.241 1.00 49.22 33 HIS D N 1
ATOM 3203 C CA . HIS D 1 33 ? 26.165 21.206 69.043 1.00 52.54 33 HIS D CA 1
ATOM 3204 C C . HIS D 1 33 ? 27.594 21.260 68.541 1.00 57.30 33 HIS D C 1
ATOM 3205 O O . HIS D 1 33 ? 28.290 22.253 68.758 1.00 54.22 33 HIS D O 1
ATOM 3212 N N . SER D 1 34 ? 28.028 20.200 67.863 1.00 60.57 34 SER D N 1
ATOM 3213 C CA . SER D 1 34 ? 29.381 20.149 67.332 1.00 63.95 34 SER D CA 1
ATOM 3214 C C . SER D 1 34 ? 29.458 21.012 66.069 1.00 65.37 34 SER D C 1
ATOM 3215 O O . SER D 1 34 ? 30.534 21.455 65.662 1.00 63.75 34 SER D O 1
ATOM 3218 N N . ASP D 1 35 ? 28.287 21.258 65.484 1.00 69.90 35 ASP D N 1
ATOM 3219 C CA . ASP D 1 35 ? 28.118 22.059 64.272 1.00 65.55 35 ASP D CA 1
ATOM 3220 C C . ASP D 1 35 ? 28.434 23.527 64.523 1.00 64.59 35 ASP D C 1
ATOM 3221 O O . ASP D 1 35 ? 29.564 23.970 64.337 1.00 57.55 35 ASP D O 1
ATOM 3226 N N . ASN D 1 36 ? 27.415 24.269 64.955 1.00 62.24 36 ASN D N 1
ATOM 3227 C CA . ASN D 1 36 ? 27.535 25.700 65.222 1.00 58.92 36 ASN D CA 1
ATOM 3228 C C . ASN D 1 36 ? 27.999 26.080 66.623 1.00 55.09 36 ASN D C 1
ATOM 3229 O O . ASN D 1 36 ? 28.082 27.268 66.950 1.00 53.67 36 ASN D O 1
ATOM 3234 N N . ASP D 1 37 ? 28.294 25.086 67.452 1.00 56.04 37 ASP D N 1
ATOM 3235 C CA . ASP D 1 37 ? 28.751 25.347 68.813 1.00 56.23 37 ASP D CA 1
ATOM 3236 C C . ASP D 1 37 ? 27.706 26.147 69.609 1.00 54.92 37 ASP D C 1
ATOM 3237 O O . ASP D 1 37 ? 28.054 26.883 70.543 1.00 48.16 37 ASP D O 1
ATOM 3242 N N . LYS D 1 38 ? 26.430 26.008 69.245 1.00 48.94 38 LYS D N 1
ATOM 3243 C CA . LYS D 1 38 ? 25.373 26.734 69.949 1.00 46.23 38 LYS D CA 1
ATOM 3244 C C . LYS D 1 38 ? 24.909 25.985 71.193 1.00 40.21 38 LYS D C 1
ATOM 3245 O O . LYS D 1 38 ? 24.609 24.798 71.139 1.00 42.83 38 LYS D O 1
ATOM 3251 N N . TRP D 1 39 ? 24.874 26.695 72.314 1.00 35.24 39 TRP D N 1
ATOM 3252 C CA . TRP D 1 39 ? 24.454 26.141 73.590 1.00 31.04 39 TRP D CA 1
ATOM 3253 C C . TRP D 1 39 ? 22.974 25.857 73.548 1.00 33.11 39 TRP D C 1
ATOM 3254 O O . TRP D 1 39 ? 22.210 26.689 73.071 1.00 40.14 39 TRP D O 1
ATOM 3265 N N . TYR D 1 40 ? 22.554 24.701 74.053 1.00 29.02 40 TYR D N 1
ATOM 3266 C CA . TYR D 1 40 ? 21.126 24.381 74.076 1.00 31.77 40 TYR D CA 1
ATOM 3267 C C . TYR D 1 40 ? 20.725 23.939 75.480 1.00 26.68 40 TYR D C 1
ATOM 3268 O O . TYR D 1 40 ? 19.578 23.612 75.728 1.00 31.50 40 TYR D O 1
ATOM 3277 N N . ALA D 1 41 ? 21.695 23.965 76.390 1.00 27.54 41 ALA D N 1
ATOM 3278 C CA . ALA D 1 41 ? 21.505 23.561 77.773 1.00 25.94 41 ALA D CA 1
ATOM 3279 C C . ALA D 1 41 ? 22.638 24.106 78.662 1.00 30.95 41 ALA D C 1
ATOM 3280 O O . ALA D 1 41 ? 23.820 23.956 78.343 1.00 20.31 41 ALA D O 1
ATOM 3282 N N . LEU D 1 42 ? 22.264 24.731 79.778 1.00 36.42 42 LEU D N 1
ATOM 3283 C CA . LEU D 1 42 ? 23.219 25.297 80.726 1.00 33.73 42 LEU D CA 1
ATOM 3284 C C . LEU D 1 42 ? 22.946 24.707 82.118 1.00 41.08 42 LEU D C 1
ATOM 3285 O O . LEU D 1 42 ? 21.938 25.019 82.754 1.00 41.26 42 LEU D O 1
ATOM 3290 N N . LEU D 1 43 ? 23.858 23.859 82.579 1.00 39.09 43 LEU D N 1
ATOM 3291 C CA . LEU D 1 43 ? 23.744 23.224 83.880 1.00 36.23 43 LEU D CA 1
ATOM 3292 C C . LEU D 1 43 ? 24.517 24.060 84.886 1.00 39.35 43 LEU D C 1
ATOM 3293 O O . LEU D 1 43 ? 25.674 24.385 84.647 1.00 32.83 43 LEU D O 1
ATOM 3306 N N . ASP D 1 45 ? 24.995 25.078 89.372 1.00 47.15 45 ASP D N 1
ATOM 3307 C CA . ASP D 1 45 ? 24.743 24.856 90.784 1.00 42.24 45 ASP D CA 1
ATOM 3308 C C . ASP D 1 45 ? 24.724 26.265 91.374 1.00 39.74 45 ASP D C 1
ATOM 3309 O O . ASP D 1 45 ? 25.775 26.898 91.466 1.00 36.57 45 ASP D O 1
ATOM 3314 N N . ILE D 1 46 ? 23.550 26.760 91.763 1.00 30.80 46 ILE D N 1
ATOM 3315 C CA . ILE D 1 46 ? 23.455 28.116 92.295 1.00 33.94 46 ILE D CA 1
ATOM 3316 C C . ILE D 1 46 ? 22.745 28.264 93.635 1.00 35.34 46 ILE D C 1
ATOM 3317 O O . ILE D 1 46 ? 22.059 27.359 94.096 1.00 38.11 46 ILE D O 1
ATOM 3322 N N . PRO D 1 47 ? 22.921 29.423 94.290 1.00 40.66 47 PRO D N 1
ATOM 3323 C CA . PRO D 1 47 ? 22.269 29.672 95.579 1.00 43.37 47 PRO D CA 1
ATOM 3324 C C . PRO D 1 47 ? 20.751 29.806 95.332 1.00 44.99 47 PRO D C 1
ATOM 3325 O O . PRO D 1 47 ? 20.323 30.580 94.479 1.00 51.72 47 PRO D O 1
ATOM 3329 N N . ALA D 1 48 ? 19.947 29.050 96.068 1.00 42.16 48 ALA D N 1
ATOM 3330 C CA . ALA D 1 48 ? 18.505 29.095 95.894 1.00 45.08 48 ALA D CA 1
ATOM 3331 C C . ALA D 1 48 ? 17.961 30.524 95.744 1.00 50.13 48 ALA D C 1
ATOM 3332 O O . ALA D 1 48 ? 17.074 30.777 94.921 1.00 57.88 48 ALA D O 1
ATOM 3334 N N . GLU D 1 49 ? 18.505 31.456 96.527 1.00 50.19 49 GLU D N 1
ATOM 3335 C CA . GLU D 1 49 ? 18.072 32.859 96.511 1.00 56.95 49 GLU D CA 1
ATOM 3336 C C . GLU D 1 49 ? 18.095 33.525 95.113 1.00 55.16 49 GLU D C 1
ATOM 3337 O O . GLU D 1 49 ? 17.144 34.203 94.732 1.00 51.59 49 GLU D O 1
ATOM 3343 N N . LYS D 1 50 ? 19.177 33.325 94.364 1.00 49.98 50 LYS D N 1
ATOM 3344 C CA . LYS D 1 50 ? 19.320 33.880 93.017 1.00 45.91 50 LYS D CA 1
ATOM 3345 C C . LYS D 1 50 ? 18.103 33.703 92.082 1.00 47.66 50 LYS D C 1
ATOM 3346 O O . LYS D 1 50 ? 17.987 34.414 91.074 1.00 39.02 50 LYS D O 1
ATOM 3352 N N . ILE D 1 51 ? 17.218 32.743 92.377 1.00 52.56 51 ILE D N 1
ATOM 3353 C CA . ILE D 1 51 ? 16.017 32.543 91.542 1.00 52.25 51 ILE D CA 1
ATOM 3354 C C . ILE D 1 51 ? 14.714 32.603 92.329 1.00 54.45 51 ILE D C 1
ATOM 3355 O O . ILE D 1 51 ? 13.715 31.976 91.948 1.00 52.30 51 ILE D O 1
ATOM 3360 N N . GLY D 1 52 ? 14.735 33.349 93.429 1.00 54.59 52 GLY D N 1
ATOM 3361 C CA . GLY D 1 52 ? 13.534 33.517 94.224 1.00 53.52 52 GLY D CA 1
ATOM 3362 C C . GLY D 1 52 ? 13.230 32.497 95.297 1.00 53.44 52 GLY D C 1
ATOM 3363 O O . GLY D 1 52 ? 12.582 32.825 96.302 1.00 52.86 52 GLY D O 1
ATOM 3364 N N . ILE D 1 53 ? 13.660 31.257 95.115 1.00 54.42 53 ILE D N 1
ATOM 3365 C CA . ILE D 1 53 ? 13.378 30.308 96.167 1.00 59.39 53 ILE D CA 1
ATOM 3366 C C . ILE D 1 53 ? 14.272 30.676 97.370 1.00 63.71 53 ILE D C 1
ATOM 3367 O O . ILE D 1 53 ? 15.468 30.974 97.214 1.00 60.79 53 ILE D O 1
ATOM 3372 N N . ASN D 1 54 ? 13.651 30.706 98.553 1.00 70.91 54 ASN D N 1
ATOM 3373 C CA . ASN D 1 54 ? 14.301 31.059 99.822 1.00 75.74 54 ASN D CA 1
ATOM 3374 C C . ASN D 1 54 ? 15.147 29.923 100.435 1.00 80.01 54 ASN D C 1
ATOM 3375 O O . ASN D 1 54 ? 15.581 29.014 99.713 1.00 89.05 54 ASN D O 1
ATOM 3380 N N . GLY D 1 55 ? 15.376 29.961 101.754 1.00 77.02 55 GLY D N 1
ATOM 3381 C CA . GLY D 1 55 ? 16.204 28.938 102.398 1.00 75.83 55 GLY D CA 1
ATOM 3382 C C . GLY D 1 55 ? 17.678 29.126 102.024 1.00 78.15 55 GLY D C 1
ATOM 3383 O O . GLY D 1 55 ? 18.005 29.263 100.838 1.00 79.43 55 GLY D O 1
ATOM 3384 N N . ASP D 1 56 ? 18.582 29.137 103.011 1.00 76.08 56 ASP D N 1
ATOM 3385 C CA . ASP D 1 56 ? 20.022 29.326 102.724 1.00 69.36 56 ASP D CA 1
ATOM 3386 C C . ASP D 1 56 ? 20.582 28.005 102.200 1.00 63.08 56 ASP D C 1
ATOM 3387 O O . ASP D 1 56 ? 21.400 27.343 102.849 1.00 63.68 56 ASP D O 1
ATOM 3392 N N . LYS D 1 57 ? 20.127 27.642 101.007 1.00 55.59 57 LYS D N 1
ATOM 3393 C CA . LYS D 1 57 ? 20.526 26.400 100.384 1.00 50.26 57 LYS D CA 1
ATOM 3394 C C . LYS D 1 57 ? 20.903 26.599 98.929 1.00 44.09 57 LYS D C 1
ATOM 3395 O O . LYS D 1 57 ? 20.538 27.608 98.342 1.00 43.33 57 LYS D O 1
ATOM 3401 N N . ARG D 1 58 ? 21.623 25.640 98.347 1.00 44.18 58 ARG D N 1
ATOM 3402 C CA . ARG D 1 58 ? 21.995 25.713 96.931 1.00 39.55 58 ARG D CA 1
ATOM 3403 C C . ARG D 1 58 ? 20.965 24.860 96.153 1.00 40.06 58 ARG D C 1
ATOM 3404 O O . ARG D 1 58 ? 20.209 24.072 96.741 1.00 33.91 58 ARG D O 1
ATOM 3412 N N . VAL D 1 59 ? 20.957 25.013 94.827 1.00 43.03 59 VAL D N 1
ATOM 3413 C CA . VAL D 1 59 ? 20.073 24.251 93.926 1.00 38.58 59 VAL D CA 1
ATOM 3414 C C . VAL D 1 59 ? 20.773 23.973 92.576 1.00 43.87 59 VAL D C 1
ATOM 3415 O O . VAL D 1 59 ? 21.652 24.726 92.157 1.00 43.72 59 VAL D O 1
ATOM 3419 N N . ASP D 1 60 ? 20.403 22.883 91.907 1.00 43.89 60 ASP D N 1
ATOM 3420 C CA . ASP D 1 60 ? 20.973 22.576 90.600 1.00 38.90 60 ASP D CA 1
ATOM 3421 C C . ASP D 1 60 ? 19.878 22.848 89.591 1.00 45.84 60 ASP D C 1
ATOM 3422 O O . ASP D 1 60 ? 18.782 22.289 89.691 1.00 51.29 60 ASP D O 1
ATOM 3427 N N . VAL D 1 61 ? 20.176 23.710 88.624 1.00 33.23 61 VAL D N 1
ATOM 3428 C CA . VAL D 1 61 ? 19.214 24.095 87.603 1.00 27.42 61 VAL D CA 1
ATOM 3429 C C . VAL D 1 61 ? 19.800 23.977 86.184 1.00 28.92 61 VAL D C 1
ATOM 3430 O O . VAL D 1 61 ? 21.005 23.971 85.992 1.00 21.03 61 VAL D O 1
ATOM 3434 N N . ILE D 1 62 ? 18.934 23.847 85.191 1.00 31.00 62 ILE D N 1
ATOM 3435 C CA . ILE D 1 62 ? 19.389 23.791 83.818 1.00 30.72 62 ILE D CA 1
ATOM 3436 C C . ILE D 1 62 ? 18.632 24.858 83.052 1.00 31.07 62 ILE D C 1
ATOM 3437 O O . ILE D 1 62 ? 17.440 25.066 83.277 1.00 24.40 62 ILE D O 1
ATOM 3442 N N . ASP D 1 63 ? 19.345 25.538 82.161 1.00 31.65 63 ASP D N 1
ATOM 3443 C CA . ASP D 1 63 ? 18.759 26.572 81.340 1.00 34.41 63 ASP D CA 1
ATOM 3444 C C . ASP D 1 63 ? 18.553 26.011 79.954 1.00 34.88 63 ASP D C 1
ATOM 3445 O O . ASP D 1 63 ? 19.458 25.416 79.363 1.00 32.74 63 ASP D O 1
ATOM 3450 N N . LEU D 1 64 ? 17.339 26.205 79.454 1.00 28.98 64 LEU D N 1
ATOM 3451 C CA . LEU D 1 64 ? 16.913 25.713 78.153 1.00 33.34 64 LEU D CA 1
ATOM 3452 C C . LEU D 1 64 ? 16.346 26.842 77.310 1.00 30.18 64 LEU D C 1
ATOM 3453 O O . LEU D 1 64 ? 15.782 27.783 77.843 1.00 36.50 64 LEU D O 1
ATOM 3458 N N . LYS D 1 65 ? 16.494 26.756 75.994 1.00 36.37 65 LYS D N 1
ATOM 3459 C CA . LYS D 1 65 ? 15.970 27.798 75.110 1.00 34.48 65 LYS D CA 1
ATOM 3460 C C . LYS D 1 65 ? 14.565 27.437 74.642 1.00 34.13 65 LYS D C 1
ATOM 3461 O O . LYS D 1 65 ? 14.284 26.292 74.292 1.00 38.00 65 LYS D O 1
ATOM 3467 N N . VAL D 1 66 ? 13.672 28.413 74.649 1.00 32.76 66 VAL D N 1
ATOM 3468 C CA . VAL D 1 66 ? 12.310 28.157 74.216 1.00 29.65 66 VAL D CA 1
ATOM 3469 C C . VAL D 1 66 ? 11.852 29.280 73.310 1.00 33.55 66 VAL D C 1
ATOM 3470 O O . VAL D 1 66 ? 12.567 30.258 73.107 1.00 40.78 66 VAL D O 1
ATOM 3474 N N . GLN D 1 67 ? 10.668 29.126 72.740 1.00 36.98 67 GLN D N 1
ATOM 3475 C CA . GLN D 1 67 ? 10.126 30.150 71.874 1.00 35.38 67 GLN D CA 1
ATOM 3476 C C . GLN D 1 67 ? 9.563 31.259 72.752 1.00 37.28 67 GLN D C 1
ATOM 3477 O O . GLN D 1 67 ? 8.804 31.009 73.682 1.00 33.79 67 GLN D O 1
ATOM 3483 N N . PRO D 1 68 ? 9.929 32.512 72.454 1.00 41.54 68 PRO D N 1
ATOM 3484 C CA . PRO D 1 68 ? 9.479 33.681 73.208 1.00 39.48 68 PRO D CA 1
ATOM 3485 C C . PRO D 1 68 ? 7.992 33.732 73.577 1.00 41.17 68 PRO D C 1
ATOM 3486 O O . PRO D 1 68 ? 7.635 34.324 74.593 1.00 44.27 68 PRO D O 1
ATOM 3490 N N . GLU D 1 69 ? 7.113 33.122 72.785 1.00 45.83 69 GLU D N 1
ATOM 3491 C CA . GLU D 1 69 ? 5.688 33.152 73.136 1.00 45.27 69 GLU D CA 1
ATOM 3492 C C . GLU D 1 69 ? 5.319 32.086 74.168 1.00 41.72 69 GLU D C 1
ATOM 3493 O O . GLU D 1 69 ? 4.174 32.015 74.606 1.00 39.22 69 GLU D O 1
ATOM 3499 N N . LEU D 1 70 ? 6.290 31.260 74.556 1.00 43.23 70 LEU D N 1
ATOM 3500 C CA . LEU D 1 70 ? 6.046 30.213 75.548 1.00 44.49 70 LEU D CA 1
ATOM 3501 C C . LEU D 1 70 ? 6.694 30.516 76.901 1.00 42.87 70 LEU D C 1
ATOM 3502 O O . LEU D 1 70 ? 6.366 29.882 77.900 1.00 45.10 70 LEU D O 1
ATOM 3507 N N . VAL D 1 71 ? 7.600 31.488 76.938 1.00 42.15 71 VAL D N 1
ATOM 3508 C CA . VAL D 1 71 ? 8.270 31.835 78.183 1.00 42.00 71 VAL D CA 1
ATOM 3509 C C . VAL D 1 71 ? 7.295 32.257 79.273 1.00 40.70 71 VAL D C 1
ATOM 3510 O O . VAL D 1 71 ? 7.456 31.888 80.439 1.00 42.52 71 VAL D O 1
ATOM 3514 N N . GLY D 1 72 ? 6.286 33.029 78.889 1.00 44.31 72 GLY D N 1
ATOM 3515 C CA . GLY D 1 72 ? 5.299 33.487 79.849 1.00 45.65 72 GLY D CA 1
ATOM 3516 C C . GLY D 1 72 ? 4.503 32.357 80.484 1.00 52.38 72 GLY D C 1
ATOM 3517 O O . GLY D 1 72 ? 4.344 32.326 81.707 1.00 55.59 72 GLY D O 1
ATOM 3518 N N . SER D 1 73 ? 4.007 31.435 79.656 1.00 51.13 73 SER D N 1
ATOM 3519 C CA . SER D 1 73 ? 3.221 30.285 80.112 1.00 44.46 73 SER D CA 1
ATOM 3520 C C . SER D 1 73 ? 4.038 29.224 80.861 1.00 40.62 73 SER D C 1
ATOM 3521 O O . SER D 1 73 ? 3.586 28.678 81.871 1.00 43.51 73 SER D O 1
ATOM 3524 N N . LEU D 1 74 ? 5.233 28.923 80.367 1.00 40.15 74 LEU D N 1
ATOM 3525 C CA . LEU D 1 74 ? 6.096 27.948 81.025 1.00 39.99 74 LEU D CA 1
ATOM 3526 C C . LEU D 1 74 ? 6.439 28.424 82.435 1.00 43.61 74 LEU D C 1
ATOM 3527 O O . LEU D 1 74 ? 6.247 27.695 83.398 1.00 44.01 74 LEU D O 1
ATOM 3532 N N . ARG D 1 75 ? 6.937 29.653 82.550 1.00 41.45 75 ARG D N 1
ATOM 3533 C CA . ARG D 1 75 ? 7.309 30.221 83.842 1.00 38.08 75 ARG D CA 1
ATOM 3534 C C . ARG D 1 75 ? 6.219 30.122 84.896 1.00 41.17 75 ARG D C 1
ATOM 3535 O O . ARG D 1 75 ? 6.495 30.239 86.088 1.00 50.38 75 ARG D O 1
ATOM 3543 N N . LYS D 1 76 ? 4.983 29.918 84.452 1.00 43.15 76 LYS D N 1
ATOM 3544 C CA . LYS D 1 76 ? 3.841 29.807 85.350 1.00 47.72 76 LYS D CA 1
ATOM 3545 C C . LYS D 1 76 ? 3.789 28.426 85.990 1.00 48.71 76 LYS D C 1
ATOM 3546 O O . LYS D 1 76 ? 3.139 28.230 87.015 1.00 40.32 76 LYS D O 1
ATOM 3552 N N . LYS D 1 77 ? 4.460 27.462 85.376 1.00 53.73 77 LYS D N 1
ATOM 3553 C CA . LYS D 1 77 ? 4.465 26.124 85.939 1.00 54.82 77 LYS D CA 1
ATOM 3554 C C . LYS D 1 77 ? 5.349 26.099 87.170 1.00 56.63 77 LYS D C 1
ATOM 3555 O O . LYS D 1 77 ? 6.192 26.978 87.370 1.00 48.41 77 LYS D O 1
ATOM 3561 N N . PRO D 1 78 ? 5.127 25.108 88.042 1.00 61.89 78 PRO D N 1
ATOM 3562 C CA . PRO D 1 78 ? 5.933 24.983 89.251 1.00 62.70 78 PRO D CA 1
ATOM 3563 C C . PRO D 1 78 ? 7.238 24.293 88.881 1.00 60.25 78 PRO D C 1
ATOM 3564 O O . PRO D 1 78 ? 7.242 23.264 88.194 1.00 54.22 78 PRO D O 1
ATOM 3568 N N . GLY D 1 79 ? 8.342 24.885 89.320 1.00 57.00 79 GLY D N 1
ATOM 3569 C CA . GLY D 1 79 ? 9.646 24.318 89.026 1.00 62.54 79 GLY D CA 1
ATOM 3570 C C . GLY D 1 79 ? 10.388 25.035 87.909 1.00 54.45 79 GLY D C 1
ATOM 3571 O O . GLY D 1 79 ? 11.577 24.806 87.693 1.00 57.07 79 GLY D O 1
ATOM 3572 N N . ILE D 1 80 ? 9.674 25.894 87.192 1.00 50.29 80 ILE D N 1
ATOM 3573 C CA . ILE D 1 80 ? 10.243 26.667 86.099 1.00 41.80 80 ILE D CA 1
ATOM 3574 C C . ILE D 1 80 ? 10.287 28.122 86.562 1.00 41.36 80 ILE D C 1
ATOM 3575 O O . ILE D 1 80 ? 9.286 28.664 87.039 1.00 38.25 80 ILE D O 1
ATOM 3580 N N . TYR D 1 81 ? 11.464 28.732 86.442 1.00 38.89 81 TYR D N 1
ATOM 3581 C CA . TYR D 1 81 ? 11.683 30.112 86.853 1.00 40.45 81 TYR D CA 1
ATOM 3582 C C . TYR D 1 81 ? 12.255 30.903 85.681 1.00 46.35 81 TYR D C 1
ATOM 3583 O O . TYR D 1 81 ? 12.545 30.340 84.630 1.00 44.52 81 TYR D O 1
ATOM 3592 N N . PRO D 1 82 ? 12.399 32.230 85.843 1.00 52.72 82 PRO D N 1
ATOM 3593 C CA . PRO D 1 82 ? 12.946 33.119 84.809 1.00 49.64 82 PRO D CA 1
ATOM 3594 C C . PRO D 1 82 ? 14.407 32.779 84.534 1.00 45.90 82 PRO D C 1
ATOM 3595 O O . PRO D 1 82 ? 15.136 32.415 85.444 1.00 41.96 82 PRO D O 1
ATOM 3599 N N . ALA D 1 83 ? 14.833 32.905 83.285 1.00 42.78 83 ALA D N 1
ATOM 3600 C CA . ALA D 1 83 ? 16.209 32.579 82.932 1.00 47.77 83 ALA D CA 1
ATOM 3601 C C . ALA D 1 83 ? 17.241 33.256 83.836 1.00 50.40 83 ALA D C 1
ATOM 3602 O O . ALA D 1 83 ? 17.185 34.463 84.078 1.00 56.36 83 ALA D O 1
ATOM 3604 N N . TYR D 1 84 ? 18.184 32.463 84.330 1.00 42.18 84 TYR D N 1
ATOM 3605 C CA . TYR D 1 84 ? 19.241 32.966 85.184 1.00 39.61 84 TYR D CA 1
ATOM 3606 C C . TYR D 1 84 ? 20.531 32.979 84.382 1.00 42.58 84 TYR D C 1
ATOM 3607 O O . TYR D 1 84 ? 20.930 31.956 83.837 1.00 40.01 84 TYR D O 1
ATOM 3616 N N . HIS D 1 85 ? 21.183 34.139 84.327 1.00 45.09 85 HIS D N 1
ATOM 3617 C CA . HIS D 1 85 ? 22.438 34.339 83.579 1.00 49.06 85 HIS D CA 1
ATOM 3618 C C . HIS D 1 85 ? 22.268 34.203 82.070 1.00 49.03 85 HIS D C 1
ATOM 3619 O O . HIS D 1 85 ? 23.253 34.127 81.342 1.00 50.94 85 HIS D O 1
ATOM 3634 N N . ASN D 1 87 ? 19.363 35.265 78.604 1.00 34.00 87 ASN D N 1
ATOM 3635 C CA . ASN D 1 87 ? 18.335 36.195 78.162 1.00 35.15 87 ASN D CA 1
ATOM 3636 C C . ASN D 1 87 ? 16.951 35.722 78.578 1.00 40.95 87 ASN D C 1
ATOM 3637 O O . ASN D 1 87 ? 16.513 34.641 78.194 1.00 45.46 87 ASN D O 1
ATOM 3642 N N . LYS D 1 88 ? 16.239 36.543 79.335 1.00 41.72 88 LYS D N 1
ATOM 3643 C CA . LYS D 1 88 ? 14.931 36.131 79.816 1.00 38.58 88 LYS D CA 1
ATOM 3644 C C . LYS D 1 88 ? 13.798 35.956 78.789 1.00 40.00 88 LYS D C 1
ATOM 3645 O O . LYS D 1 88 ? 12.836 35.223 79.039 1.00 47.80 88 LYS D O 1
ATOM 3651 N N . GLU D 1 89 ? 13.898 36.606 77.638 1.00 34.10 89 GLU D N 1
ATOM 3652 C CA . GLU D 1 89 ? 12.855 36.480 76.628 1.00 36.20 89 GLU D CA 1
ATOM 3653 C C . GLU D 1 89 ? 13.029 35.235 75.763 1.00 36.40 89 GLU D C 1
ATOM 3654 O O . GLU D 1 89 ? 12.134 34.865 75.010 1.00 43.82 89 GLU D O 1
ATOM 3660 N N . HIS D 1 90 ? 14.176 34.580 75.882 1.00 31.01 90 HIS D N 1
ATOM 3661 C CA . HIS D 1 90 ? 14.441 33.384 75.099 1.00 28.19 90 HIS D CA 1
ATOM 3662 C C . HIS D 1 90 ? 14.812 32.156 75.915 1.00 27.73 90 HIS D C 1
ATOM 3663 O O . HIS D 1 90 ? 14.729 31.039 75.421 1.00 26.82 90 HIS D O 1
ATOM 3670 N N . TRP D 1 91 ? 15.217 32.365 77.163 1.00 24.16 91 TRP D N 1
ATOM 3671 C CA . TRP D 1 91 ? 15.608 31.250 78.003 1.00 28.09 91 TRP D CA 1
ATOM 3672 C C . TRP D 1 91 ? 14.723 31.048 79.217 1.00 30.14 91 TRP D C 1
ATOM 3673 O O . TRP D 1 91 ? 13.992 31.942 79.645 1.00 27.82 91 TRP D O 1
ATOM 3684 N N . ILE D 1 92 ? 14.811 29.834 79.751 1.00 33.68 92 ILE D N 1
ATOM 3685 C CA . ILE D 1 92 ? 14.040 29.352 80.885 1.00 24.46 92 ILE D CA 1
ATOM 3686 C C . ILE D 1 92 ? 14.992 28.625 81.814 1.00 28.61 92 ILE D C 1
ATOM 3687 O O . ILE D 1 92 ? 15.953 28.020 81.366 1.00 24.97 92 ILE D O 1
ATOM 3692 N N . THR D 1 93 ? 14.733 28.685 83.108 1.00 28.03 93 THR D N 1
ATOM 3693 C CA . THR D 1 93 ? 15.576 27.991 84.071 1.00 31.95 93 THR D CA 1
ATOM 3694 C C . THR D 1 93 ? 14.720 26.923 84.744 1.00 36.30 93 THR D C 1
ATOM 3695 O O . THR D 1 93 ? 13.732 27.251 85.409 1.00 35.26 93 THR D O 1
ATOM 3699 N N . VAL D 1 94 ? 15.078 25.651 84.563 1.00 30.81 94 VAL D N 1
ATOM 3700 C CA . VAL D 1 94 ? 14.306 24.576 85.177 1.00 30.72 94 VAL D CA 1
ATOM 3701 C C . VAL D 1 94 ? 15.046 24.062 86.395 1.00 30.16 94 VAL D C 1
ATOM 3702 O O . VAL D 1 94 ? 16.234 23.770 86.348 1.00 31.27 94 VAL D O 1
ATOM 3706 N N . LEU D 1 95 ? 14.321 23.956 87.494 1.00 32.58 95 LEU D N 1
ATOM 3707 C CA . LEU D 1 95 ? 14.912 23.498 88.729 1.00 38.85 95 LEU D CA 1
ATOM 3708 C C . LEU D 1 95 ? 14.986 21.971 88.793 1.00 41.00 95 LEU D C 1
ATOM 3709 O O . LEU D 1 95 ? 13.959 21.305 88.720 1.00 40.46 95 LEU D O 1
ATOM 3714 N N . LEU D 1 96 ? 16.209 21.437 88.902 1.00 44.77 96 LEU D N 1
ATOM 3715 C CA . LEU D 1 96 ? 16.445 19.995 88.987 1.00 41.53 96 LEU D CA 1
ATOM 3716 C C . LEU D 1 96 ? 16.186 19.547 90.406 1.00 41.89 96 LEU D C 1
ATOM 3717 O O . LEU D 1 96 ? 16.384 20.322 91.339 1.00 45.75 96 LEU D O 1
ATOM 3722 N N . ASN D 1 97 ? 15.794 18.281 90.563 1.00 42.34 97 ASN D N 1
ATOM 3723 C CA . ASN D 1 97 ? 15.452 17.707 91.868 1.00 43.52 97 ASN D CA 1
ATOM 3724 C C . ASN D 1 97 ? 14.236 18.520 92.299 1.00 45.87 97 ASN D C 1
ATOM 3725 O O . ASN D 1 97 ? 14.034 18.794 93.484 1.00 37.62 97 ASN D O 1
ATOM 3730 N N . GLY D 1 98 ? 13.436 18.906 91.304 1.00 44.90 98 GLY D N 1
ATOM 3731 C CA . GLY D 1 98 ? 12.246 19.698 91.550 1.00 44.09 98 GLY D CA 1
ATOM 3732 C C . GLY D 1 98 ? 10.951 19.062 91.090 1.00 44.21 98 GLY D C 1
ATOM 3733 O O . GLY D 1 98 ? 10.939 17.922 90.646 1.00 50.14 98 GLY D O 1
ATOM 3734 N N . PRO D 1 99 ? 9.832 19.795 91.179 1.00 48.96 99 PRO D N 1
ATOM 3735 C CA . PRO D 1 99 ? 8.495 19.329 90.780 1.00 55.48 99 PRO D CA 1
ATOM 3736 C C . PRO D 1 99 ? 8.247 19.041 89.295 1.00 51.26 99 PRO D C 1
ATOM 3737 O O . PRO D 1 99 ? 7.233 18.436 88.939 1.00 47.64 99 PRO D O 1
ATOM 3741 N N . LEU D 1 100 ? 9.157 19.476 88.435 1.00 50.94 100 LEU D N 1
ATOM 3742 C CA . LEU D 1 100 ? 8.978 19.269 87.008 1.00 48.88 100 LEU D CA 1
ATOM 3743 C C . LEU D 1 100 ? 9.315 17.818 86.648 1.00 47.73 100 LEU D C 1
ATOM 3744 O O . LEU D 1 100 ? 10.336 17.272 87.080 1.00 34.70 100 LEU D O 1
ATOM 3749 N N . GLY D 1 101 ? 8.437 17.191 85.869 1.00 48.30 101 GLY D N 1
ATOM 3750 C CA . GLY D 1 101 ? 8.647 15.805 85.501 1.00 49.45 101 GLY D CA 1
ATOM 3751 C C . GLY D 1 101 ? 9.735 15.555 84.480 1.00 57.61 101 GLY D C 1
ATOM 3752 O O . GLY D 1 101 ? 9.902 16.325 83.515 1.00 66.16 101 GLY D O 1
ATOM 3753 N N . ALA D 1 102 ? 10.484 14.473 84.688 1.00 53.91 102 ALA D N 1
ATOM 3754 C CA . ALA D 1 102 ? 11.547 14.094 83.752 1.00 56.91 102 ALA D CA 1
ATOM 3755 C C . ALA D 1 102 ? 11.012 14.040 82.314 1.00 58.17 102 ALA D C 1
ATOM 3756 O O . ALA D 1 102 ? 11.714 14.435 81.381 1.00 62.66 102 ALA D O 1
ATOM 3758 N N . LYS D 1 103 ? 9.780 13.559 82.120 1.00 55.90 103 LYS D N 1
ATOM 3759 C CA . LYS D 1 103 ? 9.235 13.505 80.761 1.00 56.77 103 LYS D CA 1
ATOM 3760 C C . LYS D 1 103 ? 9.117 14.925 80.205 1.00 54.77 103 LYS D C 1
ATOM 3761 O O . LYS D 1 103 ? 9.629 15.212 79.116 1.00 50.46 103 LYS D O 1
ATOM 3767 N N . GLU D 1 104 ? 8.447 15.805 80.956 1.00 50.17 104 GLU D N 1
ATOM 3768 C CA . GLU D 1 104 ? 8.258 17.197 80.539 1.00 48.58 104 GLU D CA 1
ATOM 3769 C C . GLU D 1 104 ? 9.630 17.844 80.324 1.00 51.05 104 GLU D C 1
ATOM 3770 O O . GLU D 1 104 ? 9.805 18.655 79.410 1.00 49.46 104 GLU D O 1
ATOM 3776 N N . ILE D 1 105 ? 10.600 17.481 81.159 1.00 42.87 105 ILE D N 1
ATOM 3777 C CA . ILE D 1 105 ? 11.937 18.019 81.014 1.00 34.90 105 ILE D CA 1
ATOM 3778 C C . ILE D 1 105 ? 12.598 17.504 79.752 1.00 40.73 105 ILE D C 1
ATOM 3779 O O . ILE D 1 105 ? 13.240 18.264 79.044 1.00 48.94 105 ILE D O 1
ATOM 3784 N N . HIS D 1 106 ? 12.449 16.217 79.453 1.00 47.86 106 HIS D N 1
ATOM 3785 C CA . HIS D 1 106 ? 13.069 15.654 78.240 1.00 52.26 106 HIS D CA 1
ATOM 3786 C C . HIS D 1 106 ? 12.619 16.359 76.977 1.00 52.33 106 HIS D C 1
ATOM 3787 O O . HIS D 1 106 ? 13.426 16.589 76.079 1.00 51.42 106 HIS D O 1
ATOM 3794 N N . SER D 1 107 ? 11.328 16.689 76.916 1.00 51.92 107 SER D N 1
ATOM 3795 C CA . SER D 1 107 ? 10.769 17.369 75.756 1.00 45.50 107 SER D CA 1
ATOM 3796 C C . SER D 1 107 ? 11.336 18.791 75.649 1.00 47.85 107 SER D C 1
ATOM 3797 O O . SER D 1 107 ? 11.660 19.251 74.549 1.00 51.83 107 SER D O 1
ATOM 3800 N N . LEU D 1 108 ? 11.469 19.477 76.787 1.00 43.54 108 LEU D N 1
ATOM 3801 C CA . LEU D 1 108 ? 12.023 20.834 76.821 1.00 35.37 108 LEU D CA 1
ATOM 3802 C C . LEU D 1 108 ? 13.488 20.791 76.360 1.00 33.09 108 LEU D C 1
ATOM 3803 O O . LEU D 1 108 ? 13.942 21.662 75.608 1.00 26.87 108 LEU D O 1
ATOM 3808 N N . ILE D 1 109 ? 14.213 19.761 76.798 1.00 33.45 109 ILE D N 1
ATOM 3809 C CA . ILE D 1 109 ? 15.607 19.571 76.392 1.00 36.29 109 ILE D CA 1
ATOM 3810 C C . ILE D 1 109 ? 15.603 19.441 74.854 1.00 40.01 109 ILE D C 1
ATOM 3811 O O . ILE D 1 109 ? 16.488 19.956 74.185 1.00 37.71 109 ILE D O 1
ATOM 3816 N N . GLU D 1 110 ? 14.611 18.725 74.312 1.00 46.67 110 GLU D N 1
ATOM 3817 C CA . GLU D 1 110 ? 14.484 18.513 72.861 1.00 45.45 110 GLU D CA 1
ATOM 3818 C C . GLU D 1 110 ? 14.163 19.826 72.151 1.00 43.62 110 GLU D C 1
ATOM 3819 O O . GLU D 1 110 ? 14.767 20.158 71.132 1.00 38.57 110 GLU D O 1
ATOM 3825 N N . ASP D 1 111 ? 13.209 20.568 72.696 1.00 37.67 111 ASP D N 1
ATOM 3826 C CA . ASP D 1 111 ? 12.837 21.845 72.126 1.00 42.88 111 ASP D CA 1
ATOM 3827 C C . ASP D 1 111 ? 14.033 22.810 72.031 1.00 48.26 111 ASP D C 1
ATOM 3828 O O . ASP D 1 111 ? 14.229 23.464 71.004 1.00 44.12 111 ASP D O 1
ATOM 3833 N N . SER D 1 112 ? 14.828 22.890 73.097 1.00 39.88 112 SER D N 1
ATOM 3834 C CA . SER D 1 112 ? 16.008 23.753 73.128 1.00 34.54 112 SER D CA 1
ATOM 3835 C C . SER D 1 112 ? 17.034 23.276 72.104 1.00 38.28 112 SER D C 1
ATOM 3836 O O . SER D 1 112 ? 17.708 24.077 71.458 1.00 41.58 112 SER D O 1
ATOM 3839 N N . PHE D 1 113 ? 17.143 21.960 71.956 1.00 40.69 113 PHE D N 1
ATOM 3840 C CA . PHE D 1 113 ? 18.075 21.347 71.005 1.00 42.15 113 PHE D CA 1
ATOM 3841 C C . PHE D 1 113 ? 17.720 21.737 69.564 1.00 39.56 113 PHE D C 1
ATOM 3842 O O . PHE D 1 113 ? 18.579 22.198 68.833 1.00 35.07 113 PHE D O 1
ATOM 3850 N N . GLN D 1 114 ? 16.456 21.540 69.177 1.00 37.32 114 GLN D N 1
ATOM 3851 C CA . GLN D 1 114 ? 15.973 21.870 67.837 1.00 40.03 114 GLN D CA 1
ATOM 3852 C C . GLN D 1 114 ? 15.960 23.371 67.562 1.00 45.73 114 GLN D C 1
ATOM 3853 O O . GLN D 1 114 ? 16.095 23.798 66.420 1.00 45.30 114 GLN D O 1
ATOM 3859 N N . LEU D 1 115 ? 15.775 24.167 68.610 1.00 48.74 115 LEU D N 1
ATOM 3860 C CA . LEU D 1 115 ? 15.719 25.623 68.491 1.00 42.69 115 LEU D CA 1
ATOM 3861 C C . LEU D 1 115 ? 17.110 26.192 68.205 1.00 46.49 115 LEU D C 1
ATOM 3862 O O . LEU D 1 115 ? 17.249 27.347 67.797 1.00 45.15 115 LEU D O 1
ATOM 3867 N N . THR D 1 116 ? 18.132 25.367 68.412 1.00 42.64 116 THR D N 1
ATOM 3868 C CA . THR D 1 116 ? 19.511 25.778 68.211 1.00 40.26 116 THR D CA 1
ATOM 3869 C C . THR D 1 116 ? 20.260 24.889 67.224 1.00 45.38 116 THR D C 1
ATOM 3870 O O . THR D 1 116 ? 21.485 24.933 67.155 1.00 39.39 116 THR D O 1
ATOM 3874 N N . ARG D 1 117 ? 19.508 24.090 66.467 1.00 55.79 117 ARG D N 1
ATOM 3875 C CA . ARG D 1 117 ? 20.049 23.152 65.474 1.00 61.61 117 ARG D CA 1
ATOM 3876 C C . ARG D 1 117 ? 20.722 23.923 64.329 1.00 62.68 117 ARG D C 1
ATOM 3877 O O . ARG D 1 117 ? 20.464 25.136 64.226 1.00 56.78 117 ARG D O 1
#

Nearest PDB structures (foldseek):
  3h9x-assembly1_A  TM=1.009E+00  e=3.973E-23  Pseudomonas syringae pv. tomato
  2kfp-assembly1_A  TM=9.203E-01  e=5.294E-17  Pseudomonas syringae pv. tomato
  1svv-assembly1_B  TM=3.487E-01  e=2.136E+00  Leishmania major
  8tvy-assembly1_H  TM=1.875E-01  e=1.413E+00  Saccharomyces cerevisiae
  8umh-assembly1_H  TM=1.736E-01  e=3.424E+00  Saccharomyces cerevisiae

Radius of gyration: 29.02 Å; Cα contacts (8 Å, |Δi|>4): 799; chains: 4; bounding box: 63×70×85 Å

CATH classification: 3.90.1150.30

Secondary structure (DSSP, 8-state):
-HHHHHHHHHHHS----B---SS-SS--EEE-TTT--EEEE--EEGGGGT--SS-EE-EEEEE--TTTHHHHTTSTTEEE----TTTEEEEETTSSS-HHHHHHHHHHHHHHT-/-HHHHHHHHHHHT----B---SS-SS--EEE-TTT--EEEE--EEGGGGT--SS-EE-EEEEE--TTTHHHHTTSTTEEE----TTTEEEEETTSSS-HHHHHHHHHHHHHHT-/-HHHHHHHHHHHT----B---SS-SS--EEE-TTT--EEEE--EEGGGGT--SS-EE-EEEEE--TTTHHHHTTSTTEEE----TTTEEEEETTSSS-HHHHHHHHHHHHHHT-/-HHHHHHHHHHHT----B---SS-SS--EEE-TTT--EEEE--EEGGGGT--SS-EE-EEEEE--TTTHHHHTTSTTEEE----TTTEEEEETTSSS-HHHHHHHHHHHHHHT-

B-factor: mean 49.34, std 14.27, range [11.56, 103.14]

Sequence (456 aa):
NRQQFIDYAQKKYDTKPDHPWEKFPDYAVFRHSDNDKWYALLDIPAEKIGINGDKRVDVIDLKVQPELVGSLRKKPGIYPAYHNKEHWITVLLNGPLGAKEIHSLIEDSFQLTRNRQQFIDYAQKKYDTKPDHPWEKFPDYAVFRHSDNDKWYALLDIPAEKIGINGDKRVDVIDLKVQPELVGSLRKKPGIYPAYHNKEHWITVLLNGPLGAKEIHSLIEDSFQLTRNRQQFIDYAQKKYDTKPDHPWEKFPDYAVFRHSDNDKWYALLDIPAEKIGINGDKRVDVIDLKVQPELVGSLRKKPGIYPAYHNKEHWITVLLNGPLGAKEIHSLIEDSFQLTRNRQQFIDYAQKKYDTKPDHPWEKFPDYAVFRHSDNDKWYALLDIPAEKIGINGDKRVDVIDLKVQPELVGSLRKKPGIYPAYHNKEHWITVLLNGPLGAKEIHSLIEDSFQLTR

InterPro domains:
  IPR007351 YjbR [PTHR35145] (1-116)
  IPR038056 YjbR-like superfamily [G3DSA:3.90.1150.30] (1-117)
  IPR038056 YjbR-like superfamily [SSF142906] (1-116)
  IPR058532 YjbR/MT2646/Rv2570-like [PF04237] (13-115)

Foldseek 3Di:
DLVVVQVCCCPVPVWHWDDPDPPDPFWTFTADPPPRDTAKIWKAQCPQFPGDDRDIFIKMKGFAALVCLVVVCPDWQKTADDPPRSTMIIGTPVTPDDPVNVVVRSVRSHVVRD/DLVVVQVCCCPVPVWHWDDPDPPDPFWTFTADPPPRDTAKIWKAQCPQFPDDDRHIFIKMKGFAALVCLVVVCPDWQKTADDPPRSTMIIGTPVTDDDPVNVVVRSVRSHVVRD/DLVVVQVCCCPVPVWHWDDPDPPDPFWTFTADPPPRDTAKIWKAQCPQFPDDDRHIFIKMKGFAALVCLVVVCPDWQKTADDPPRSTMIIGTPVTPDDPVNVVVRSVRSHVVRD/DLVVVQVCCCPVPVWHWDDPDPPDPFWTFTADPPPRDTAKIWKAQCPQFPGDDRHIFIKMKGFAALVCLVVVCPDWQKTADDPPRSTMIIGTPVTDDDPVNVVVRSVRSHVVRD